Protein AF-0000000086883598 (afdb_homodimer)

Sequence (406 aa):
MYVNNWYSSRYKYVYFNNSIKTVIELMEKTKEVIIILREDNTIYNMINIDDYKFLIEKDEKTKLYEVYDPVEFFLYGDDMVEDAVHLMLENEIRVLPVVDTEMYPMGIFGFFEVLRAFKGILGMDEMGTKIMLILDDTPGKLEYILNVLSKENINILSLLTNKIDDKKRLITIKLNIKNVNLVSDILDDAKIDYETIFEEGLEMYVNNWYSSRYKYVYFNNSIKTVIELMEKTKEVIIILREDNTIYNMINIDDYKFLIEKDEKTKLYEVYDPVEFFLYGDDMVEDAVHLMLENEIRVLPVVDTEMYPMGIFGFFEVLRAFKGILGMDEMGTKIMLILDDTPGKLEYILNVLSKENINILSLLTNKIDDKKRLITIKLNIKNVNLVSDILDDAKIDYETIFEEGLE

Nearest PDB structures (foldseek):
  2ef7-assembly1_A-2  TM=8.259E-01  e=2.070E-09  Sulfurisphaera tokodaii str. 7
  2p9m-assembly1_A  TM=8.991E-01  e=1.235E-07  Methanocaldococcus jannaschii DSM 2661
  2nye-assembly1_A  TM=7.978E-01  e=1.210E-05  Saccharomyces cerevisiae
  2nyc-assembly1_A-2  TM=7.996E-01  e=1.649E-05  Saccharomyces cerevisiae
  4eag-assembly1_C  TM=7.803E-01  e=2.708E-05  Rattus norvegicus

InterPro domains:
  IPR000644 CBS domain [PF00571] (74-119)
  IPR002912 ACT domain [PS51671] (130-203)
  IPR045865 ACT-like domain [SSF55021] (130-190)
  IPR046342 CBS domain superfamily [G3DSA:3.10.580.10] (2-122)
  IPR046342 CBS domain superfamily [SSF54631] (1-119)

Solvent-accessible surface area (backbone atoms only — not comparable to full-atom values): 21712 Å² total; per-residue (Å²): 99,50,32,63,80,38,49,36,68,75,55,46,73,48,48,36,80,39,31,43,43,60,53,54,56,48,54,74,75,38,89,57,38,32,35,25,18,42,95,87,54,25,61,32,35,74,45,50,79,85,45,48,72,63,54,72,75,45,66,47,78,43,38,39,60,79,76,48,65,70,60,87,71,69,38,46,42,82,37,41,44,66,54,52,50,49,51,24,67,75,68,71,46,68,62,32,45,24,22,49,98,80,37,33,67,62,31,36,44,30,62,67,29,50,48,52,44,48,37,42,37,57,34,48,68,43,59,13,22,34,37,33,29,70,39,64,72,49,86,60,55,66,48,52,54,53,50,58,44,41,73,69,75,50,48,76,43,22,34,35,25,32,74,74,54,98,52,33,25,40,35,38,38,32,28,65,45,75,53,48,65,61,52,51,50,54,33,51,75,69,70,48,77,64,75,50,73,41,75,44,50,56,134,98,49,33,64,80,39,50,38,68,74,56,46,73,49,47,34,80,38,31,43,44,59,53,55,56,47,54,74,75,40,90,58,39,32,36,24,19,41,94,86,54,26,62,31,34,73,45,51,79,85,45,48,73,64,55,72,75,45,66,46,77,43,38,39,59,80,76,47,66,70,59,86,69,67,38,47,44,82,36,40,43,66,55,52,51,48,53,24,66,75,68,72,46,68,62,32,45,25,21,49,96,80,36,34,68,62,31,36,41,32,60,68,30,51,48,52,44,47,37,42,38,57,34,48,68,43,59,14,23,34,38,34,30,72,41,63,71,49,88,61,54,66,48,50,54,53,51,58,43,42,74,68,73,50,48,75,42,22,33,34,25,32,75,74,53,99,52,32,25,41,35,39,38,32,26,64,45,85,46,54,64,61,53,50,48,54,34,51,76,68,70,49,77,64,76,49,71,43,77,44,46,57,131

Foldseek 3Di:
DFQLVQFDQDAAEDEQQAFLLVVLVVVVVDQHKYFYAYPVQATFGIDHPVCNVVSVPDDRRHGNVVPDGGDDDAAERGDDLVVVVVVCVVVVNFKHFYAYPVRHTRGMQGDVSNVVVVCVQAVQAAKFKKFKAKDFPDPPPVVLVVVLCVVVVWDWRDWDWDDPDPTIIIIMITINHQDQPVVVVSCVVVPHDTDDMHIGHDD/DFQLVQFDQDAAEDEQQAFLLVVLVVVVVDQHKYFYAYPVQATFGIDHPVCNVVSVPDDRRHGNVVPDGGDDDAAERGDDLVVVVCVCVVVVNFKHFYAYPVRHTRGMQGDVSNVVVVCVQAVQAAKFKKFKAKDFPDPPPVVLVVVLCVVVVWDWRDWDWDDPDPTIIIIMITTRHQDQPVVVVSCVVVPHDTDDMDIGHDD

Organism: NCBI:txid2108365

Radius of gyration: 23.69 Å; Cα contacts (8 Å, |Δi|>4): 806; chains: 2; bounding box: 55×64×47 Å

pLDDT: mean 91.59, std 7.5, range [48.56, 98.88]

Structure (mmCIF, N/CA/C/O backbone):
data_AF-0000000086883598-model_v1
#
loop_
_entity.id
_entity.type
_entity.pdbx_description
1 polymer 'Signal transduction protein'
#
loop_
_atom_site.group_PDB
_atom_site.id
_atom_site.type_symbol
_atom_site.label_atom_id
_atom_site.label_alt_id
_atom_site.label_comp_id
_atom_site.label_asym_id
_atom_site.label_entity_id
_atom_site.label_seq_id
_atom_site.pdbx_PDB_ins_code
_atom_site.Cartn_x
_atom_site.Cartn_y
_atom_site.Cartn_z
_atom_site.occupancy
_atom_site.B_iso_or_equiv
_atom_site.auth_seq_id
_atom_site.auth_comp_id
_atom_site.auth_asym_id
_atom_site.auth_atom_id
_atom_site.pdbx_PDB_model_num
ATOM 1 N N . MET A 1 1 ? -9.922 8.953 0.922 1 79.31 1 MET A N 1
ATOM 2 C CA . MET A 1 1 ? -10.086 9.109 -0.521 1 79.31 1 MET A CA 1
ATOM 3 C C . MET A 1 1 ? -10.812 7.91 -1.118 1 79.31 1 MET A C 1
ATOM 5 O O . MET A 1 1 ? -10.656 6.785 -0.646 1 79.31 1 MET A O 1
ATOM 9 N N . TYR A 1 2 ? -11.578 8.336 -2.227 1 88.5 2 TYR A N 1
ATOM 10 C CA . TYR A 1 2 ? -12.484 7.336 -2.771 1 88.5 2 TYR A CA 1
ATOM 11 C C . TYR A 1 2 ? -11.734 6.32 -3.625 1 88.5 2 TYR A C 1
ATOM 13 O O . TYR A 1 2 ? -10.828 6.688 -4.375 1 88.5 2 TYR A O 1
ATOM 21 N N . VAL A 1 3 ? -12.18 5.078 -3.568 1 95.06 3 VAL A N 1
ATOM 22 C CA . VAL A 1 3 ? -11.641 3.977 -4.363 1 95.06 3 VAL A CA 1
ATOM 23 C C . VAL A 1 3 ? -11.781 4.293 -5.848 1 95.06 3 VAL A C 1
ATOM 25 O O . VAL A 1 3 ? -10.906 3.953 -6.648 1 95.06 3 VAL A O 1
ATOM 28 N N . ASN A 1 4 ? -12.758 5.059 -6.203 1 94.69 4 ASN A N 1
ATOM 29 C CA . ASN A 1 4 ? -13.047 5.43 -7.586 1 94.69 4 ASN A CA 1
ATOM 30 C C . ASN A 1 4 ? -11.859 6.121 -8.242 1 94.69 4 ASN A C 1
ATOM 32 O O . ASN A 1 4 ? -11.664 6.016 -9.453 1 94.69 4 ASN A O 1
ATOM 36 N N . ASN A 1 5 ? -11.094 6.746 -7.492 1 91.25 5 ASN A N 1
ATOM 37 C CA . ASN A 1 5 ? -9.992 7.543 -8.023 1 91.25 5 ASN A CA 1
ATOM 38 C C . ASN A 1 5 ? -8.773 6.68 -8.336 1 91.25 5 ASN A C 1
ATOM 40 O O . ASN A 1 5 ? -7.852 7.125 -9.023 1 91.25 5 ASN A O 1
ATOM 44 N N . TRP A 1 6 ? -8.859 5.352 -7.926 1 94.88 6 TRP A N 1
ATOM 45 C CA . TRP A 1 6 ? -7.566 4.668 -7.906 1 94.88 6 TRP A CA 1
ATOM 46 C C . TRP A 1 6 ? -7.691 3.254 -8.461 1 94.88 6 TRP A C 1
ATOM 48 O O . TRP A 1 6 ? -6.684 2.598 -8.734 1 94.88 6 TRP A O 1
ATOM 58 N N . TYR A 1 7 ? -8.906 2.66 -8.602 1 97.31 7 TYR A N 1
ATOM 59 C CA . TYR A 1 7 ? -9.016 1.273 -9.039 1 97.31 7 TYR A CA 1
ATOM 60 C C . TYR A 1 7 ? -8.555 1.12 -10.484 1 97.31 7 TYR A C 1
ATOM 62 O O . TYR A 1 7 ? -8.508 2.1 -11.234 1 97.31 7 TYR A O 1
ATOM 70 N N . SER A 1 8 ? -8.109 -0.031 -10.82 1 97.44 8 SER A N 1
ATOM 71 C CA . SER A 1 8 ? -7.715 -0.347 -12.188 1 97.44 8 SER A CA 1
ATOM 72 C C . SER A 1 8 ? -8.852 -1.021 -12.945 1 97.44 8 SER A C 1
ATOM 74 O O . SER A 1 8 ? -9.523 -1.906 -12.414 1 97.44 8 SER A O 1
ATOM 76 N N . SER A 1 9 ? -9.062 -0.66 -14.148 1 95.81 9 SER A N 1
ATOM 77 C CA . SER A 1 9 ? -10.086 -1.292 -14.977 1 95.81 9 SER A CA 1
ATOM 78 C C . SER A 1 9 ? -9.5 -2.441 -15.797 1 95.81 9 SER A C 1
ATOM 80 O O . SER A 1 9 ? -10.188 -3.006 -16.656 1 95.81 9 SER A O 1
ATOM 82 N N . ARG A 1 10 ? -8.258 -2.773 -15.523 1 94.31 10 ARG A N 1
ATOM 83 C CA . ARG A 1 10 ? -7.586 -3.84 -16.266 1 94.31 10 ARG A CA 1
ATOM 84 C C . ARG A 1 10 ? -7.867 -5.199 -15.641 1 94.31 10 ARG A C 1
ATOM 86 O O . ARG A 1 10 ? -7.223 -5.586 -14.664 1 94.31 10 ARG A O 1
ATOM 93 N N . TYR A 1 11 ? -8.75 -5.754 -16.203 1 97.31 11 TYR A N 1
ATOM 94 C CA . TYR A 1 11 ? -9.062 -7.125 -15.805 1 97.31 11 TYR A CA 1
ATOM 95 C C . TYR A 1 11 ? -9.664 -7.898 -16.984 1 97.31 11 TYR A C 1
ATOM 97 O O . TYR A 1 11 ? -10.133 -7.301 -17.953 1 97.31 11 TYR A O 1
ATOM 105 N N . LYS A 1 12 ? -9.539 -9.172 -16.953 1 97.94 12 LYS A N 1
ATOM 106 C CA . LYS A 1 12 ? -10.266 -10.07 -17.844 1 97.94 12 LYS A CA 1
ATOM 107 C C . LYS A 1 12 ? -11.445 -10.711 -17.125 1 97.94 12 LYS A C 1
ATOM 109 O O . LYS A 1 12 ? -11.586 -10.578 -15.906 1 97.94 12 LYS A O 1
ATOM 114 N N . TYR A 1 13 ? -12.344 -11.266 -17.938 1 98.31 13 TYR A N 1
ATOM 115 C CA . TYR A 1 13 ? -13.469 -11.906 -17.266 1 98.31 13 TYR A CA 1
ATOM 116 C C . TYR A 1 13 ? -13.82 -13.227 -17.938 1 98.31 13 TYR A C 1
ATOM 118 O O . TYR A 1 13 ? -13.469 -13.461 -19.094 1 98.31 13 TYR A O 1
ATOM 126 N N . VAL A 1 14 ? -14.352 -14.156 -17.219 1 98.56 14 VAL A N 1
ATOM 127 C CA . VAL A 1 14 ? -14.977 -15.406 -17.641 1 98.56 14 VAL A CA 1
ATOM 128 C C . VAL A 1 14 ? -16.312 -15.578 -16.938 1 98.56 14 VAL A C 1
ATOM 130 O O . VAL A 1 14 ? -16.625 -14.836 -15.992 1 98.56 14 VAL A O 1
ATOM 133 N N . TYR A 1 15 ? -17.094 -16.484 -17.422 1 98.75 15 TYR A N 1
ATOM 134 C CA . TYR A 1 15 ? -18.359 -16.766 -16.766 1 98.75 15 TYR A CA 1
ATOM 135 C C . TYR A 1 15 ? -18.234 -17.953 -15.82 1 98.75 15 TYR A C 1
ATOM 137 O O . TYR A 1 15 ? -17.359 -18.812 -16 1 98.75 15 TYR A O 1
ATOM 145 N N . PHE A 1 16 ? -19.125 -17.938 -14.773 1 98.62 16 PHE A N 1
ATOM 146 C CA . PHE A 1 16 ? -18.984 -18.922 -13.695 1 98.62 16 PHE A CA 1
ATOM 147 C C . PHE A 1 16 ? -19.219 -20.328 -14.219 1 98.62 16 PHE A C 1
ATOM 149 O O . PHE A 1 16 ? -18.859 -21.312 -13.57 1 98.62 16 PHE A O 1
ATOM 156 N N . ASN A 1 17 ? -19.797 -20.516 -15.469 1 98.56 17 ASN A N 1
ATOM 157 C CA . ASN A 1 17 ? -20.047 -21.828 -16.031 1 98.56 17 ASN A CA 1
ATOM 158 C C . ASN A 1 17 ? -18.891 -22.281 -16.938 1 98.56 17 ASN A C 1
ATOM 160 O O . ASN A 1 17 ? -18.906 -23.391 -17.469 1 98.56 17 ASN A O 1
ATOM 164 N N . ASN A 1 18 ? -17.875 -21.359 -17.047 1 98.56 18 ASN A N 1
ATOM 165 C CA . ASN A 1 18 ? -16.672 -21.781 -17.75 1 98.56 18 ASN A CA 1
ATOM 166 C C . ASN A 1 18 ? -15.867 -22.781 -16.938 1 98.56 18 ASN A C 1
ATOM 168 O O . ASN A 1 18 ? -16.078 -22.922 -15.734 1 98.56 18 ASN A O 1
ATOM 172 N N . SER A 1 19 ? -15.016 -23.469 -17.562 1 98.5 19 SER A N 1
ATOM 173 C CA . SER A 1 19 ? -14.234 -24.516 -16.906 1 98.5 19 SER A CA 1
ATOM 174 C C . SER A 1 19 ? -12.914 -23.969 -16.391 1 98.5 19 SER A C 1
ATOM 176 O O . SER A 1 19 ? -12.484 -22.875 -16.766 1 98.5 19 SER A O 1
ATOM 178 N N . ILE A 1 20 ? -12.281 -24.688 -15.609 1 98.31 20 ILE A N 1
ATOM 179 C CA . ILE A 1 20 ? -10.961 -24.375 -15.078 1 98.31 20 ILE A CA 1
ATOM 180 C C . ILE A 1 20 ? -9.961 -24.25 -16.234 1 98.31 20 ILE A C 1
ATOM 182 O O . ILE A 1 20 ? -9.062 -23.406 -16.188 1 98.31 20 ILE A O 1
ATOM 186 N N . LYS A 1 21 ? -10.141 -25.031 -17.25 1 98.06 21 LYS A N 1
ATOM 187 C CA . LYS A 1 21 ? -9.273 -25 -18.422 1 98.06 21 LYS A CA 1
ATOM 188 C C . LYS A 1 21 ? -9.234 -23.594 -19.031 1 98.06 21 LYS A C 1
ATOM 190 O O . LYS A 1 21 ? -8.164 -23.094 -19.344 1 98.06 21 LYS A O 1
ATOM 195 N N . THR A 1 22 ? -10.398 -23.062 -19.156 1 97.75 22 THR A N 1
ATOM 196 C CA . THR A 1 22 ? -10.508 -21.734 -19.75 1 97.75 22 THR A CA 1
ATOM 197 C C . THR A 1 22 ? -9.688 -20.719 -18.953 1 97.75 22 THR A C 1
ATOM 199 O O . THR A 1 22 ? -9 -19.875 -19.531 1 97.75 22 THR A O 1
ATOM 202 N N . VAL A 1 23 ? -9.75 -20.781 -17.656 1 97.69 23 VAL A N 1
ATOM 203 C CA . VAL A 1 23 ? -9.062 -19.859 -16.781 1 97.69 23 VAL A CA 1
ATOM 204 C C . VAL A 1 23 ? -7.551 -20.062 -16.875 1 97.69 23 VAL A C 1
ATOM 206 O O . VAL A 1 23 ? -6.789 -19.109 -16.984 1 97.69 23 VAL A O 1
ATOM 209 N N . ILE A 1 24 ? -7.133 -21.328 -16.875 1 95.19 24 ILE A N 1
ATOM 210 C CA . ILE A 1 24 ? -5.711 -21.641 -16.953 1 95.19 24 ILE A CA 1
ATOM 211 C C . ILE A 1 24 ? -5.137 -21.109 -18.266 1 95.19 24 ILE A C 1
ATOM 213 O O . ILE A 1 24 ? -4.059 -20.516 -18.281 1 95.19 24 ILE A O 1
ATOM 217 N N . GLU A 1 25 ? -5.836 -21.281 -19.359 1 95.69 25 GLU A N 1
ATOM 218 C CA . GLU A 1 25 ? -5.418 -20.766 -20.656 1 95.69 25 GLU A CA 1
ATOM 219 C C . GLU A 1 25 ? -5.316 -19.25 -20.656 1 95.69 25 GLU A C 1
ATOM 221 O O . GLU A 1 25 ? -4.383 -18.672 -21.234 1 95.69 25 GLU A O 1
ATOM 226 N N . LEU A 1 26 ? -6.273 -18.688 -20.031 1 95.75 26 LEU A N 1
ATOM 227 C CA . LEU A 1 26 ? -6.273 -17.234 -19.953 1 95.75 26 LEU A CA 1
ATOM 228 C C . LEU A 1 26 ? -5.094 -16.734 -19.125 1 95.75 26 LEU A C 1
ATOM 230 O O . LEU A 1 26 ? -4.461 -15.734 -19.469 1 95.75 26 LEU A O 1
ATOM 234 N N . MET A 1 27 ? -4.758 -17.422 -18.016 1 92.81 27 MET A N 1
ATOM 235 C CA . MET A 1 27 ? -3.656 -17.047 -17.141 1 92.81 27 MET A CA 1
ATOM 236 C C . MET A 1 27 ? -2.314 -17.203 -17.844 1 92.81 27 MET A C 1
ATOM 238 O O . MET A 1 27 ? -1.346 -16.516 -17.5 1 92.81 27 MET A O 1
ATOM 242 N N . GLU A 1 28 ? -2.246 -18.047 -18.812 1 89.38 28 GLU A N 1
ATOM 243 C CA . GLU A 1 28 ? -1.029 -18.234 -19.609 1 89.38 28 GLU A CA 1
ATOM 244 C C . GLU A 1 28 ? -0.817 -17.062 -20.578 1 89.38 28 GLU A C 1
ATOM 246 O O . GLU A 1 28 ? 0.315 -16.781 -20.969 1 89.38 28 GLU A O 1
ATOM 251 N N . LYS A 1 29 ? -1.882 -16.391 -20.906 1 91.94 29 LYS A N 1
ATOM 252 C CA . LYS A 1 29 ? -1.834 -15.344 -21.922 1 91.94 29 LYS A CA 1
ATOM 253 C C . LYS A 1 29 ? -1.732 -13.961 -21.297 1 91.94 29 LYS A C 1
ATOM 255 O O . LYS A 1 29 ? -1.349 -12.992 -21.969 1 91.94 29 LYS A O 1
ATOM 260 N N . THR A 1 30 ? -2.184 -13.914 -20.016 1 90.44 30 THR A N 1
ATOM 261 C CA . THR A 1 30 ? -2.209 -12.602 -19.391 1 90.44 30 THR A CA 1
ATOM 262 C C . THR A 1 30 ? -1.855 -12.695 -17.906 1 90.44 30 THR A C 1
ATOM 264 O O . THR A 1 30 ? -2.02 -13.758 -17.297 1 90.44 30 THR A O 1
ATOM 267 N N . LYS A 1 31 ? -1.378 -11.617 -17.359 1 86 31 LYS A N 1
ATOM 268 C CA . LYS A 1 31 ? -1.104 -11.523 -15.93 1 86 31 LYS A CA 1
ATOM 269 C C . LYS A 1 31 ? -2.215 -10.773 -15.203 1 86 31 LYS A C 1
ATOM 271 O O . LYS A 1 31 ? -2.123 -10.523 -14 1 86 31 LYS A O 1
ATOM 276 N N . GLU A 1 32 ? -3.236 -10.477 -15.922 1 92.62 32 GLU A N 1
ATOM 277 C CA . GLU A 1 32 ? -4.328 -9.688 -15.359 1 92.62 32 GLU A CA 1
ATOM 278 C C . GLU A 1 32 ? -5.215 -10.539 -14.453 1 92.62 32 GLU A C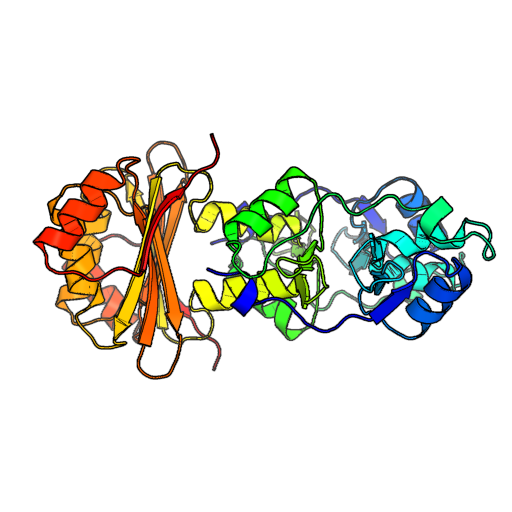 1
ATOM 280 O O . GLU A 1 32 ? -5.332 -11.75 -14.656 1 92.62 32 GLU A O 1
ATOM 285 N N . VAL A 1 33 ? -5.777 -9.898 -13.508 1 96.38 33 VAL A N 1
ATOM 286 C CA . VAL A 1 33 ? -6.797 -10.516 -12.672 1 96.38 33 VAL A CA 1
ATOM 287 C C . VAL A 1 33 ? -7.988 -10.938 -13.531 1 96.38 33 VAL A C 1
ATOM 289 O O . VAL A 1 33 ? -8.328 -10.25 -14.5 1 96.38 33 VAL A O 1
ATOM 292 N N . ILE A 1 34 ? -8.57 -12.023 -13.188 1 98 34 ILE A N 1
ATOM 293 C CA . ILE A 1 34 ? -9.734 -12.531 -13.914 1 98 34 ILE A CA 1
ATOM 294 C C . ILE A 1 34 ? -10.969 -12.477 -13.008 1 98 34 ILE A C 1
ATOM 296 O O . ILE A 1 34 ? -11 -13.102 -11.945 1 98 34 ILE A O 1
ATOM 300 N N . ILE A 1 35 ? -11.992 -11.758 -13.461 1 98.75 35 ILE A N 1
ATOM 301 C CA . ILE A 1 35 ? -13.258 -11.703 -12.742 1 98.75 35 ILE A CA 1
ATOM 302 C C . ILE A 1 35 ? -14.203 -12.773 -13.273 1 98.75 35 ILE A C 1
ATOM 304 O O . ILE A 1 35 ? -14.312 -12.977 -14.484 1 98.75 35 ILE A O 1
ATOM 308 N N . ILE A 1 36 ? -14.828 -13.516 -12.367 1 98.81 36 ILE A N 1
ATOM 309 C CA . ILE A 1 36 ? -15.852 -14.492 -12.727 1 98.81 36 ILE A CA 1
ATOM 310 C C . ILE A 1 36 ? -17.234 -13.828 -12.68 1 98.81 36 ILE A C 1
ATOM 312 O O . ILE A 1 36 ? -17.625 -13.289 -11.641 1 98.81 36 ILE A O 1
ATOM 316 N N . LEU A 1 37 ? -17.906 -13.938 -13.766 1 98.88 37 LEU A N 1
ATOM 317 C CA . LEU A 1 37 ? -19.203 -13.289 -13.867 1 98.88 37 LEU A CA 1
ATOM 318 C C . LEU A 1 37 ? -20.328 -14.32 -13.828 1 98.88 37 LEU A C 1
ATOM 320 O O . LEU A 1 37 ? -20.141 -15.461 -14.242 1 98.88 37 LEU A O 1
ATOM 324 N N . ARG A 1 38 ? -21.422 -13.875 -13.32 1 98.69 38 ARG A N 1
ATOM 325 C CA . ARG A 1 38 ? -22.672 -14.602 -13.531 1 98.69 38 ARG A CA 1
ATOM 326 C C . ARG A 1 38 ? -23.219 -14.367 -14.93 1 98.69 38 ARG A C 1
ATOM 328 O O . ARG A 1 38 ? -22.688 -13.547 -15.68 1 98.69 38 ARG A O 1
ATOM 335 N N . GLU A 1 39 ? -24.312 -14.984 -15.234 1 98 39 GLU A N 1
ATOM 336 C CA . GLU A 1 39 ? -24.922 -14.852 -16.547 1 98 39 GLU A CA 1
ATOM 337 C C . GLU A 1 39 ? -25.422 -13.43 -16.797 1 98 39 GLU A C 1
ATOM 339 O O . GLU A 1 39 ? -25.406 -12.953 -17.938 1 98 39 GLU A O 1
ATOM 344 N N . ASP A 1 40 ? -25.812 -12.773 -15.734 1 98.25 40 ASP A N 1
ATOM 345 C CA . ASP A 1 40 ? -26.359 -11.43 -15.883 1 98.25 40 ASP A CA 1
ATOM 346 C C . ASP A 1 40 ? -25.25 -10.375 -15.836 1 98.25 40 ASP A C 1
ATOM 348 O O . ASP A 1 40 ? -25.531 -9.18 -15.695 1 98.25 40 ASP A O 1
ATOM 352 N N . ASN A 1 41 ? -24.047 -10.758 -15.789 1 98.5 41 ASN A N 1
ATOM 353 C CA . ASN A 1 41 ? -22.844 -9.93 -15.867 1 98.5 41 ASN A CA 1
ATOM 354 C C . ASN A 1 41 ? -22.516 -9.297 -14.516 1 98.5 41 ASN A C 1
ATOM 356 O O . ASN A 1 41 ? -21.672 -8.398 -14.438 1 98.5 41 ASN A O 1
ATOM 360 N N . THR A 1 42 ? -23.141 -9.797 -13.492 1 98.75 42 THR A N 1
ATOM 361 C CA . THR A 1 42 ? -22.734 -9.391 -12.156 1 98.75 42 THR A CA 1
ATOM 362 C C . THR A 1 42 ? -21.562 -10.25 -11.664 1 98.75 42 THR A C 1
ATOM 364 O O . THR A 1 42 ? -21.359 -11.367 -12.148 1 98.75 42 THR A O 1
ATOM 367 N N . ILE A 1 43 ? -20.875 -9.727 -10.75 1 98.88 43 ILE A N 1
ATOM 368 C CA . ILE A 1 43 ? -19.672 -10.406 -10.289 1 98.88 43 ILE A CA 1
ATOM 369 C C . ILE A 1 43 ? -20.062 -11.664 -9.508 1 98.88 43 ILE A C 1
ATOM 371 O O . ILE A 1 43 ? -21.016 -11.648 -8.727 1 98.88 43 ILE A O 1
ATOM 375 N N . TYR A 1 44 ? -19.359 -12.688 -9.719 1 98.88 44 TYR A N 1
ATOM 376 C CA . TYR A 1 44 ? -19.484 -13.906 -8.938 1 98.88 44 TYR A CA 1
ATOM 377 C C . TYR A 1 44 ? -18.297 -14.094 -8.008 1 98.88 44 TYR A C 1
ATOM 379 O O . TYR A 1 44 ? -18.469 -14.289 -6.801 1 98.88 44 TYR A O 1
ATOM 387 N N . ASN A 1 45 ? -17.109 -14.008 -8.594 1 98.62 45 ASN A N 1
ATOM 388 C CA . ASN A 1 45 ? -15.852 -14.156 -7.867 1 98.62 45 ASN A CA 1
ATOM 389 C C . ASN A 1 45 ? -14.68 -13.562 -8.641 1 98.62 45 ASN A C 1
ATOM 391 O O . ASN A 1 45 ? -14.883 -12.789 -9.586 1 98.62 45 ASN A O 1
ATOM 395 N N . MET A 1 46 ? -13.5 -13.828 -8.156 1 98 46 MET A N 1
ATOM 396 C CA . MET A 1 46 ? -12.297 -13.328 -8.812 1 98 46 MET A CA 1
ATOM 397 C C . MET A 1 46 ? -11.141 -14.312 -8.656 1 98 46 MET A C 1
ATOM 399 O O . MET A 1 46 ? -11.055 -15.008 -7.645 1 98 46 MET A O 1
ATOM 403 N N . ILE A 1 47 ? -10.312 -14.32 -9.688 1 96.56 47 ILE A N 1
ATOM 404 C CA . ILE A 1 47 ? -9.148 -15.195 -9.711 1 96.56 47 ILE A CA 1
ATOM 405 C C . ILE A 1 47 ? -7.887 -14.367 -9.93 1 96.56 47 ILE A C 1
ATOM 407 O O . ILE A 1 47 ? -7.855 -13.484 -10.789 1 96.56 47 ILE A O 1
ATOM 411 N N . ASN A 1 48 ? -6.914 -14.562 -9.094 1 91.5 48 ASN A N 1
ATOM 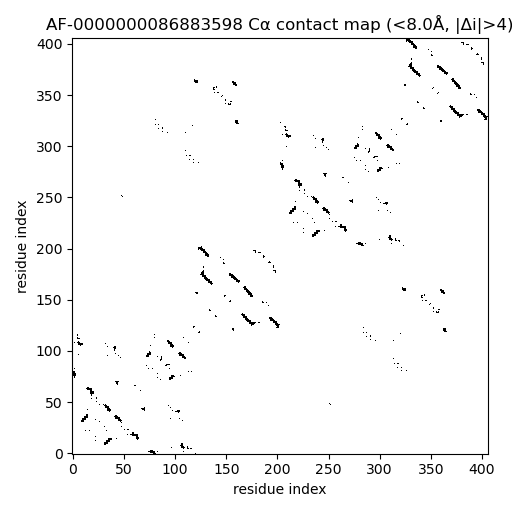412 C CA . ASN A 1 48 ? -5.605 -13.961 -9.305 1 91.5 48 ASN A CA 1
ATOM 413 C C . ASN A 1 48 ? -4.492 -15 -9.266 1 91.5 48 ASN A C 1
ATOM 415 O O . ASN A 1 48 ? -4.766 -16.203 -9.25 1 91.5 48 ASN A O 1
ATOM 419 N N . ILE A 1 49 ? -3.297 -14.633 -9.422 1 84.06 49 ILE A N 1
ATOM 420 C CA . ILE A 1 49 ? -2.143 -15.5 -9.641 1 84.06 49 ILE A CA 1
ATOM 421 C C . ILE A 1 49 ? -1.992 -16.469 -8.469 1 84.06 49 ILE A C 1
ATOM 423 O O . ILE A 1 49 ? -1.499 -17.594 -8.641 1 84.06 49 ILE A O 1
ATOM 427 N N . ASP A 1 50 ? -2.492 -16.094 -7.293 1 85.12 50 ASP A N 1
ATOM 428 C CA . ASP A 1 50 ? -2.393 -16.953 -6.125 1 85.12 50 ASP A CA 1
ATOM 429 C C . ASP A 1 50 ? -3.217 -18.234 -6.316 1 85.12 50 ASP A C 1
ATOM 431 O O . ASP A 1 50 ? -3.014 -19.219 -5.605 1 85.12 50 ASP A O 1
ATOM 435 N N . ASP A 1 51 ? -4.121 -18.203 -7.238 1 90.75 51 ASP A N 1
ATOM 436 C CA . ASP A 1 51 ? -5.039 -19.312 -7.441 1 90.75 51 ASP A CA 1
ATOM 437 C C . ASP A 1 51 ? -4.441 -20.344 -8.391 1 90.75 51 ASP A C 1
ATOM 439 O O . ASP A 1 51 ? -4.949 -21.469 -8.5 1 90.75 51 ASP A O 1
ATOM 443 N N . TYR A 1 52 ? -3.354 -20.016 -9.039 1 89.31 52 TYR A N 1
ATOM 444 C CA . TYR A 1 52 ? -2.846 -20.844 -10.117 1 89.31 52 TYR A CA 1
ATOM 445 C C . TYR A 1 52 ? -2.531 -22.25 -9.625 1 89.31 52 TYR A C 1
ATOM 447 O O . TYR A 1 52 ? -2.959 -23.234 -10.227 1 89.31 52 TYR A O 1
ATOM 455 N N . LYS A 1 53 ? -1.767 -22.312 -8.531 1 84.56 53 LYS A N 1
ATOM 456 C CA . LYS A 1 53 ? -1.394 -23.609 -7.996 1 84.56 53 LYS A CA 1
ATOM 457 C C . LYS A 1 53 ? -2.629 -24.453 -7.676 1 84.56 53 LYS A C 1
ATOM 459 O O . LYS A 1 53 ? -2.676 -25.641 -7.988 1 84.56 53 LYS A O 1
ATOM 464 N N . PHE A 1 54 ? -3.604 -23.828 -7.133 1 90.06 54 PHE A N 1
ATOM 465 C CA . PHE A 1 54 ? -4.859 -24.469 -6.766 1 90.06 54 PHE A CA 1
ATOM 466 C C . PHE A 1 54 ? -5.598 -24.969 -8 1 90.06 54 PHE A C 1
ATOM 468 O O . PHE A 1 54 ? -6.105 -26.094 -8.016 1 90.06 54 PHE A O 1
ATOM 475 N N . LEU A 1 55 ? -5.598 -24.25 -9.016 1 93.69 55 LEU A N 1
ATOM 476 C CA . LEU A 1 55 ? -6.395 -24.516 -10.211 1 93.69 55 LEU A CA 1
ATOM 477 C C . LEU A 1 55 ? -5.773 -25.641 -11.031 1 93.69 55 LEU A C 1
ATOM 479 O O . LEU A 1 55 ? -6.488 -26.484 -11.57 1 93.69 55 LEU A O 1
ATOM 483 N N . ILE A 1 56 ? -4.48 -25.672 -11.078 1 90.12 56 ILE A N 1
ATOM 484 C CA . ILE A 1 56 ? -3.826 -26.656 -11.938 1 90.12 56 ILE A CA 1
ATOM 485 C C . ILE A 1 56 ? -3.965 -28.047 -11.336 1 90.12 56 ILE A C 1
ATOM 487 O O . ILE A 1 56 ? -3.715 -29.047 -12.016 1 90.12 56 ILE A O 1
ATOM 491 N N . GLU A 1 57 ? -4.289 -28.156 -10.102 1 92.38 57 GLU A N 1
ATOM 492 C CA . GLU A 1 57 ? -4.434 -29.438 -9.422 1 92.38 57 GLU A CA 1
ATOM 493 C C . GLU A 1 57 ? -5.852 -29.984 -9.562 1 92.38 57 GLU A C 1
ATOM 495 O O . GLU A 1 57 ? -6.133 -31.109 -9.148 1 92.38 57 GLU A O 1
ATOM 500 N N . LYS A 1 58 ? -6.68 -29.266 -10.18 1 95.94 58 LYS A N 1
ATOM 501 C CA . LYS A 1 58 ? -8.07 -29.672 -10.336 1 95.94 58 LYS A CA 1
ATOM 502 C C . LYS A 1 58 ? -8.328 -30.234 -11.734 1 95.94 58 LYS A C 1
ATOM 504 O O . LYS A 1 58 ? -7.504 -30.062 -12.641 1 95.94 58 LYS A O 1
ATOM 509 N N . ASP A 1 59 ? -9.469 -30.938 -11.867 1 97.44 59 ASP A N 1
ATOM 510 C CA . ASP A 1 59 ? -9.906 -31.391 -13.18 1 97.44 59 ASP A CA 1
ATOM 511 C C . ASP A 1 59 ? -10.234 -30.203 -14.094 1 97.44 59 ASP A C 1
ATOM 513 O O . ASP A 1 59 ? -11.062 -29.359 -13.75 1 97.44 59 ASP A O 1
ATOM 517 N N . GLU A 1 60 ? -9.602 -30.141 -15.203 1 96.88 60 GLU A N 1
ATOM 518 C CA . GLU A 1 60 ? -9.711 -29.031 -16.141 1 96.88 60 GLU A CA 1
ATOM 519 C C . GLU A 1 60 ? -11.148 -28.844 -16.609 1 96.88 60 GLU A C 1
ATOM 521 O O . GLU A 1 60 ? -11.539 -27.766 -17.031 1 96.88 60 GLU A O 1
ATOM 526 N N . LYS A 1 61 ? -11.953 -29.844 -16.562 1 97.94 61 LYS A N 1
ATOM 527 C CA . LYS A 1 61 ? -13.32 -29.797 -17.078 1 97.94 61 LYS A CA 1
ATOM 528 C C . LYS A 1 61 ? -14.281 -29.25 -16.031 1 97.94 61 LYS A C 1
ATOM 530 O O . LYS A 1 61 ? -15.422 -28.891 -16.344 1 97.94 61 LYS A O 1
ATOM 535 N N . THR A 1 62 ? -13.797 -29.141 -14.773 1 98.25 62 THR A N 1
ATOM 536 C CA . THR A 1 62 ? -14.633 -28.672 -13.672 1 98.25 62 THR A CA 1
ATOM 537 C C . THR A 1 62 ? -15.086 -27.234 -13.914 1 98.25 62 THR A C 1
ATOM 539 O O . THR A 1 62 ? -14.297 -26.391 -14.352 1 98.25 62 THR A O 1
ATOM 542 N N . LYS A 1 63 ? -16.359 -27.016 -13.664 1 98.56 63 LYS A N 1
ATOM 543 C CA . LYS A 1 63 ? -16.906 -25.656 -13.797 1 98.56 63 LYS A CA 1
ATOM 544 C C . LYS A 1 63 ? -16.484 -24.781 -12.625 1 98.56 63 LYS A C 1
ATOM 546 O O . LYS A 1 63 ? -16.344 -25.266 -11.5 1 98.56 63 LYS A O 1
ATOM 551 N N . LEU A 1 64 ? -16.359 -23.469 -12.891 1 98.69 64 LEU A N 1
ATOM 552 C CA . LEU A 1 64 ? -15.852 -22.531 -11.875 1 98.69 64 LEU A CA 1
ATOM 553 C C . LEU A 1 64 ? -16.812 -22.438 -10.703 1 98.69 64 LEU A C 1
ATOM 555 O O . LEU A 1 64 ? -16.391 -22.312 -9.555 1 98.69 64 LEU A O 1
ATOM 559 N N . TYR A 1 65 ? -18.141 -22.531 -10.984 1 98.31 65 TYR A N 1
ATOM 560 C CA . TYR A 1 65 ? -19.109 -22.391 -9.914 1 98.31 65 TYR A CA 1
ATOM 561 C C . TYR A 1 65 ? -19.062 -23.594 -8.977 1 98.31 65 TYR A C 1
ATOM 563 O O . TYR A 1 65 ? -19.641 -23.578 -7.891 1 98.31 65 TYR A O 1
ATOM 571 N N . GLU A 1 66 ? -18.375 -24.703 -9.352 1 98.19 66 GLU A N 1
ATOM 572 C CA . GLU A 1 66 ? -18.219 -25.891 -8.523 1 98.19 66 GLU A CA 1
ATOM 573 C C . GLU A 1 66 ? -17.062 -25.75 -7.551 1 98.19 66 GLU A C 1
ATOM 575 O O . GLU A 1 66 ? -16.938 -26.5 -6.586 1 98.19 66 GLU A O 1
ATOM 580 N N . VAL A 1 67 ? -16.219 -24.781 -7.844 1 97 67 VAL A N 1
ATOM 581 C CA . VAL A 1 67 ? -14.977 -24.703 -7.078 1 97 67 VAL A CA 1
ATOM 582 C C . VAL A 1 67 ? -14.945 -23.391 -6.285 1 97 67 VAL A C 1
ATOM 584 O O . VAL A 1 67 ? -14.336 -23.312 -5.219 1 97 67 VAL A O 1
ATOM 587 N N . TYR A 1 68 ? -15.578 -22.391 -6.809 1 97.69 68 TYR A N 1
ATOM 588 C CA . TYR A 1 68 ? -15.586 -21.094 -6.16 1 97.69 68 TYR A CA 1
ATOM 589 C C . TYR A 1 68 ? -16.969 -20.75 -5.625 1 97.69 68 TYR A C 1
ATOM 591 O O . TYR A 1 68 ? -17.984 -21.047 -6.266 1 97.69 68 TYR A O 1
ATOM 599 N N . ASP A 1 69 ? -16.938 -20.094 -4.477 1 97.62 69 ASP A N 1
ATOM 600 C CA . ASP A 1 69 ? -18.141 -19.5 -3.932 1 97.62 69 ASP A CA 1
ATOM 601 C C . ASP A 1 69 ? -18.25 -18.016 -4.324 1 97.62 69 ASP A C 1
ATOM 603 O O . ASP A 1 69 ? -17.266 -17.422 -4.762 1 97.62 69 ASP A O 1
ATOM 607 N N . PRO A 1 70 ? -19.469 -17.453 -4.23 1 97.88 70 PRO A N 1
ATOM 608 C CA . PRO A 1 70 ? -19.562 -16.016 -4.484 1 97.88 70 PRO A CA 1
ATOM 609 C C . PRO A 1 70 ? -18.594 -15.203 -3.633 1 97.88 70 PRO A C 1
ATOM 611 O O . PRO A 1 70 ? -18.328 -15.555 -2.482 1 97.88 70 PRO A O 1
ATOM 614 N N . VAL A 1 71 ? -18.125 -14.156 -4.25 1 97.12 71 VAL A N 1
ATOM 615 C CA . VAL A 1 71 ? -17.109 -13.32 -3.602 1 97.12 71 VAL A CA 1
ATOM 616 C C . VAL A 1 71 ? -17.688 -12.734 -2.312 1 97.12 71 VAL A C 1
ATOM 618 O O . VAL A 1 71 ? -18.828 -12.258 -2.293 1 97.12 71 VAL A O 1
ATOM 621 N N . GLU A 1 72 ? -16.922 -12.758 -1.272 1 96.31 72 GLU A N 1
ATOM 622 C CA . GLU A 1 72 ? -17.344 -12.266 0.034 1 96.31 72 GLU A CA 1
ATOM 623 C C . GLU A 1 72 ? -16.953 -10.805 0.224 1 96.31 72 GLU A C 1
ATOM 625 O O . GLU A 1 72 ? -17.672 -10.039 0.875 1 96.31 72 GLU A O 1
ATOM 630 N N . PHE A 1 73 ? -15.812 -10.453 -0.31 1 97.81 73 PHE A N 1
ATOM 631 C CA . PHE A 1 73 ? -15.273 -9.117 -0.075 1 97.81 73 PHE A CA 1
ATOM 632 C C . PHE A 1 73 ? -15.133 -8.359 -1.386 1 97.81 73 PHE A C 1
ATOM 634 O O . PHE A 1 73 ? -14.617 -8.891 -2.371 1 97.81 73 PHE A O 1
ATOM 641 N N . PHE A 1 74 ? -15.617 -7.227 -1.463 1 98.44 74 PHE A N 1
ATOM 642 C CA . PHE A 1 74 ? -15.523 -6.309 -2.59 1 98.44 74 PHE A CA 1
ATOM 643 C C . PHE A 1 74 ? -15.633 -4.863 -2.121 1 98.44 74 PHE A C 1
ATOM 645 O O . PHE A 1 74 ? -15.891 -4.605 -0.943 1 98.44 74 PHE A O 1
ATOM 652 N N . LEU A 1 75 ? -15.367 -3.943 -3.057 1 98.56 75 LEU A N 1
ATOM 653 C CA . LEU A 1 75 ? -15.477 -2.516 -2.779 1 98.56 75 LEU A CA 1
ATOM 654 C C . LEU A 1 75 ? -16.469 -1.851 -3.73 1 98.56 75 LEU A C 1
ATOM 656 O O . LEU A 1 75 ? -16.547 -2.211 -4.906 1 98.56 75 LEU A O 1
ATOM 660 N N . TYR A 1 76 ? -17.188 -0.942 -3.162 1 97.94 76 TYR A N 1
ATOM 661 C CA . TYR A 1 76 ? -17.891 -0 -4.031 1 97.94 76 TYR A CA 1
ATOM 662 C C . TYR A 1 76 ? -16.969 1.155 -4.426 1 97.94 76 TYR A C 1
ATOM 664 O O . TYR A 1 76 ? -16 1.455 -3.729 1 97.94 76 TYR A O 1
ATOM 672 N N . GLY A 1 77 ? -17.281 1.738 -5.566 1 95.75 77 GLY A N 1
ATOM 673 C CA . GLY A 1 77 ? -16.484 2.857 -6.043 1 95.75 77 GLY A CA 1
ATOM 674 C C . GLY A 1 77 ? -16.391 3.988 -5.035 1 95.75 77 GLY A C 1
ATOM 675 O O . GLY A 1 77 ? -15.359 4.676 -4.965 1 95.75 77 GLY A O 1
ATOM 676 N N . ASP A 1 78 ? -17.406 4.172 -4.227 1 92.5 78 ASP A N 1
ATOM 677 C CA . ASP A 1 78 ? -17.453 5.312 -3.314 1 92.5 78 ASP A CA 1
ATOM 678 C C . ASP A 1 78 ? -16.953 4.922 -1.923 1 92.5 78 ASP A C 1
ATOM 680 O O . ASP A 1 78 ? -17.047 5.715 -0.983 1 92.5 78 ASP A O 1
ATOM 684 N N . ASP A 1 79 ? -16.453 3.66 -1.788 1 93.81 79 ASP A N 1
ATOM 685 C CA . ASP A 1 79 ? -15.766 3.316 -0.551 1 93.81 79 ASP A CA 1
ATOM 686 C C . ASP A 1 79 ? -14.477 4.121 -0.402 1 93.81 79 ASP A C 1
ATOM 688 O O . ASP A 1 79 ? -13.945 4.645 -1.385 1 93.81 79 ASP A O 1
ATOM 692 N N . MET A 1 80 ? -13.992 4.219 0.831 1 89.12 80 MET A N 1
ATOM 693 C CA . MET A 1 80 ? -12.734 4.902 1.104 1 89.12 80 MET A CA 1
ATOM 694 C C . MET A 1 80 ? -11.555 3.945 0.965 1 89.12 80 MET A C 1
ATOM 696 O O . MET A 1 80 ? -11.68 2.752 1.237 1 89.12 80 MET A O 1
ATOM 700 N N . VAL A 1 81 ? -10.422 4.469 0.555 1 92.44 81 VAL A N 1
ATOM 701 C CA . VAL A 1 81 ? -9.195 3.688 0.466 1 92.44 81 VAL A CA 1
ATOM 702 C C . VAL A 1 81 ? -8.891 3.055 1.821 1 92.44 81 VAL A C 1
ATOM 704 O O . VAL A 1 81 ? -8.453 1.902 1.892 1 92.44 81 VAL A O 1
ATOM 707 N N . GLU A 1 82 ? -9.156 3.771 2.906 1 89.56 82 GLU A N 1
ATOM 708 C CA . GLU A 1 82 ? -8.938 3.254 4.254 1 89.56 82 GLU A CA 1
ATOM 709 C C . GLU A 1 82 ? -9.758 1.993 4.504 1 89.56 82 GLU A C 1
ATOM 711 O O . GLU A 1 82 ? -9.305 1.073 5.188 1 89.56 82 GLU A O 1
ATOM 716 N N . ASP A 1 83 ? -10.945 1.977 3.922 1 91.38 83 ASP A N 1
ATOM 717 C CA . ASP A 1 83 ? -11.781 0.787 4.035 1 91.38 83 ASP A CA 1
ATOM 718 C C . ASP A 1 83 ? -11.148 -0.403 3.322 1 91.38 83 ASP A C 1
ATOM 720 O O . ASP A 1 83 ? -11.172 -1.525 3.832 1 91.38 83 ASP A O 1
ATOM 724 N N . ALA A 1 84 ? -10.672 -0.119 2.174 1 96 84 ALA A N 1
ATOM 725 C CA . ALA A 1 84 ? -9.992 -1.166 1.414 1 96 84 ALA A CA 1
ATOM 726 C C . ALA A 1 84 ? -8.812 -1.731 2.195 1 96 84 ALA A C 1
ATOM 728 O O . ALA A 1 84 ? -8.664 -2.949 2.314 1 96 84 ALA A O 1
ATOM 729 N N . VAL A 1 85 ? -7.945 -0.801 2.748 1 94.94 85 VAL A N 1
ATOM 730 C CA . VAL A 1 85 ? -6.77 -1.199 3.514 1 94.94 85 VAL A CA 1
ATOM 731 C C . VAL A 1 85 ? -7.191 -2.059 4.703 1 94.94 85 VAL A C 1
ATOM 733 O O . VAL A 1 85 ? -6.586 -3.1 4.973 1 94.94 85 VAL A O 1
ATOM 736 N N . HIS A 1 86 ? -8.227 -1.645 5.332 1 92.88 86 HIS A N 1
ATOM 737 C CA . HIS A 1 86 ? -8.742 -2.389 6.477 1 92.88 86 HIS A CA 1
ATOM 738 C C . HIS A 1 86 ? -9.18 -3.791 6.07 1 92.88 86 HIS A C 1
ATOM 740 O O . HIS A 1 86 ? -8.781 -4.777 6.695 1 92.88 86 HIS A O 1
ATOM 746 N N . LEU A 1 87 ? -9.961 -3.893 5.047 1 95.38 87 LEU A N 1
ATOM 747 C CA . LEU A 1 87 ? -10.469 -5.176 4.562 1 95.38 87 LEU A CA 1
ATOM 748 C C . LEU A 1 87 ? -9.32 -6.098 4.172 1 95.38 87 LEU A C 1
ATOM 750 O O . LEU A 1 87 ? -9.328 -7.285 4.5 1 95.38 87 LEU A O 1
ATOM 754 N N . MET A 1 88 ? -8.352 -5.547 3.521 1 97 88 MET A N 1
ATOM 755 C CA . MET A 1 88 ? -7.211 -6.316 3.031 1 97 88 MET A CA 1
ATOM 756 C C . MET A 1 88 ? -6.371 -6.844 4.191 1 97 88 MET A C 1
ATOM 758 O O . MET A 1 88 ? -5.977 -8.016 4.195 1 97 88 MET A O 1
ATOM 762 N N . LEU A 1 89 ? -6.102 -6 5.199 1 95.56 89 LEU A N 1
ATOM 763 C CA . LEU A 1 89 ? -5.309 -6.406 6.355 1 95.56 89 LEU A CA 1
ATOM 764 C C . LEU A 1 89 ? -6.07 -7.414 7.207 1 95.56 89 LEU A C 1
ATOM 766 O O . LEU A 1 89 ? -5.516 -8.445 7.605 1 95.56 89 LEU A O 1
ATOM 770 N N . GLU A 1 90 ? -7.336 -7.16 7.406 1 94.75 90 GLU A N 1
ATOM 771 C CA . GLU A 1 90 ? -8.148 -7.973 8.312 1 94.75 90 GLU A CA 1
ATOM 772 C C . GLU A 1 90 ? -8.367 -9.375 7.746 1 94.75 90 GLU A C 1
ATOM 774 O O . GLU A 1 90 ? -8.375 -10.352 8.492 1 94.75 90 GLU A O 1
ATOM 779 N N . ASN A 1 91 ? -8.531 -9.492 6.465 1 95.5 91 ASN A N 1
ATOM 780 C CA . ASN A 1 91 ? -8.883 -10.766 5.859 1 95.5 91 ASN A CA 1
ATOM 781 C C . ASN A 1 91 ? -7.738 -11.336 5.023 1 95.5 91 ASN A C 1
ATOM 783 O O . ASN A 1 91 ? -7.898 -12.359 4.355 1 95.5 91 ASN A O 1
ATOM 787 N N . GLU A 1 92 ? -6.609 -10.648 5.008 1 93.44 92 GLU A N 1
ATOM 788 C CA . GLU A 1 92 ? -5.41 -11.055 4.285 1 93.44 92 GLU A CA 1
ATOM 789 C C . GLU A 1 92 ? -5.691 -11.227 2.795 1 93.44 92 GLU A C 1
ATOM 791 O O . GLU A 1 92 ? -5.367 -12.258 2.209 1 93.44 92 GLU A O 1
ATOM 796 N N . ILE A 1 93 ? -6.328 -10.227 2.248 1 95 93 ILE A N 1
ATOM 797 C CA . ILE A 1 93 ? -6.68 -10.219 0.832 1 95 93 ILE A CA 1
ATOM 798 C C . ILE A 1 93 ? -5.758 -9.258 0.079 1 95 93 ILE A C 1
ATOM 800 O O . ILE A 1 93 ? -5.512 -8.141 0.533 1 95 93 ILE A O 1
ATOM 804 N N . ARG A 1 94 ? -5.332 -9.656 -1.103 1 94.19 94 ARG A N 1
ATOM 805 C CA . ARG A 1 94 ? -4.344 -8.852 -1.816 1 94.19 94 ARG A CA 1
ATOM 806 C C . ARG A 1 94 ? -4.992 -8.062 -2.945 1 94.19 94 ARG A C 1
ATOM 808 O O . ARG A 1 94 ? -4.395 -7.125 -3.477 1 94.19 94 ARG A O 1
ATOM 815 N N . VAL A 1 95 ? -6.102 -8.477 -3.361 1 96.81 95 VAL A N 1
ATOM 816 C CA . VAL A 1 95 ? -6.82 -7.789 -4.43 1 96.81 95 VAL A CA 1
ATOM 817 C C . VAL A 1 95 ? -8.32 -7.859 -4.176 1 96.81 95 VAL A C 1
ATOM 819 O O . VAL A 1 95 ? -8.844 -8.906 -3.777 1 96.81 95 VAL A O 1
ATOM 822 N N . LEU A 1 96 ? -8.984 -6.781 -4.324 1 98.31 96 LEU A N 1
ATOM 823 C CA . LEU A 1 96 ? -10.43 -6.703 -4.168 1 98.31 96 LEU A CA 1
ATOM 824 C C . LEU A 1 96 ? -11.094 -6.246 -5.465 1 98.31 96 LEU A C 1
ATOM 826 O O . LEU A 1 96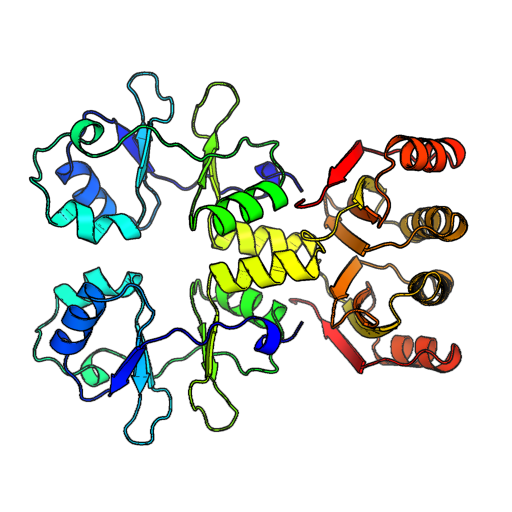 ? -10.602 -5.324 -6.121 1 98.31 96 LEU A O 1
ATOM 830 N N . PRO A 1 97 ? -12.18 -6.863 -5.848 1 98.69 97 PRO A N 1
ATOM 831 C CA . PRO A 1 97 ? -12.953 -6.293 -6.961 1 98.69 97 PRO A CA 1
ATOM 832 C C . PRO A 1 97 ? -13.703 -5.027 -6.57 1 98.69 97 PRO A C 1
ATOM 834 O O . PRO A 1 97 ? -14.094 -4.867 -5.41 1 98.69 97 PRO A O 1
ATOM 837 N N . VAL A 1 98 ? -13.805 -4.191 -7.492 1 98.75 98 VAL A N 1
ATOM 838 C CA . VAL A 1 98 ? -14.617 -2.986 -7.344 1 98.75 98 VAL A CA 1
ATOM 839 C C . VAL A 1 98 ? -15.891 -3.111 -8.18 1 98.75 98 VAL A C 1
ATOM 841 O O . VAL A 1 98 ? -15.828 -3.436 -9.367 1 98.75 98 VAL A O 1
ATOM 844 N N . VAL A 1 99 ? -17.062 -2.902 -7.551 1 98.75 99 VAL A N 1
ATOM 845 C CA . VAL A 1 99 ? -18.344 -3.082 -8.242 1 98.75 99 VAL A CA 1
ATOM 846 C C . VAL A 1 99 ? -19.203 -1.833 -8.062 1 98.75 99 VAL A C 1
ATOM 848 O O . VAL A 1 99 ? -18.938 -1.012 -7.18 1 98.75 99 VAL A O 1
ATOM 851 N N . ASP A 1 100 ? -20.125 -1.679 -8.969 1 98 100 ASP A N 1
ATOM 852 C CA . ASP A 1 100 ? -21.109 -0.621 -8.789 1 98 100 ASP A CA 1
ATOM 853 C C . ASP A 1 100 ? -22.266 -1.099 -7.91 1 98 100 ASP A C 1
ATOM 855 O O . ASP A 1 100 ? -22.219 -2.195 -7.352 1 98 100 ASP A O 1
ATOM 859 N N . THR A 1 101 ? -23.281 -0.283 -7.773 1 97 101 THR A N 1
ATOM 860 C CA . THR A 1 101 ? -24.391 -0.56 -6.859 1 97 101 THR A CA 1
ATOM 861 C C . THR A 1 101 ? -25.203 -1.75 -7.348 1 97 101 THR A C 1
ATOM 863 O O . THR A 1 101 ? -25.969 -2.344 -6.578 1 97 101 THR A O 1
ATOM 866 N N . GLU A 1 102 ? -25.094 -2.131 -8.602 1 98 102 GLU A N 1
ATOM 867 C CA . GLU A 1 102 ? -25.828 -3.266 -9.164 1 98 102 GLU A CA 1
ATOM 868 C C . GLU A 1 102 ? -24.938 -4.508 -9.234 1 98 102 GLU A C 1
ATOM 870 O O . GLU A 1 102 ? -25.312 -5.512 -9.844 1 98 102 GLU A O 1
ATOM 875 N N . MET A 1 103 ? -23.75 -4.426 -8.75 1 98.12 103 MET A N 1
ATOM 876 C CA . MET A 1 103 ? -22.797 -5.527 -8.617 1 98.12 103 MET A CA 1
ATOM 877 C C . MET A 1 103 ? -22.125 -5.836 -9.945 1 98.12 103 MET A C 1
ATOM 879 O O . MET A 1 103 ? -21.625 -6.945 -10.156 1 98.12 103 MET A O 1
ATOM 883 N N . TYR A 1 104 ? -22.203 -4.844 -10.836 1 98.56 104 TYR A N 1
ATOM 884 C CA . TYR A 1 104 ? -21.375 -4.957 -12.039 1 98.56 104 TYR A CA 1
ATOM 885 C C . TYR A 1 104 ? -19.938 -4.578 -11.758 1 98.56 104 TYR A C 1
ATOM 887 O O . TYR A 1 104 ? -19.672 -3.564 -11.102 1 98.56 104 TYR A O 1
ATOM 895 N N . PRO A 1 105 ? -19.047 -5.387 -12.266 1 98.56 105 PRO A N 1
ATOM 896 C CA . PRO A 1 105 ? -17.641 -5.082 -11.992 1 98.56 105 PRO A CA 1
ATOM 897 C C . PRO A 1 105 ? -17.156 -3.816 -12.703 1 98.56 105 PRO A C 1
ATOM 899 O O . PRO A 1 105 ? -17.469 -3.611 -13.875 1 98.56 105 PRO A O 1
ATOM 902 N N . MET A 1 106 ? -16.5 -3.012 -11.961 1 98.25 106 MET A N 1
ATOM 903 C CA . MET A 1 106 ? -15.906 -1.787 -12.484 1 98.25 106 MET A CA 1
ATOM 904 C C . MET A 1 106 ? -14.398 -1.936 -12.633 1 98.25 106 MET A C 1
ATOM 906 O O . MET A 1 106 ? -13.781 -1.274 -13.469 1 98.25 106 MET A O 1
ATOM 910 N N . GLY A 1 107 ? -13.789 -2.76 -11.805 1 98.38 107 GLY A N 1
ATOM 911 C CA . GLY A 1 107 ? -12.344 -2.9 -11.812 1 98.38 107 GLY A CA 1
ATOM 912 C C . GLY A 1 107 ? -11.805 -3.666 -10.617 1 98.38 107 GLY A C 1
ATOM 913 O O . GLY A 1 107 ? -12.508 -4.508 -10.047 1 98.38 107 GLY A O 1
ATOM 914 N N . ILE A 1 108 ? -10.523 -3.494 -10.352 1 98.5 108 ILE A N 1
ATOM 915 C CA . ILE A 1 108 ? -9.852 -4.18 -9.25 1 98.5 108 ILE A CA 1
ATOM 916 C C . ILE A 1 108 ? -9.047 -3.174 -8.43 1 98.5 108 ILE A C 1
ATOM 918 O O . ILE A 1 108 ? -8.641 -2.131 -8.945 1 98.5 108 ILE A O 1
ATOM 922 N N . PHE A 1 109 ? -8.867 -3.463 -7.223 1 98.25 109 PHE A N 1
ATOM 923 C CA . PHE A 1 109 ? -8.062 -2.697 -6.281 1 98.25 109 PHE A CA 1
ATOM 924 C C . PHE A 1 109 ? -7.066 -3.6 -5.562 1 98.25 109 PHE A C 1
ATOM 926 O O . PHE A 1 109 ? -7.434 -4.328 -4.637 1 98.25 109 PHE A O 1
ATOM 933 N N . GLY A 1 110 ? -5.84 -3.539 -6.035 1 96.81 110 GLY A N 1
ATOM 934 C CA . GLY A 1 110 ? -4.793 -4.383 -5.484 1 96.81 110 GLY A CA 1
ATOM 935 C C . GLY A 1 110 ? -3.549 -3.609 -5.094 1 96.81 110 GLY A C 1
ATOM 936 O O . GLY A 1 110 ? -3.635 -2.453 -4.676 1 96.81 110 GLY A O 1
ATOM 937 N N . PHE A 1 111 ? -2.486 -4.281 -5.137 1 94.12 111 PHE A N 1
ATOM 938 C CA . PHE A 1 111 ? -1.207 -3.793 -4.637 1 94.12 111 PHE A CA 1
ATOM 939 C C . PHE A 1 111 ? -0.834 -2.471 -5.297 1 94.12 111 PHE A C 1
ATOM 941 O O . PHE A 1 111 ? -0.625 -1.468 -4.609 1 94.12 111 PHE A O 1
ATOM 948 N N . PHE A 1 112 ? -0.829 -2.418 -6.598 1 96.25 112 PHE A N 1
ATOM 949 C CA . PHE A 1 112 ? -0.35 -1.229 -7.293 1 96.25 112 PHE A CA 1
ATOM 950 C C . PHE A 1 112 ? -1.344 -0.082 -7.152 1 96.25 112 PHE A C 1
ATOM 952 O O . PHE A 1 112 ? -0.95 1.086 -7.109 1 96.25 112 PHE A O 1
ATOM 959 N N . GLU A 1 113 ? -2.619 -0.447 -7.078 1 96.94 113 GLU A N 1
ATOM 960 C CA . GLU A 1 113 ? -3.615 0.589 -6.824 1 96.94 113 GLU A CA 1
ATOM 961 C C . GLU A 1 113 ? -3.404 1.234 -5.457 1 96.94 113 GLU A C 1
ATOM 963 O O . GLU A 1 113 ? -3.496 2.457 -5.324 1 96.94 113 GLU A O 1
ATOM 968 N N . VAL A 1 114 ? -3.109 0.398 -4.465 1 96.44 114 VAL A N 1
ATOM 969 C CA . VAL A 1 114 ? -2.809 0.908 -3.129 1 96.44 114 VAL A CA 1
ATOM 970 C C . VAL A 1 114 ? -1.601 1.84 -3.191 1 96.44 114 VAL A C 1
ATOM 972 O O . VAL A 1 114 ? -1.621 2.934 -2.621 1 96.44 114 VAL A O 1
ATOM 975 N N . LEU A 1 115 ? -0.591 1.417 -3.91 1 96.56 115 LEU A N 1
ATOM 976 C CA . LEU A 1 115 ? 0.626 2.215 -4 1 96.56 115 LEU A CA 1
ATOM 977 C C . LEU A 1 115 ? 0.346 3.561 -4.664 1 96.56 115 LEU A C 1
ATOM 979 O O . LEU A 1 115 ? 0.839 4.594 -4.211 1 96.56 115 LEU A O 1
ATOM 983 N N . ARG A 1 116 ? -0.443 3.533 -5.695 1 94.44 116 ARG A N 1
ATOM 984 C CA . ARG A 1 116 ? -0.764 4.773 -6.395 1 94.44 116 ARG A CA 1
ATOM 985 C C . ARG A 1 116 ? -1.589 5.703 -5.512 1 94.44 116 ARG A C 1
ATOM 987 O O . ARG A 1 116 ? -1.39 6.918 -5.523 1 94.44 116 ARG A O 1
ATOM 994 N N . ALA A 1 117 ? -2.531 5.078 -4.832 1 91.88 117 ALA A N 1
ATOM 995 C CA . ALA A 1 117 ? -3.324 5.879 -3.904 1 91.88 117 ALA A CA 1
ATOM 996 C C . ALA A 1 117 ? -2.434 6.555 -2.863 1 91.88 117 ALA A C 1
ATOM 998 O O . ALA A 1 117 ? -2.562 7.754 -2.613 1 91.88 117 ALA A O 1
ATOM 999 N N . PHE A 1 118 ? -1.532 5.801 -2.367 1 88.56 118 PHE A N 1
ATOM 1000 C CA . PHE A 1 118 ? -0.668 6.324 -1.317 1 88.56 118 PHE A CA 1
ATOM 1001 C C . PHE A 1 118 ? 0.298 7.363 -1.88 1 88.56 118 PHE A C 1
ATOM 1003 O O . PHE A 1 118 ? 0.579 8.375 -1.232 1 88.56 118 PHE A O 1
ATOM 1010 N N . LYS A 1 119 ? 0.833 7.109 -2.967 1 89.5 119 LYS A N 1
ATOM 1011 C CA . LYS A 1 119 ? 1.675 8.094 -3.639 1 89.5 119 LYS A CA 1
ATOM 1012 C C . LYS A 1 119 ? 0.939 9.422 -3.807 1 89.5 119 LYS A C 1
ATOM 1014 O O . LYS A 1 119 ? 1.505 10.492 -3.551 1 89.5 119 LYS A O 1
ATOM 1019 N N . GLY A 1 120 ? -0.294 9.352 -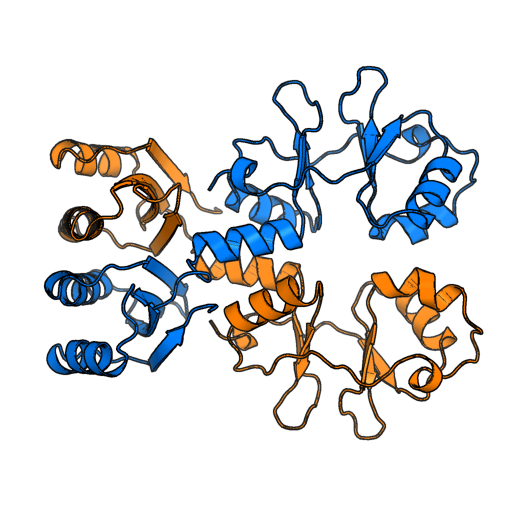4.215 1 84.25 120 GLY A N 1
ATOM 1020 C CA . GLY A 1 120 ? -1.107 10.547 -4.398 1 84.25 120 GLY A CA 1
ATOM 1021 C C . GLY A 1 120 ? -1.441 11.242 -3.092 1 84.25 120 GLY A C 1
ATOM 1022 O O . GLY A 1 120 ? -1.263 12.461 -2.969 1 84.25 120 GLY A O 1
ATOM 1023 N N . ILE A 1 121 ? -1.847 10.516 -2.117 1 80.69 121 ILE A N 1
ATOM 1024 C CA . ILE A 1 121 ? -2.355 11.055 -0.86 1 80.69 121 ILE A CA 1
ATOM 1025 C C . ILE A 1 121 ? -1.212 11.688 -0.07 1 80.69 121 ILE A C 1
ATOM 1027 O O . ILE A 1 121 ? -1.398 12.711 0.591 1 80.69 121 ILE A O 1
ATOM 1031 N N . LEU A 1 122 ? -0.059 11.125 -0.199 1 79.06 122 LEU A N 1
ATOM 1032 C CA . LEU A 1 122 ? 1.085 11.625 0.553 1 79.06 122 LEU A CA 1
ATOM 1033 C C . LEU A 1 122 ? 1.804 12.727 -0.221 1 79.06 122 LEU A C 1
ATOM 1035 O O . LEU A 1 122 ? 2.766 13.312 0.276 1 79.06 122 LEU A O 1
ATOM 1039 N N . GLY A 1 123 ? 1.32 12.984 -1.41 1 80.44 123 GLY A N 1
ATOM 1040 C CA . GLY A 1 123 ? 1.961 14.016 -2.217 1 80.44 123 GLY A CA 1
ATOM 1041 C C . GLY A 1 123 ? 3.354 13.625 -2.676 1 80.44 123 GLY A C 1
ATOM 1042 O O . GLY A 1 123 ? 4.246 14.477 -2.746 1 80.44 123 GLY A O 1
ATOM 1043 N N . MET A 1 124 ? 3.576 12.414 -2.932 1 82.38 124 MET A N 1
ATOM 1044 C CA . MET A 1 124 ? 4.91 11.93 -3.277 1 82.38 124 MET A CA 1
ATOM 1045 C C . MET A 1 124 ? 5.336 12.445 -4.648 1 82.38 124 MET A C 1
ATOM 1047 O O . MET A 1 124 ? 6.531 12.508 -4.949 1 82.38 124 MET A O 1
ATOM 1051 N N . ASP A 1 125 ? 4.41 12.867 -5.457 1 81.75 125 ASP A N 1
ATOM 1052 C CA . ASP A 1 125 ? 4.707 13.328 -6.809 1 81.75 125 ASP A CA 1
ATOM 1053 C C . ASP A 1 125 ? 5.039 14.82 -6.812 1 81.75 125 ASP A C 1
ATOM 1055 O O . ASP A 1 125 ? 5.398 15.375 -7.855 1 81.75 125 ASP A O 1
ATOM 1059 N N . GLU A 1 126 ? 4.871 15.398 -5.742 1 82.25 126 GLU A N 1
ATOM 1060 C CA . GLU A 1 126 ? 5.141 16.828 -5.676 1 82.25 126 GLU A CA 1
ATOM 1061 C C . GLU A 1 126 ? 6.484 17.109 -5.008 1 82.25 126 GLU A C 1
ATOM 1063 O O . GLU A 1 126 ? 6.801 16.531 -3.967 1 82.25 126 GLU A O 1
ATOM 1068 N N . MET A 1 127 ? 7.172 17.953 -5.707 1 85.94 127 MET A N 1
ATOM 1069 C CA . MET A 1 127 ? 8.453 18.344 -5.133 1 85.94 127 MET A CA 1
ATOM 1070 C C . MET A 1 127 ? 8.25 19.234 -3.91 1 85.94 127 MET A C 1
ATOM 1072 O O . MET A 1 127 ? 7.352 20.078 -3.895 1 85.94 127 MET A O 1
ATOM 1076 N N . GLY A 1 128 ? 9.094 18.969 -2.918 1 90.5 128 GLY A N 1
ATOM 1077 C CA . GLY A 1 128 ? 9.031 19.781 -1.712 1 90.5 128 GLY A CA 1
ATOM 1078 C C . GLY A 1 128 ? 10.062 19.375 -0.675 1 90.5 128 GLY A C 1
ATOM 1079 O O . GLY A 1 128 ? 11.039 18.688 -0.991 1 90.5 128 GLY A O 1
ATOM 1080 N N . THR A 1 129 ? 9.992 19.984 0.416 1 92.88 129 THR A N 1
ATOM 1081 C CA . THR A 1 129 ? 10.883 19.703 1.543 1 92.88 129 THR A CA 1
ATOM 1082 C C . THR A 1 129 ? 10.125 18.969 2.654 1 92.88 129 THR A C 1
ATOM 1084 O O . THR A 1 129 ? 9.031 19.391 3.043 1 92.88 129 THR A O 1
ATOM 1087 N N . LYS A 1 130 ? 10.711 17.891 3.102 1 92.25 130 LYS A N 1
ATOM 1088 C CA . LYS A 1 130 ? 10.141 17.109 4.199 1 92.25 130 LYS A CA 1
ATOM 1089 C C . LYS A 1 130 ? 10.852 17.422 5.516 1 92.25 130 LYS A C 1
ATOM 1091 O O . LYS A 1 130 ? 12.078 17.531 5.555 1 92.25 130 LYS A O 1
ATOM 1096 N N . ILE A 1 131 ? 9.984 17.562 6.512 1 94.56 131 ILE A N 1
ATOM 1097 C CA . ILE A 1 131 ? 10.492 17.719 7.871 1 94.56 131 ILE A CA 1
ATOM 1098 C C . ILE A 1 131 ? 10.055 16.531 8.727 1 94.56 131 ILE A C 1
ATOM 1100 O O . ILE A 1 131 ? 8.891 16.141 8.711 1 94.56 131 ILE A O 1
ATOM 1104 N N . MET A 1 132 ? 10.938 15.938 9.375 1 92.31 132 MET A N 1
ATOM 1105 C CA . MET A 1 132 ? 10.617 14.914 10.367 1 92.31 132 MET A CA 1
ATOM 1106 C C . MET A 1 132 ? 10.867 15.422 11.781 1 92.31 132 MET A C 1
ATOM 1108 O O . MET A 1 132 ? 11.961 15.906 12.086 1 92.31 132 MET A O 1
ATOM 1112 N N . LEU A 1 133 ? 9.812 15.289 12.586 1 93.31 133 LEU A N 1
ATOM 1113 C CA . LEU A 1 133 ? 9.852 15.797 13.953 1 93.31 133 LEU A CA 1
ATOM 1114 C C . LEU A 1 133 ? 9.406 14.727 14.945 1 93.31 133 LEU A C 1
ATOM 1116 O O . LEU A 1 133 ? 8.531 13.906 14.625 1 93.31 133 LEU A O 1
ATOM 1120 N N . ILE A 1 134 ? 10.039 14.773 16.031 1 91.81 134 ILE A N 1
ATOM 1121 C CA . ILE A 1 134 ? 9.539 14 17.156 1 91.81 134 ILE A CA 1
ATOM 1122 C C . ILE A 1 134 ? 8.953 14.945 18.203 1 91.81 134 ILE A C 1
ATOM 1124 O O . ILE A 1 134 ? 9.648 15.812 18.734 1 91.81 134 ILE A O 1
ATOM 1128 N N . LEU A 1 135 ? 7.691 14.781 18.438 1 89.81 135 LEU A N 1
ATOM 1129 C CA . LEU A 1 135 ? 6.996 15.68 19.359 1 89.81 135 LEU A CA 1
ATOM 1130 C C . LEU A 1 135 ? 6.367 14.891 20.5 1 89.81 135 LEU A C 1
ATOM 1132 O O . LEU A 1 135 ? 6.027 13.719 20.344 1 89.81 135 LEU A O 1
ATOM 1136 N N . ASP A 1 136 ? 6.25 15.578 21.625 1 87.81 136 ASP A N 1
ATOM 1137 C CA . ASP A 1 136 ? 5.395 15.039 22.672 1 87.81 136 ASP A CA 1
ATOM 1138 C C . ASP A 1 136 ? 3.934 15.008 22.219 1 87.81 136 ASP A C 1
ATOM 1140 O O . ASP A 1 136 ? 3.461 15.93 21.562 1 87.81 136 ASP A O 1
ATOM 1144 N N . ASP A 1 137 ? 3.318 13.898 22.516 1 79.5 137 ASP A N 1
ATOM 1145 C CA . ASP A 1 137 ? 1.914 13.734 22.156 1 79.5 137 ASP A CA 1
ATOM 1146 C C . ASP A 1 137 ? 1.011 14.531 23.094 1 79.5 137 ASP A C 1
ATOM 1148 O O . ASP A 1 137 ? 0.194 13.961 23.812 1 79.5 137 ASP A O 1
ATOM 1152 N N . THR A 1 138 ? 1.193 15.828 23.188 1 77.38 138 THR A N 1
ATOM 1153 C CA . THR A 1 138 ? 0.424 16.75 24.016 1 77.38 138 THR A CA 1
ATOM 1154 C C . THR A 1 138 ? -0.154 17.875 23.156 1 77.38 138 THR A C 1
ATOM 1156 O O . THR A 1 138 ? 0.435 18.266 22.141 1 77.38 138 THR A O 1
ATOM 1159 N N . PRO A 1 139 ? -1.354 18.234 23.578 1 73.19 139 PRO A N 1
ATOM 1160 C CA . PRO A 1 139 ? -1.986 19.312 22.812 1 73.19 139 PRO A CA 1
ATOM 1161 C C . PRO A 1 139 ? -1.091 20.531 22.672 1 73.19 139 PRO A C 1
ATOM 1163 O O . PRO A 1 139 ? -0.382 20.906 23.609 1 73.19 139 PRO A O 1
ATOM 1166 N N . GLY A 1 140 ? -1.028 21.172 21.484 1 74.5 140 GLY A N 1
ATOM 1167 C CA . GLY A 1 140 ? -0.414 22.469 21.281 1 74.5 140 GLY A CA 1
ATOM 1168 C C . GLY A 1 140 ? 0.897 22.406 20.516 1 74.5 140 GLY A C 1
ATOM 1169 O O . GLY A 1 140 ? 1.327 23.391 19.922 1 74.5 140 GLY A O 1
ATOM 1170 N N . LYS A 1 141 ? 1.549 21.281 20.625 1 80.12 141 LYS A N 1
ATOM 1171 C CA . LYS A 1 141 ? 2.883 21.219 20.031 1 80.12 141 LYS A CA 1
ATOM 1172 C C . LYS A 1 141 ? 2.812 21.25 18.516 1 80.12 141 LYS A C 1
ATOM 1174 O O . LYS A 1 141 ? 3.547 22 17.859 1 80.12 141 LYS A O 1
ATOM 1179 N N . LEU A 1 142 ? 1.985 20.469 17.953 1 82.62 142 LEU A N 1
ATOM 1180 C CA . LEU A 1 142 ? 1.841 20.469 16.5 1 82.62 142 LEU A CA 1
ATOM 1181 C C . LEU A 1 142 ? 1.28 21.797 16.016 1 82.62 142 LEU A C 1
ATOM 1183 O O . LEU A 1 142 ? 1.733 22.344 15.008 1 82.62 142 LEU A O 1
ATOM 1187 N N . GLU A 1 143 ? 0.451 22.359 16.828 1 80.44 143 GLU A N 1
ATOM 1188 C CA . GLU A 1 143 ? -0.145 23.641 16.5 1 80.44 143 GLU A CA 1
ATOM 1189 C C . GLU A 1 143 ? 0.921 24.719 16.359 1 80.44 143 GLU A C 1
ATOM 1191 O O . GLU A 1 143 ? 0.872 25.547 15.445 1 80.44 143 GLU A O 1
ATOM 1196 N N . TYR A 1 144 ? 1.766 24.688 17.266 1 84.69 144 TYR A N 1
ATOM 1197 C CA . TYR A 1 144 ? 2.832 25.688 17.25 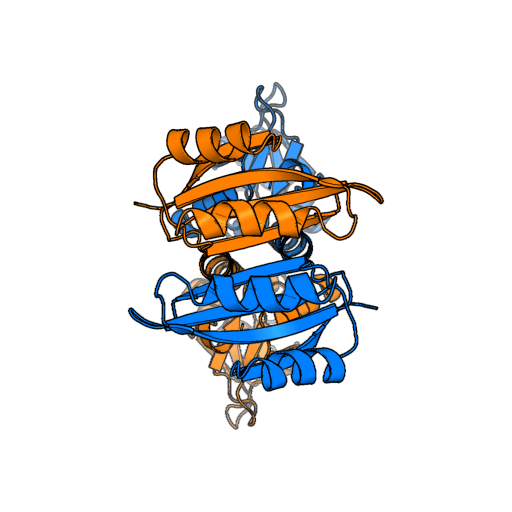1 84.69 144 TYR A CA 1
ATOM 1198 C C . TYR A 1 144 ? 3.639 25.594 15.953 1 84.69 144 TYR A C 1
ATOM 1200 O O . TYR A 1 144 ? 3.875 26.609 15.289 1 84.69 144 TYR A O 1
ATOM 1208 N N . ILE A 1 145 ? 3.996 24.453 15.562 1 87.62 145 ILE A N 1
ATOM 1209 C CA . ILE A 1 145 ? 4.816 24.234 14.375 1 87.62 145 ILE A CA 1
ATOM 1210 C C . ILE A 1 145 ? 4.047 24.656 13.133 1 87.62 145 ILE A C 1
ATOM 1212 O O . ILE A 1 145 ? 4.586 25.359 12.273 1 87.62 145 ILE A O 1
ATOM 1216 N N . LEU A 1 146 ? 2.797 24.266 13.062 1 83.88 146 LEU A N 1
ATOM 1217 C CA . LEU A 1 146 ? 1.972 24.625 11.906 1 83.88 146 LEU A CA 1
ATOM 1218 C C . LEU A 1 146 ? 1.816 26.141 11.789 1 83.88 146 LEU A C 1
ATOM 1220 O O . LEU A 1 146 ? 1.841 26.688 10.688 1 83.88 146 LEU A O 1
ATOM 1224 N N . ASN A 1 147 ? 1.73 26.781 12.914 1 82.56 147 ASN A N 1
ATOM 1225 C CA . ASN A 1 147 ? 1.615 28.234 12.93 1 82.56 147 ASN A CA 1
ATOM 1226 C C . ASN A 1 147 ? 2.891 28.906 12.422 1 82.56 147 ASN A C 1
ATOM 1228 O O . ASN A 1 147 ? 2.83 29.875 11.68 1 82.56 147 ASN A O 1
ATOM 1232 N N . VAL A 1 148 ? 3.967 28.375 12.852 1 87.88 148 VAL A N 1
ATOM 1233 C CA . VAL A 1 148 ? 5.258 28.906 12.43 1 87.88 148 VAL A CA 1
ATOM 1234 C C . VAL A 1 148 ? 5.395 28.797 10.914 1 87.88 148 VAL A C 1
ATOM 1236 O O . VAL A 1 148 ? 5.785 29.75 10.25 1 87.88 148 VAL A O 1
ATOM 1239 N N . LEU A 1 149 ? 5.023 27.656 10.359 1 86.19 149 LEU A N 1
ATOM 1240 C CA . LEU A 1 149 ? 5.164 27.406 8.93 1 86.19 149 LEU A CA 1
ATOM 1241 C C . LEU A 1 149 ? 4.168 28.234 8.125 1 86.19 149 LEU A C 1
ATOM 1243 O O . LEU A 1 149 ? 4.492 28.734 7.047 1 86.19 149 LEU A O 1
ATOM 1247 N N . SER A 1 150 ? 3.037 28.422 8.672 1 79.19 150 SER A N 1
ATOM 1248 C CA . SER A 1 150 ? 1.997 29.172 7.98 1 79.19 150 SER A CA 1
ATOM 1249 C C . SER A 1 150 ? 2.361 30.656 7.887 1 79.19 150 SER A C 1
ATOM 1251 O O . SER A 1 150 ? 2.043 31.312 6.895 1 79.19 150 SER A O 1
ATOM 1253 N N . LYS A 1 151 ? 2.947 31.125 8.836 1 80.62 151 LYS A N 1
ATOM 1254 C CA . LYS A 1 151 ? 3.332 32.531 8.875 1 80.62 151 LYS A CA 1
ATOM 1255 C C . LYS A 1 151 ? 4.34 32.844 7.777 1 80.62 151 LYS A C 1
ATOM 1257 O O . LYS A 1 151 ? 4.434 34 7.336 1 80.62 151 LYS A O 1
ATOM 1262 N N . GLU A 1 152 ? 5 31.906 7.336 1 83 152 GLU A N 1
ATOM 1263 C CA . GLU A 1 152 ? 6.008 32.094 6.297 1 83 152 GLU A CA 1
ATOM 1264 C C . GLU A 1 152 ? 5.406 31.906 4.906 1 83 152 GLU A C 1
ATOM 1266 O O . GLU A 1 152 ? 6.129 31.922 3.906 1 83 152 GLU A O 1
ATOM 1271 N N . ASN A 1 153 ? 4.105 31.75 4.762 1 79.38 153 ASN A N 1
ATOM 1272 C CA . ASN A 1 153 ? 3.387 31.578 3.508 1 79.38 153 ASN A CA 1
ATOM 1273 C C . ASN A 1 153 ? 3.865 30.328 2.764 1 79.38 153 ASN A C 1
ATOM 1275 O O . ASN A 1 153 ? 4.055 30.359 1.546 1 79.38 153 ASN A O 1
ATOM 1279 N N . ILE A 1 154 ? 4.27 29.359 3.539 1 80.06 154 ILE A N 1
ATOM 1280 C CA . ILE A 1 154 ? 4.672 28.094 2.963 1 80.06 154 ILE A CA 1
ATOM 1281 C C . ILE A 1 154 ? 3.5 27.109 3.016 1 80.06 154 ILE A C 1
ATOM 1283 O O . ILE A 1 154 ? 2.896 26.906 4.074 1 80.06 154 ILE A O 1
ATOM 1287 N N . ASN A 1 155 ? 3.197 26.516 1.846 1 78.56 155 ASN A N 1
ATOM 1288 C CA . ASN A 1 155 ? 2.084 25.578 1.787 1 78.56 155 ASN A CA 1
ATOM 1289 C C . ASN A 1 155 ? 2.484 24.203 2.309 1 78.56 155 ASN A C 1
ATOM 1291 O O . ASN A 1 155 ? 3.578 23.719 2.018 1 78.56 155 ASN A O 1
ATOM 1295 N N . ILE A 1 156 ? 1.613 23.672 3.166 1 82.69 156 ILE A N 1
ATOM 1296 C CA . ILE A 1 156 ? 1.784 22.312 3.656 1 82.69 156 ILE A CA 1
ATOM 1297 C C . ILE A 1 156 ? 1.104 21.328 2.703 1 82.69 156 ILE A C 1
ATOM 1299 O O . ILE A 1 156 ? -0.089 21.453 2.42 1 82.69 156 ILE A O 1
ATOM 1303 N N . LEU A 1 157 ? 1.823 20.375 2.217 1 80.25 157 LEU A N 1
ATOM 1304 C CA . LEU A 1 157 ? 1.302 19.391 1.274 1 80.25 157 LEU A CA 1
ATOM 1305 C C . LEU A 1 157 ? 0.752 18.172 2.01 1 80.25 157 LEU A C 1
ATOM 1307 O O . LEU A 1 157 ? -0.256 17.594 1.596 1 80.25 157 LEU A O 1
ATOM 1311 N N . SER A 1 158 ? 1.416 17.734 3.023 1 83.25 158 SER A N 1
ATOM 1312 C CA . SER A 1 158 ? 0.971 16.578 3.793 1 83.25 158 SER A CA 1
ATOM 1313 C C . SER A 1 158 ? 1.529 16.609 5.211 1 83.25 158 SER A C 1
ATOM 1315 O O . SER A 1 158 ? 2.545 17.266 5.469 1 83.25 158 SER A O 1
ATOM 1317 N N . LEU A 1 159 ? 0.8 16.078 6.078 1 85.88 159 LEU A N 1
ATOM 1318 C CA . LEU A 1 159 ? 1.182 15.875 7.473 1 85.88 159 LEU A CA 1
ATOM 1319 C C . LEU A 1 159 ? 0.808 14.477 7.945 1 85.88 159 LEU A C 1
ATOM 1321 O O . LEU A 1 159 ? -0.361 14.086 7.887 1 85.88 159 LEU A O 1
ATOM 1325 N N . LEU A 1 160 ? 1.813 13.766 8.312 1 83 160 LEU A N 1
ATOM 1326 C CA . LEU A 1 160 ? 1.619 12.398 8.781 1 83 160 LEU A CA 1
ATOM 1327 C C . LEU A 1 160 ? 2.041 12.258 10.242 1 83 160 LEU A C 1
ATOM 1329 O O . LEU A 1 160 ? 2.939 12.961 10.703 1 83 160 LEU A O 1
ATOM 1333 N N . THR A 1 161 ? 1.388 11.438 10.969 1 77.62 161 THR A N 1
ATOM 1334 C CA . THR A 1 161 ? 1.743 11.211 12.359 1 77.62 161 THR A CA 1
ATOM 1335 C C . THR A 1 161 ? 1.741 9.719 12.688 1 77.62 161 THR A C 1
ATOM 1337 O O . THR A 1 161 ? 0.916 8.969 12.172 1 77.62 161 THR A O 1
ATOM 1340 N N . ASN A 1 162 ? 2.674 9.32 13.391 1 76.81 162 ASN A N 1
ATOM 1341 C CA . ASN A 1 162 ? 2.729 7.965 13.922 1 76.81 162 ASN A CA 1
ATOM 1342 C C . ASN A 1 162 ? 3.174 7.953 15.375 1 76.81 162 ASN A C 1
ATOM 1344 O O . ASN A 1 162 ? 4.141 8.625 15.742 1 76.81 162 ASN A O 1
ATOM 1348 N N . LYS A 1 163 ? 2.426 7.184 16.094 1 79.38 163 LYS A N 1
ATOM 1349 C CA . LYS A 1 163 ? 2.852 7.059 17.484 1 79.38 163 LYS A CA 1
ATOM 1350 C C . LYS A 1 163 ? 4.148 6.262 17.594 1 79.38 163 LYS A C 1
ATOM 1352 O O . LYS A 1 163 ? 4.27 5.18 17.016 1 79.38 163 LYS A O 1
ATOM 1357 N N . ILE A 1 164 ? 5.09 6.82 18.172 1 81.38 164 ILE A N 1
ATOM 1358 C CA . ILE A 1 164 ? 6.32 6.105 18.5 1 81.38 164 ILE A CA 1
ATOM 1359 C C . ILE A 1 164 ? 6.133 5.312 19.781 1 81.38 164 ILE A C 1
ATOM 1361 O O . ILE A 1 164 ? 6.527 4.145 19.875 1 81.38 164 ILE A O 1
ATOM 1365 N N . ASP A 1 165 ? 5.59 5.953 20.734 1 84.94 165 ASP A N 1
ATOM 1366 C CA . ASP A 1 165 ? 5.172 5.379 22.016 1 84.94 165 ASP A CA 1
ATOM 1367 C C . ASP A 1 165 ? 4.016 6.168 22.625 1 84.94 165 ASP A C 1
ATOM 1369 O O . ASP A 1 165 ? 3.287 6.859 21.906 1 84.94 165 ASP A O 1
ATOM 1373 N N . ASP A 1 166 ? 3.73 5.945 23.953 1 82.38 166 ASP A N 1
ATOM 1374 C CA . ASP A 1 166 ? 2.562 6.559 24.578 1 82.38 166 ASP A CA 1
ATOM 1375 C C . ASP A 1 166 ? 2.762 8.062 24.75 1 82.38 166 ASP A C 1
ATOM 1377 O O . ASP A 1 166 ? 1.8 8.797 24.984 1 82.38 166 ASP A O 1
ATOM 1381 N N . LYS A 1 167 ? 3.963 8.586 24.562 1 87.5 167 LYS A N 1
ATOM 1382 C CA . LYS A 1 167 ? 4.223 9.977 24.906 1 87.5 167 LYS A CA 1
ATOM 1383 C C . LYS A 1 167 ? 4.703 10.758 23.672 1 87.5 167 LYS A C 1
ATOM 1385 O O . LYS A 1 167 ? 4.672 11.992 23.672 1 87.5 167 LYS A O 1
ATOM 1390 N N . LYS A 1 168 ? 5.203 9.984 22.75 1 90.38 168 LYS A N 1
ATOM 1391 C CA . LYS A 1 168 ? 5.852 10.688 21.641 1 90.38 168 LYS A CA 1
ATOM 1392 C C . LYS A 1 168 ? 5.27 10.258 20.297 1 90.38 168 LYS A C 1
ATOM 1394 O O . LYS A 1 168 ? 4.863 9.109 20.125 1 90.38 168 LYS A O 1
ATOM 1399 N N . ARG A 1 169 ? 5.281 11.25 19.422 1 86.25 169 ARG A N 1
ATOM 1400 C CA . ARG A 1 169 ? 4.828 11.008 18.047 1 86.25 169 ARG A CA 1
ATOM 1401 C C . ARG A 1 169 ? 5.887 11.453 17.047 1 86.25 169 ARG A C 1
ATOM 1403 O O . ARG A 1 169 ? 6.582 12.445 17.266 1 86.25 169 ARG A O 1
ATOM 1410 N N . LEU A 1 170 ? 6.027 10.688 16.078 1 87.5 170 LEU A N 1
ATOM 1411 C CA . LEU A 1 170 ? 6.773 11.086 14.891 1 87.5 170 LEU A CA 1
ATOM 1412 C C . LEU A 1 170 ? 5.871 11.82 13.898 1 87.5 170 LEU A C 1
ATOM 1414 O O . LEU A 1 170 ? 4.855 11.273 13.461 1 87.5 170 LEU A O 1
ATOM 1418 N N . ILE A 1 171 ? 6.242 13.047 13.641 1 87.38 171 ILE A N 1
ATOM 1419 C CA . ILE A 1 171 ? 5.477 13.867 12.711 1 87.38 171 ILE A CA 1
ATOM 1420 C C . ILE A 1 171 ? 6.309 14.133 11.453 1 87.38 171 ILE A C 1
ATOM 1422 O O . ILE A 1 171 ? 7.48 14.508 11.547 1 87.38 171 ILE A O 1
ATOM 1426 N N . THR A 1 172 ? 5.734 13.914 10.328 1 89.5 172 THR A N 1
ATOM 1427 C CA . THR A 1 172 ? 6.363 14.258 9.055 1 89.5 172 THR A CA 1
ATOM 1428 C C . THR A 1 172 ? 5.52 15.266 8.289 1 89.5 172 THR A C 1
ATOM 1430 O O . THR A 1 172 ? 4.336 15.031 8.039 1 89.5 172 THR A O 1
ATOM 1433 N N . ILE A 1 173 ? 6.113 16.375 7.996 1 89.44 173 ILE A N 1
ATOM 1434 C CA . ILE A 1 173 ? 5.426 17.422 7.246 1 89.44 173 ILE A CA 1
ATOM 1435 C C . ILE A 1 173 ? 6.117 17.641 5.902 1 89.44 173 ILE A C 1
ATOM 1437 O O . ILE A 1 173 ? 7.34 17.797 5.844 1 89.44 173 ILE A O 1
ATOM 1441 N N . LYS A 1 174 ? 5.371 17.641 4.879 1 89.62 174 LYS A N 1
ATOM 1442 C CA . LYS A 1 174 ? 5.891 18 3.561 1 89.62 174 LYS A CA 1
ATOM 1443 C C . LYS A 1 174 ? 5.43 19.391 3.145 1 89.62 174 LYS A C 1
ATOM 1445 O O . LYS A 1 174 ? 4.234 19.703 3.18 1 89.62 174 LYS A O 1
ATOM 1450 N N . LEU A 1 175 ? 6.422 20.156 2.82 1 89.31 175 LEU A N 1
ATOM 1451 C CA . LEU A 1 175 ? 6.16 21.531 2.4 1 89.31 175 LEU A CA 1
ATOM 1452 C C . LEU A 1 175 ? 6.344 21.688 0.894 1 89.31 175 LEU A C 1
ATOM 1454 O O . LEU A 1 175 ? 7.188 21 0.297 1 89.31 175 LEU A O 1
ATOM 1458 N N . ASN A 1 176 ? 5.598 22.641 0.322 1 85.69 176 ASN A N 1
ATOM 1459 C CA . ASN A 1 176 ? 5.66 22.859 -1.119 1 85.69 176 ASN A CA 1
ATOM 1460 C C . ASN A 1 176 ? 6.797 23.797 -1.496 1 85.69 176 ASN A C 1
ATOM 1462 O O . ASN A 1 176 ? 6.613 24.703 -2.312 1 85.69 176 ASN A O 1
ATOM 1466 N N . ILE A 1 177 ? 7.93 23.719 -0.826 1 88.5 177 ILE A N 1
ATOM 1467 C CA . ILE A 1 177 ? 9.117 24.516 -1.146 1 88.5 177 ILE A CA 1
ATOM 1468 C C . ILE A 1 177 ? 10.344 23.609 -1.198 1 88.5 177 ILE A C 1
ATOM 1470 O O . ILE A 1 177 ? 10.445 22.641 -0.437 1 88.5 177 ILE A O 1
ATOM 1474 N N . LYS A 1 178 ? 11.352 23.844 -2.127 1 90.25 178 LYS A N 1
ATOM 1475 C CA . LYS A 1 178 ? 12.547 23.016 -2.299 1 90.25 178 LYS A CA 1
ATOM 1476 C C . LYS A 1 178 ? 13.727 23.594 -1.519 1 90.25 178 LYS A C 1
ATOM 1478 O O . LYS A 1 178 ? 14.828 23.047 -1.554 1 90.25 178 LYS A O 1
ATOM 1483 N N . ASN A 1 179 ? 13.57 24.5 -0.651 1 91.44 179 ASN A N 1
ATOM 1484 C CA . ASN A 1 179 ? 14.664 25.172 0.039 1 91.44 179 ASN A CA 1
ATOM 1485 C C . ASN A 1 179 ? 14.828 24.656 1.463 1 91.44 179 ASN A C 1
ATOM 1487 O O . ASN A 1 179 ? 14.312 25.25 2.41 1 91.44 179 ASN A O 1
ATOM 1491 N N . VAL A 1 180 ? 15.672 23.641 1.578 1 94.5 180 VAL A N 1
ATOM 1492 C CA . VAL A 1 180 ? 15.883 22.953 2.85 1 94.5 180 VAL A CA 1
ATOM 1493 C C . VAL A 1 180 ? 16.469 23.938 3.867 1 94.5 180 VAL A C 1
ATOM 1495 O O . VAL A 1 180 ? 16.078 23.938 5.035 1 94.5 180 VAL A O 1
ATOM 1498 N N . ASN A 1 181 ? 17.359 24.75 3.428 1 95.88 181 ASN A N 1
ATOM 1499 C CA . ASN A 1 181 ? 18.016 25.688 4.324 1 95.88 181 ASN A CA 1
ATOM 1500 C C . ASN A 1 181 ? 17.031 26.688 4.902 1 95.88 181 ASN A C 1
ATOM 1502 O O . ASN A 1 181 ? 17.094 27.031 6.086 1 95.88 181 ASN A O 1
ATOM 1506 N N . LEU A 1 182 ? 16.203 27.203 4.027 1 95.12 182 LEU A N 1
ATOM 1507 C CA . LEU A 1 182 ? 15.164 28.125 4.496 1 95.12 182 LEU A CA 1
ATOM 1508 C C . LEU A 1 182 ? 14.305 27.469 5.57 1 95.12 182 LEU A C 1
ATOM 1510 O O . LEU A 1 182 ? 14.008 28.078 6.598 1 95.12 182 LEU A O 1
ATOM 1514 N N . VAL A 1 183 ? 13.938 26.219 5.363 1 95.5 183 VAL A N 1
ATOM 1515 C CA . VAL A 1 183 ? 13.078 25.5 6.297 1 95.5 183 VAL A CA 1
ATOM 1516 C C . VAL A 1 183 ? 13.805 25.281 7.617 1 95.5 183 VAL A C 1
ATOM 1518 O O . VAL A 1 183 ? 13.234 25.5 8.695 1 95.5 183 VAL A O 1
ATOM 1521 N N . SER A 1 184 ? 15.086 24.906 7.504 1 96.31 184 SER A N 1
ATOM 1522 C CA . SER A 1 184 ? 15.875 24.703 8.719 1 96.31 184 SER A CA 1
ATOM 1523 C C . SER A 1 184 ? 16 26.016 9.5 1 96.31 184 SER A C 1
ATOM 1525 O O . SER A 1 184 ? 15.914 26.016 10.734 1 96.31 184 SER A O 1
ATOM 1527 N N . ASP A 1 185 ? 16.188 27.109 8.805 1 96.75 185 ASP A N 1
ATOM 1528 C CA . ASP A 1 185 ? 16.312 28.406 9.445 1 96.75 185 ASP A CA 1
ATOM 1529 C C . ASP A 1 185 ? 15.023 28.781 10.172 1 96.75 185 ASP A C 1
ATOM 1531 O O . ASP A 1 185 ? 15.062 29.312 11.289 1 96.75 185 ASP A O 1
ATOM 1535 N N . ILE A 1 186 ? 13.938 28.531 9.531 1 95.31 186 ILE A N 1
ATOM 1536 C CA . ILE A 1 186 ? 12.633 28.844 10.109 1 95.31 186 ILE A CA 1
ATOM 1537 C C . ILE A 1 186 ? 12.445 28.062 11.414 1 95.31 186 ILE A C 1
ATOM 1539 O O . ILE A 1 186 ? 12.062 28.641 12.43 1 95.31 186 ILE A O 1
ATOM 1543 N N . LEU A 1 187 ? 12.742 26.781 11.406 1 95.69 187 LEU A N 1
ATOM 1544 C CA . LEU A 1 187 ? 12.562 25.938 12.586 1 95.69 187 LEU A CA 1
ATOM 1545 C C . LEU A 1 187 ? 13.547 26.328 13.688 1 95.69 187 LEU A C 1
ATOM 1547 O O . LEU A 1 187 ? 13.172 26.391 14.859 1 95.69 187 LEU A O 1
ATOM 1551 N N . ASP A 1 188 ? 14.742 26.641 13.312 1 96.56 188 ASP A N 1
ATOM 1552 C CA . ASP A 1 188 ? 15.758 27.031 14.281 1 96.56 188 ASP A CA 1
ATOM 1553 C C . ASP A 1 188 ? 15.383 28.344 14.961 1 96.56 188 ASP A C 1
ATOM 1555 O O . ASP A 1 188 ? 15.5 28.469 16.188 1 96.56 188 ASP A O 1
ATOM 1559 N N . ASP A 1 189 ? 14.977 29.281 14.219 1 96.5 189 ASP A N 1
ATOM 1560 C CA . ASP A 1 189 ? 14.57 30.578 14.75 1 96.5 189 ASP A CA 1
ATOM 1561 C C . ASP A 1 189 ? 13.414 30.422 15.734 1 96.5 189 ASP A C 1
ATOM 1563 O O . ASP A 1 189 ? 13.32 31.172 16.719 1 96.5 189 ASP A O 1
ATOM 1567 N N . ALA A 1 190 ? 12.594 29.5 15.461 1 95.06 190 ALA A N 1
ATOM 1568 C CA . ALA A 1 190 ? 11.438 29.266 16.328 1 95.06 190 ALA A CA 1
ATOM 1569 C C . ALA A 1 190 ? 11.781 28.281 17.438 1 95.06 190 ALA A C 1
ATOM 1571 O O . ALA A 1 190 ? 10.914 27.906 18.234 1 95.06 190 ALA A O 1
ATOM 1572 N N . LYS A 1 191 ? 13.055 27.75 17.5 1 95.88 191 LYS A N 1
ATOM 1573 C CA . LYS A 1 191 ? 13.562 26.828 18.5 1 95.88 191 LYS A CA 1
ATOM 1574 C C . LYS A 1 191 ? 12.812 25.5 18.453 1 95.88 191 LYS A C 1
ATOM 1576 O O . LYS A 1 191 ? 12.438 24.953 19.5 1 95.88 191 LYS A O 1
ATOM 1581 N N . ILE A 1 192 ? 12.516 25.094 17.281 1 94.69 192 ILE A N 1
ATOM 1582 C CA . ILE A 1 192 ? 11.883 23.797 17.047 1 94.69 192 ILE A CA 1
ATOM 1583 C C . ILE A 1 192 ? 12.938 22.766 16.672 1 94.69 192 ILE A C 1
ATOM 1585 O O . ILE A 1 192 ? 13.617 22.906 15.656 1 94.69 192 ILE A O 1
ATOM 1589 N N . ASP A 1 193 ? 13.008 21.75 17.516 1 94.5 193 ASP A N 1
ATOM 1590 C CA . ASP A 1 193 ? 13.914 20.656 17.203 1 94.5 193 ASP A CA 1
ATOM 1591 C C . ASP A 1 193 ? 13.328 19.75 16.125 1 94.5 193 ASP A C 1
ATOM 1593 O O . ASP A 1 193 ? 12.109 19.547 16.062 1 94.5 193 ASP A O 1
ATOM 1597 N N . TYR A 1 194 ? 14.227 19.266 15.234 1 95.44 194 TYR A N 1
ATOM 1598 C CA . TYR A 1 194 ? 13.797 18.344 14.195 1 95.44 194 TYR A CA 1
ATOM 1599 C C . TYR A 1 194 ? 14.789 17.188 14.047 1 95.44 194 TYR A C 1
ATOM 1601 O O . TYR A 1 194 ? 15.953 17.312 14.438 1 95.44 194 TYR A O 1
ATOM 1609 N N . GLU A 1 195 ? 14.32 16.078 13.609 1 92 195 GLU A N 1
ATOM 1610 C CA . GLU A 1 195 ? 15.18 14.93 13.352 1 92 195 GLU A CA 1
ATOM 1611 C C . GLU A 1 195 ? 15.961 15.109 12.047 1 92 195 GLU A C 1
ATOM 1613 O O . GLU A 1 195 ? 17.172 14.898 12.016 1 92 195 GLU A O 1
ATOM 1618 N N . THR A 1 196 ? 15.289 15.398 10.992 1 92.38 196 THR A N 1
ATOM 1619 C CA . THR A 1 196 ? 15.938 15.594 9.695 1 92.38 196 THR A CA 1
ATOM 1620 C C . THR A 1 196 ? 15.055 16.438 8.773 1 92.38 196 THR A C 1
ATOM 1622 O O . THR A 1 196 ? 13.852 16.562 9.008 1 92.38 196 THR A O 1
ATOM 1625 N N . ILE A 1 197 ? 15.695 17.141 7.902 1 94.31 197 ILE A N 1
ATOM 1626 C CA . ILE A 1 197 ? 15.062 17.891 6.812 1 94.31 197 ILE A CA 1
ATOM 1627 C C . ILE A 1 197 ? 15.711 17.5 5.484 1 94.31 197 ILE A C 1
ATOM 1629 O O . ILE A 1 197 ? 16.938 17.484 5.367 1 94.31 197 ILE A O 1
ATOM 1633 N N . PHE A 1 198 ? 14.828 17.188 4.543 1 91.19 198 PHE A N 1
ATOM 1634 C CA . PHE A 1 198 ? 15.406 16.828 3.256 1 91.19 198 PHE A CA 1
ATOM 1635 C C . PHE A 1 198 ? 14.422 17.094 2.125 1 91.19 198 PHE A C 1
ATOM 1637 O O . PHE A 1 198 ? 13.219 17.219 2.359 1 91.19 198 PHE A O 1
ATOM 1644 N N . GLU A 1 199 ? 15.008 17.219 0.961 1 89.38 199 GLU A N 1
ATOM 1645 C CA . GLU A 1 199 ? 14.164 17.422 -0.217 1 89.38 199 GLU A CA 1
ATOM 1646 C C . GLU A 1 199 ? 13.562 16.094 -0.693 1 89.38 199 GLU A C 1
ATOM 1648 O O . GLU A 1 199 ? 14.219 15.055 -0.644 1 89.38 199 GLU A O 1
ATOM 1653 N N . GLU A 1 200 ? 12.273 16.188 -0.992 1 81 200 GLU A N 1
ATOM 1654 C CA . GLU A 1 200 ? 11.594 15.023 -1.543 1 81 200 GLU A CA 1
ATOM 1655 C C . GLU A 1 200 ? 10.781 15.398 -2.781 1 81 200 GLU A C 1
ATOM 1657 O O . GLU A 1 200 ? 10.172 16.469 -2.836 1 81 200 GLU A O 1
ATOM 1662 N N . GLY A 1 201 ? 10.664 14.523 -3.703 1 72.56 201 GLY A N 1
ATOM 1663 C CA . GLY A 1 201 ? 9.805 14.672 -4.867 1 72.56 201 GLY A CA 1
ATOM 1664 C C . GLY A 1 201 ? 10.336 13.969 -6.102 1 72.56 201 GLY A C 1
ATOM 1665 O O . GLY A 1 201 ? 11.523 13.633 -6.164 1 72.56 201 GLY A O 1
ATOM 1666 N N . LEU A 1 202 ? 9.445 13.375 -6.84 1 61.47 202 LEU A N 1
ATOM 1667 C CA . LEU A 1 202 ? 9.828 12.727 -8.086 1 61.47 202 LEU A CA 1
ATOM 1668 C C . LEU A 1 202 ? 9.859 13.727 -9.234 1 61.47 202 LEU A C 1
ATOM 1670 O O . LEU A 1 202 ? 9 14.602 -9.328 1 61.47 202 LEU A O 1
ATOM 1674 N N . GLU A 1 203 ? 11.25 14.219 -9.82 1 48.56 203 GLU A N 1
ATOM 1675 C CA . GLU A 1 203 ? 11.312 14.992 -11.055 1 48.56 203 GLU A CA 1
ATOM 1676 C C . GLU A 1 203 ? 10.445 14.359 -12.141 1 48.56 203 GLU A C 1
ATOM 1678 O O . GLU A 1 203 ? 10.344 13.133 -12.234 1 48.56 203 GLU A O 1
ATOM 1683 N N . MET B 1 1 ? 8.789 7.715 6.598 1 79.38 1 MET B N 1
ATOM 1684 C CA . MET B 1 1 ? 9.039 6.777 7.688 1 79.38 1 MET B CA 1
ATOM 1685 C C . MET B 1 1 ? 9.953 5.645 7.23 1 79.38 1 MET B C 1
ATOM 1687 O O . MET B 1 1 ? 9.906 5.234 6.07 1 79.38 1 MET B O 1
ATOM 1691 N N . TYR B 1 2 ? 10.719 5.188 8.328 1 88.5 2 TYR B N 1
ATOM 1692 C CA . TYR B 1 2 ? 11.773 4.238 7.996 1 88.5 2 TYR B CA 1
ATOM 1693 C C . TYR B 1 2 ? 11.203 2.848 7.754 1 88.5 2 TYR B C 1
ATOM 1695 O O . TYR B 1 2 ? 10.305 2.406 8.469 1 88.5 2 TYR B O 1
ATOM 1703 N N . VAL B 1 3 ? 11.797 2.141 6.816 1 95.06 3 VAL B N 1
ATOM 1704 C CA . VAL B 1 3 ? 11.445 0.766 6.477 1 95.06 3 VAL B CA 1
ATOM 1705 C C . VAL B 1 3 ? 11.625 -0.13 7.699 1 95.06 3 VAL B C 1
ATOM 1707 O O . VAL B 1 3 ? 10.852 -1.062 7.918 1 95.06 3 VAL B O 1
ATOM 1710 N N . ASN B 1 4 ? 12.531 0.218 8.562 1 94.75 4 ASN B N 1
ATOM 1711 C CA . ASN B 1 4 ? 12.844 -0.547 9.766 1 94.75 4 ASN B CA 1
ATOM 1712 C C . ASN B 1 4 ? 11.609 -0.745 10.641 1 94.75 4 ASN B C 1
ATOM 1714 O O . ASN B 1 4 ? 11.5 -1.75 11.344 1 94.75 4 ASN B O 1
ATOM 1718 N N . ASN B 1 5 ? 10.719 0.131 10.562 1 91.31 5 ASN B N 1
ATOM 1719 C CA . ASN B 1 5 ? 9.562 0.103 11.453 1 91.31 5 ASN B CA 1
ATOM 1720 C C . ASN B 1 5 ? 8.477 -0.838 10.93 1 91.31 5 ASN B C 1
ATOM 1722 O O . ASN B 1 5 ? 7.547 -1.182 11.664 1 91.31 5 ASN B O 1
ATOM 1726 N N . TRP B 1 6 ? 8.711 -1.372 9.672 1 94.75 6 TRP B N 1
ATOM 1727 C CA . TRP B 1 6 ? 7.52 -1.958 9.07 1 94.75 6 TRP B CA 1
ATOM 1728 C C . TRP B 1 6 ? 7.848 -3.273 8.367 1 94.75 6 TRP B C 1
ATOM 1730 O O . TRP B 1 6 ? 6.949 -4.023 7.992 1 94.75 6 TRP B O 1
ATOM 1740 N N . TYR B 1 7 ? 9.133 -3.609 8.102 1 97.38 7 TYR B N 1
ATOM 1741 C CA . TYR B 1 7 ? 9.445 -4.82 7.352 1 97.38 7 TYR B CA 1
ATOM 1742 C C . TYR B 1 7 ? 9.086 -6.066 8.156 1 97.38 7 TYR B C 1
ATOM 1744 O O . TYR B 1 7 ? 8.961 -6.004 9.383 1 97.38 7 TYR B O 1
ATOM 1752 N N . SER B 1 8 ? 8.812 -7.121 7.477 1 97.44 8 SER B N 1
ATOM 1753 C CA . SER B 1 8 ? 8.539 -8.406 8.109 1 97.44 8 SER B CA 1
ATOM 1754 C C . SER B 1 8 ? 9.797 -9.273 8.172 1 97.44 8 SER B C 1
ATOM 1756 O O . SER B 1 8 ? 10.547 -9.352 7.199 1 97.44 8 SER B O 1
ATOM 1758 N N . SER B 1 9 ? 10.016 -9.93 9.258 1 95.81 9 SER B N 1
ATOM 1759 C CA . SER B 1 9 ? 11.164 -10.828 9.383 1 95.81 9 SER B CA 1
ATOM 1760 C C . SER B 1 9 ? 10.781 -12.266 9.023 1 95.81 9 SER B C 1
ATOM 1762 O O . SER B 1 9 ? 11.578 -13.188 9.195 1 95.81 9 SER B O 1
ATOM 1764 N N . ARG B 1 10 ? 9.57 -12.414 8.531 1 94.31 10 ARG B N 1
ATOM 1765 C CA . ARG B 1 10 ? 9.086 -13.75 8.18 1 94.31 10 ARG B CA 1
ATOM 1766 C C . ARG B 1 10 ? 9.5 -14.125 6.762 1 94.31 10 ARG B C 1
ATOM 1768 O O . ARG B 1 10 ? 8.867 -13.703 5.793 1 94.31 10 ARG B O 1
ATOM 1775 N N . TYR B 1 11 ? 10.477 -14.797 6.754 1 97.31 11 TYR B N 1
ATOM 1776 C CA . TYR B 1 11 ? 10.938 -15.352 5.488 1 97.31 11 TYR B CA 1
ATOM 1777 C C . TYR B 1 11 ? 11.688 -16.656 5.707 1 97.31 11 TYR B C 1
ATOM 1779 O O . TYR B 1 11 ? 12.133 -16.953 6.82 1 97.31 11 TYR B O 1
ATOM 1787 N N . LYS B 1 12 ? 11.719 -17.469 4.723 1 97.94 12 LYS B N 1
ATOM 1788 C CA . LYS B 1 12 ? 12.602 -18.641 4.664 1 97.94 12 LYS B CA 1
ATOM 1789 C C . LYS B 1 12 ? 13.82 -18.359 3.783 1 97.94 12 LYS B C 1
ATOM 1791 O O . LYS B 1 12 ? 13.875 -17.344 3.092 1 97.94 12 LYS B O 1
ATOM 1796 N N . TYR B 1 13 ? 14.82 -19.219 3.959 1 98.38 13 TYR B N 1
ATOM 1797 C CA . TYR B 1 13 ? 15.977 -18.984 3.105 1 98.38 13 TYR B CA 1
ATOM 1798 C C . TYR B 1 13 ? 16.531 -20.297 2.561 1 98.38 13 TYR B C 1
ATOM 1800 O O . TYR B 1 13 ? 16.266 -21.375 3.121 1 98.38 13 TYR B O 1
ATOM 1808 N N . VAL B 1 14 ? 17.125 -20.297 1.418 1 98.56 14 VAL B N 1
ATOM 1809 C CA . VAL B 1 14 ? 17.938 -21.344 0.795 1 98.56 14 VAL B CA 1
ATOM 1810 C C . VAL B 1 14 ? 19.25 -20.75 0.281 1 98.56 14 VAL B C 1
ATOM 1812 O O . VAL B 1 14 ? 19.406 -19.531 0.24 1 98.56 14 VAL B O 1
ATOM 1815 N N . TYR B 1 15 ? 20.156 -21.609 -0.029 1 98.75 15 TYR B N 1
ATOM 1816 C CA . TYR B 1 15 ? 21.406 -21.141 -0.599 1 98.75 15 TYR B CA 1
ATOM 1817 C C . TYR B 1 15 ? 21.375 -21.219 -2.121 1 98.75 15 TYR B C 1
ATOM 1819 O O . TYR B 1 15 ? 20.625 -22.01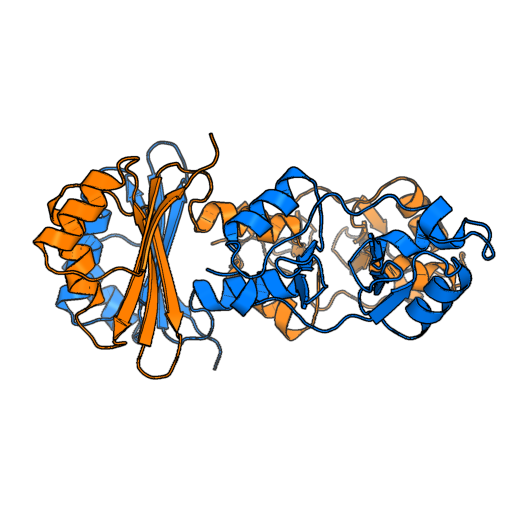6 -2.695 1 98.75 15 TYR B O 1
ATOM 1827 N N . PHE B 1 16 ? 22.203 -20.312 -2.748 1 98.62 16 PHE B N 1
ATOM 1828 C CA . PHE B 1 16 ? 22.125 -20.156 -4.195 1 98.62 16 PHE B CA 1
ATOM 1829 C C . PHE B 1 16 ? 22.578 -21.422 -4.898 1 98.62 16 PHE B C 1
ATOM 1831 O O . PHE B 1 16 ? 22.297 -21.625 -6.086 1 98.62 16 PHE B O 1
ATOM 1838 N N . ASN B 1 17 ? 23.25 -22.406 -4.18 1 98.56 17 ASN B N 1
ATOM 1839 C CA . ASN B 1 17 ? 23.688 -23.656 -4.785 1 98.56 17 ASN B CA 1
ATOM 1840 C C . ASN B 1 17 ? 22.656 -24.766 -4.594 1 98.56 17 ASN B C 1
ATOM 1842 O O . ASN B 1 17 ? 22.844 -25.891 -5.078 1 98.56 17 ASN B O 1
ATOM 1846 N N . ASN B 1 18 ? 21.531 -24.391 -3.904 1 98.56 18 ASN B N 1
ATOM 1847 C CA . ASN B 1 18 ? 20.422 -25.344 -3.82 1 98.56 18 ASN B CA 1
ATOM 1848 C C . ASN B 1 18 ? 19.703 -25.484 -5.16 1 98.56 18 ASN B C 1
ATOM 1850 O O . ASN B 1 18 ? 19.875 -24.641 -6.051 1 98.56 18 ASN B O 1
ATOM 1854 N N . SER B 1 19 ? 18.984 -26.5 -5.309 1 98.44 19 SER B N 1
ATOM 1855 C CA . SER B 1 19 ? 18.297 -26.797 -6.562 1 98.44 19 SER B CA 1
ATOM 1856 C C . SER B 1 19 ? 16.891 -26.203 -6.574 1 98.44 19 SER B C 1
ATOM 1858 O O . SER B 1 19 ? 16.359 -25.844 -5.523 1 98.44 19 SER B O 1
ATOM 1860 N N . ILE B 1 20 ? 16.328 -26.156 -7.664 1 98.31 20 ILE B N 1
ATOM 1861 C CA . ILE B 1 20 ? 14.945 -25.719 -7.855 1 98.31 20 ILE B CA 1
ATOM 1862 C C . ILE B 1 20 ? 14 -26.641 -7.07 1 98.31 20 ILE B C 1
ATOM 1864 O O . ILE B 1 20 ? 13 -26.172 -6.516 1 98.31 20 ILE B O 1
ATOM 1868 N N . LYS B 1 21 ? 14.344 -27.875 -6.988 1 98.06 21 LYS B N 1
ATOM 1869 C CA . LYS B 1 21 ? 13.539 -28.844 -6.238 1 98.06 21 LYS B CA 1
ATOM 1870 C C . LYS B 1 21 ? 13.359 -28.406 -4.789 1 98.06 21 LYS B C 1
ATOM 1872 O O . LYS B 1 21 ? 12.25 -28.453 -4.254 1 98.06 21 LYS B O 1
ATOM 1877 N N . THR B 1 22 ? 14.453 -28.016 -4.234 1 97.81 22 THR B N 1
ATOM 1878 C CA . THR B 1 22 ? 14.43 -27.578 -2.842 1 97.81 22 THR B CA 1
ATOM 1879 C C . THR B 1 22 ? 13.445 -26.422 -2.652 1 97.81 22 THR B C 1
ATOM 1881 O O . THR B 1 22 ? 12.695 -26.406 -1.676 1 97.81 22 THR B O 1
ATOM 1884 N N . VAL B 1 23 ? 13.453 -25.5 -3.535 1 97.69 23 VAL B N 1
ATOM 1885 C CA . VAL B 1 23 ? 12.602 -24.312 -3.459 1 97.69 23 VAL B CA 1
ATOM 1886 C C . VAL B 1 23 ? 11.141 -24.719 -3.637 1 97.69 23 VAL B C 1
ATOM 1888 O O . VAL B 1 23 ? 10.266 -24.266 -2.889 1 97.69 23 VAL B O 1
ATOM 1891 N N . ILE B 1 24 ? 10.867 -25.578 -4.609 1 95.19 24 ILE B N 1
ATOM 1892 C CA . ILE B 1 24 ? 9.508 -26.016 -4.879 1 95.19 24 ILE B CA 1
ATOM 1893 C C . ILE B 1 24 ? 8.945 -26.734 -3.65 1 95.19 24 ILE B C 1
ATOM 1895 O O . ILE B 1 24 ? 7.805 -26.5 -3.252 1 95.19 24 ILE B O 1
ATOM 1899 N N . GLU B 1 25 ? 9.719 -27.578 -3.02 1 95.81 25 GLU B N 1
ATOM 1900 C CA . GLU B 1 25 ? 9.312 -28.281 -1.808 1 95.81 25 GLU B CA 1
ATOM 1901 C C . GLU B 1 25 ? 9.023 -27.297 -0.673 1 95.81 25 GLU B C 1
ATOM 1903 O O . GLU B 1 25 ? 8.055 -27.484 0.074 1 95.81 25 GLU B O 1
ATOM 1908 N N . LEU B 1 26 ? 9.859 -26.359 -0.61 1 95.88 26 LEU B N 1
ATOM 1909 C CA . LEU B 1 26 ? 9.672 -25.344 0.429 1 95.88 26 LEU B CA 1
ATOM 1910 C C . LEU B 1 26 ? 8.398 -24.547 0.187 1 95.88 26 LEU B C 1
ATOM 1912 O O . LEU B 1 26 ? 7.668 -24.234 1.13 1 95.88 26 LEU B O 1
ATOM 1916 N N . MET B 1 27 ? 8.094 -24.203 -1.072 1 92.81 27 MET B N 1
ATOM 1917 C CA . MET B 1 27 ? 6.906 -23.438 -1.434 1 92.81 27 MET B CA 1
ATOM 1918 C C . MET B 1 27 ? 5.637 -24.234 -1.159 1 92.81 27 MET B C 1
ATOM 1920 O O . MET B 1 27 ? 4.574 -23.656 -0.926 1 92.81 27 MET B O 1
ATOM 1924 N N . GLU B 1 28 ? 5.727 -25.516 -1.16 1 89.44 28 GLU B N 1
ATOM 1925 C CA . GLU B 1 28 ? 4.59 -26.375 -0.854 1 89.44 28 GLU B CA 1
ATOM 1926 C C . GLU B 1 28 ? 4.285 -26.375 0.642 1 89.44 28 GLU B C 1
ATOM 1928 O O . GLU B 1 28 ? 3.145 -26.625 1.048 1 89.44 28 GLU B O 1
ATOM 1933 N N . LYS B 1 29 ? 5.285 -26.062 1.438 1 91.94 29 LYS B N 1
ATOM 1934 C CA . LYS B 1 29 ? 5.16 -26.172 2.889 1 91.94 29 LYS B CA 1
ATOM 1935 C C . LYS B 1 29 ? 4.855 -24.812 3.512 1 91.94 29 LYS B C 1
ATOM 1937 O O . LYS B 1 29 ? 4.402 -24.734 4.656 1 91.94 29 LYS B O 1
ATOM 1942 N N . THR B 1 30 ? 5.203 -23.766 2.725 1 90.62 30 THR B N 1
ATOM 1943 C CA . THR B 1 30 ? 5.031 -22.438 3.309 1 90.62 30 THR B CA 1
ATOM 1944 C C . THR B 1 30 ? 4.602 -21.438 2.244 1 90.62 30 THR B C 1
ATOM 1946 O O . THR B 1 30 ? 4.848 -21.641 1.054 1 90.62 30 THR B O 1
ATOM 1949 N N . LYS B 1 31 ? 3.969 -20.375 2.674 1 85.88 31 LYS B N 1
ATOM 1950 C CA . LYS B 1 31 ? 3.605 -19.266 1.789 1 85.88 31 LYS B CA 1
ATOM 1951 C C . LYS B 1 31 ? 4.57 -18.109 1.946 1 85.88 31 LYS B C 1
ATOM 1953 O O . LYS B 1 31 ? 4.383 -17.047 1.332 1 85.88 31 LYS B O 1
ATOM 1958 N N . GLU B 1 32 ? 5.59 -18.312 2.707 1 92.75 32 GLU B N 1
ATOM 1959 C CA . GLU B 1 32 ? 6.543 -17.25 2.988 1 92.75 32 GLU B CA 1
ATOM 1960 C C . GLU B 1 32 ? 7.477 -17.016 1.806 1 92.75 32 GLU B C 1
ATOM 1962 O O . GLU B 1 32 ? 7.754 -17.938 1.035 1 92.75 32 GLU B O 1
ATOM 1967 N N . VAL B 1 33 ? 7.898 -15.812 1.695 1 96.31 33 VAL B N 1
ATOM 1968 C CA . VAL B 1 33 ? 8.938 -15.461 0.737 1 96.31 33 VAL B CA 1
ATOM 1969 C C . VAL B 1 33 ? 10.219 -16.234 1.058 1 96.31 33 VAL B C 1
ATOM 1971 O O . VAL B 1 33 ? 10.531 -16.469 2.227 1 96.31 33 VAL B O 1
ATOM 1974 N N . ILE B 1 34 ? 10.914 -16.609 0.044 1 98 34 ILE B N 1
ATOM 1975 C CA . ILE B 1 34 ? 12.172 -17.328 0.203 1 98 34 ILE B CA 1
ATOM 1976 C C . ILE B 1 34 ? 13.336 -16.453 -0.271 1 98 34 ILE B C 1
ATOM 1978 O O . ILE B 1 34 ? 13.383 -16.062 -1.438 1 98 34 ILE B O 1
ATOM 1982 N N . ILE B 1 35 ? 14.281 -16.219 0.624 1 98.75 35 ILE B N 1
ATOM 1983 C CA . ILE B 1 35 ? 15.492 -15.477 0.274 1 98.75 35 ILE B CA 1
ATOM 1984 C C . ILE B 1 35 ? 16.594 -16.453 -0.137 1 98.75 35 ILE B C 1
ATOM 1986 O O . ILE B 1 35 ? 16.781 -17.484 0.508 1 98.75 35 ILE B O 1
ATOM 1990 N N . ILE B 1 36 ? 17.25 -16.188 -1.254 1 98.81 36 ILE B N 1
ATOM 1991 C CA . ILE B 1 36 ? 18.422 -16.953 -1.693 1 98.81 36 ILE B CA 1
ATOM 1992 C C . ILE B 1 36 ? 19.688 -16.312 -1.147 1 98.81 36 ILE B C 1
ATOM 1994 O O . ILE B 1 36 ? 19.969 -15.141 -1.401 1 98.81 36 ILE B O 1
ATOM 1998 N N . LEU B 1 37 ? 20.422 -17.125 -0.469 1 98.88 37 LEU B N 1
ATOM 1999 C CA . LEU B 1 37 ? 21.641 -16.609 0.165 1 98.88 37 LEU B CA 1
ATOM 2000 C C . LEU B 1 37 ? 22.891 -17.109 -0.567 1 98.88 37 LEU B C 1
ATOM 2002 O O . LEU B 1 37 ? 22.875 -18.188 -1.171 1 98.88 37 LEU B O 1
ATOM 2006 N N . ARG B 1 38 ? 23.891 -16.297 -0.496 1 98.69 38 ARG B N 1
ATOM 2007 C CA . ARG B 1 38 ? 25.234 -16.766 -0.829 1 98.69 38 ARG B CA 1
ATOM 2008 C C . ARG B 1 38 ? 25.812 -17.609 0.304 1 98.69 38 ARG B C 1
ATOM 2010 O O . ARG B 1 38 ? 25.219 -17.703 1.382 1 98.69 38 ARG B O 1
ATOM 2017 N N . GLU B 1 39 ? 27 -18.094 0.086 1 98 39 GLU B N 1
ATOM 2018 C CA . GLU B 1 39 ? 27.656 -18.922 1.086 1 98 39 GLU B CA 1
ATOM 2019 C C . GLU B 1 39 ? 27.984 -18.125 2.346 1 98 39 GLU B C 1
ATOM 2021 O O . GLU B 1 39 ? 27.969 -18.672 3.451 1 98 39 GLU B O 1
ATOM 2026 N N . ASP B 1 40 ? 28.219 -16.859 2.164 1 98.19 40 ASP B N 1
ATOM 2027 C CA . ASP B 1 40 ? 28.594 -16.031 3.303 1 98.19 40 ASP B CA 1
ATOM 2028 C C . ASP B 1 40 ? 27.375 -15.445 3.992 1 98.19 40 ASP B C 1
ATOM 2030 O O . ASP B 1 40 ? 27.484 -14.531 4.805 1 98.19 40 ASP B O 1
ATOM 2034 N N . ASN B 1 41 ? 26.219 -15.828 3.619 1 98.5 41 ASN B N 1
ATOM 2035 C CA . ASN B 1 41 ? 24.938 -15.492 4.219 1 98.5 41 ASN B CA 1
ATOM 2036 C C . ASN B 1 41 ? 24.453 -14.117 3.785 1 98.5 41 ASN B C 1
ATOM 2038 O O . ASN B 1 41 ? 23.5 -13.578 4.355 1 98.5 41 ASN B O 1
ATOM 2042 N N . THR B 1 42 ? 25.078 -13.594 2.771 1 98.75 42 THR B N 1
ATOM 2043 C CA . THR B 1 42 ? 24.547 -12.375 2.164 1 98.75 42 THR B CA 1
ATOM 2044 C C . THR B 1 42 ? 23.484 -12.711 1.129 1 98.75 42 THR B C 1
ATOM 2046 O O . THR B 1 42 ? 23.453 -13.828 0.6 1 98.75 42 THR B O 1
ATOM 2049 N N . ILE B 1 43 ? 22.672 -11.75 0.887 1 98.88 43 ILE B N 1
ATOM 2050 C CA . ILE B 1 43 ? 21.547 -12 0.001 1 98.88 43 ILE B CA 1
ATOM 2051 C C . ILE B 1 43 ? 22.031 -12.18 -1.433 1 98.88 43 ILE B C 1
ATOM 2053 O O . ILE B 1 43 ? 22.938 -11.461 -1.878 1 98.88 43 ILE B O 1
ATOM 2057 N N . TYR B 1 44 ? 21.484 -13.078 -2.105 1 98.88 44 TYR B N 1
ATOM 2058 C CA . TYR B 1 44 ? 21.719 -13.258 -3.533 1 98.88 44 TYR B CA 1
ATOM 2059 C C . TYR B 1 44 ? 20.516 -12.828 -4.348 1 98.88 44 TYR B C 1
ATOM 2061 O O . TYR B 1 44 ? 20.641 -12.023 -5.277 1 98.88 44 TYR B O 1
ATOM 2069 N N . ASN B 1 45 ? 19.359 -13.359 -3.973 1 98.56 45 ASN B N 1
ATOM 2070 C CA . ASN B 1 45 ? 18.094 -13.062 -4.633 1 98.56 45 ASN B CA 1
ATOM 2071 C C . ASN B 1 45 ? 16.906 -13.406 -3.738 1 98.56 45 ASN B C 1
ATOM 2073 O O . ASN B 1 45 ? 17.062 -13.586 -2.529 1 98.56 45 ASN B O 1
ATOM 2077 N N . MET B 1 46 ? 15.734 -13.375 -4.332 1 98 46 MET B N 1
ATOM 2078 C CA . MET B 1 46 ? 14.516 -13.695 -3.596 1 98 46 MET B CA 1
ATOM 2079 C C . MET B 1 46 ? 13.484 -14.359 -4.508 1 98 46 MET B C 1
ATOM 2081 O O . MET B 1 46 ? 13.438 -14.062 -5.703 1 98 46 MET B O 1
ATOM 2085 N N . ILE B 1 47 ? 12.734 -15.242 -3.883 1 96.5 47 ILE B N 1
ATOM 2086 C CA . ILE B 1 47 ? 11.695 -15.969 -4.598 1 96.5 47 ILE B CA 1
ATOM 2087 C C . ILE B 1 47 ? 10.344 -15.758 -3.906 1 96.5 47 ILE B C 1
ATOM 2089 O O . ILE B 1 47 ? 10.25 -15.852 -2.68 1 96.5 47 ILE B O 1
ATOM 2093 N N . ASN B 1 48 ? 9.367 -15.367 -4.664 1 91.5 48 ASN B N 1
ATOM 2094 C CA . ASN B 1 48 ? 8.008 -15.297 -4.148 1 91.5 48 ASN B CA 1
ATOM 2095 C C . ASN B 1 48 ? 7.035 -16.094 -5.02 1 91.5 48 ASN B C 1
ATOM 2097 O O . ASN B 1 48 ? 7.457 -16.828 -5.914 1 91.5 48 ASN B O 1
ATOM 2101 N N . ILE B 1 49 ? 5.809 -16.109 -4.715 1 84.31 49 ILE B N 1
ATOM 2102 C CA . ILE B 1 49 ? 4.785 -16.984 -5.289 1 84.31 49 ILE B CA 1
ATOM 2103 C C . ILE B 1 49 ? 4.699 -16.75 -6.793 1 84.31 49 ILE B C 1
ATOM 2105 O O . ILE B 1 49 ? 4.359 -17.672 -7.551 1 84.31 49 ILE B O 1
ATOM 2109 N N . ASP B 1 50 ? 5.086 -15.562 -7.254 1 84.94 50 ASP B N 1
ATOM 2110 C CA . ASP B 1 50 ? 5.039 -15.258 -8.68 1 84.94 50 ASP B CA 1
ATOM 2111 C C . ASP B 1 50 ? 6.027 -16.125 -9.461 1 84.94 50 ASP B C 1
ATOM 2113 O O . ASP B 1 50 ? 5.91 -16.25 -10.68 1 84.94 50 ASP B O 1
ATOM 2117 N N . ASP B 1 51 ? 6.965 -16.672 -8.773 1 90.69 51 ASP B N 1
ATOM 2118 C CA . ASP B 1 51 ? 8.023 -17.438 -9.422 1 90.69 51 ASP B CA 1
ATOM 2119 C C . ASP B 1 51 ? 7.617 -18.891 -9.617 1 90.69 51 ASP B C 1
ATOM 2121 O O . ASP B 1 51 ? 8.266 -19.625 -10.359 1 90.69 51 ASP B O 1
ATOM 2125 N N . TYR B 1 52 ? 6.527 -19.297 -9 1 89.5 52 TYR B N 1
ATOM 2126 C CA . TYR B 1 52 ? 6.191 -20.719 -8.945 1 89.5 52 TYR B CA 1
ATOM 2127 C C . TYR B 1 52 ? 6.027 -21.281 -10.352 1 89.5 52 TYR B C 1
ATOM 2129 O O . TYR B 1 52 ? 6.609 -22.328 -10.672 1 89.5 52 TYR B O 1
ATOM 2137 N N . LYS B 1 53 ? 5.219 -20.609 -11.164 1 84.56 53 LYS B N 1
ATOM 2138 C CA . LYS B 1 53 ? 4.984 -21.094 -12.516 1 84.56 53 LYS B CA 1
ATOM 2139 C C . LYS B 1 53 ? 6.293 -21.25 -13.289 1 84.56 53 LYS B C 1
ATOM 2141 O O . LYS B 1 53 ? 6.508 -22.25 -13.969 1 84.56 53 LYS B O 1
ATOM 2146 N N . PHE B 1 54 ? 7.152 -20.297 -13.117 1 89.81 54 PHE B N 1
ATOM 2147 C CA . PHE B 1 54 ? 8.461 -20.281 -13.766 1 89.81 54 PHE B CA 1
ATOM 2148 C C . PHE B 1 54 ? 9.32 -21.438 -13.281 1 89.81 54 PHE B C 1
ATOM 2150 O O . PHE B 1 54 ? 9.969 -22.125 -14.086 1 89.81 54 PHE B O 1
ATOM 2157 N N . LEU B 1 55 ? 9.289 -21.734 -12.07 1 93.69 55 LEU B N 1
ATOM 2158 C CA . LEU B 1 55 ? 10.18 -22.719 -11.445 1 93.69 55 LEU B CA 1
ATOM 2159 C C . LEU B 1 55 ? 9.75 -24.141 -11.789 1 93.69 55 LEU B C 1
ATOM 2161 O O . LEU B 1 55 ? 10.594 -25 -12.031 1 93.69 55 LEU B O 1
ATOM 2165 N N . ILE B 1 56 ? 8.477 -24.359 -11.867 1 90.06 56 ILE B N 1
ATOM 2166 C CA . ILE B 1 56 ? 7.996 -25.719 -12.07 1 90.06 56 ILE B CA 1
ATOM 2167 C C . ILE B 1 56 ? 8.273 -26.156 -13.508 1 90.06 56 ILE B C 1
ATOM 2169 O O . ILE B 1 56 ? 8.188 -27.344 -13.836 1 90.06 56 ILE B O 1
ATOM 2173 N N . GLU B 1 57 ? 8.531 -25.266 -14.383 1 92.31 57 GLU B N 1
ATOM 2174 C CA . GLU B 1 57 ? 8.797 -25.562 -15.789 1 92.31 57 GLU B CA 1
ATOM 2175 C C . GLU B 1 57 ? 10.273 -25.844 -16.016 1 92.31 57 GLU B C 1
ATOM 2177 O O . GLU B 1 57 ? 10.672 -26.219 -17.125 1 92.31 57 GLU B O 1
ATOM 2182 N N . LYS B 1 58 ? 11.055 -25.734 -15.016 1 95.94 58 LYS B N 1
ATOM 2183 C CA . LYS B 1 58 ? 12.492 -25.953 -15.133 1 95.94 58 LYS B CA 1
ATOM 2184 C C . LYS B 1 58 ? 12.891 -27.328 -14.625 1 95.94 58 LYS B C 1
ATOM 2186 O O . LYS B 1 58 ? 12.109 -28 -13.938 1 95.94 58 LYS B O 1
ATOM 2191 N N . ASP B 1 59 ? 14.117 -27.75 -14.992 1 97.44 59 ASP B N 1
ATOM 2192 C CA . ASP B 1 59 ? 14.68 -28.969 -14.445 1 97.44 59 ASP B CA 1
ATOM 2193 C C . ASP B 1 59 ? 14.906 -28.859 -12.945 1 97.44 59 ASP B C 1
ATOM 2195 O O . ASP B 1 59 ? 15.602 -27.938 -12.484 1 97.44 59 ASP B O 1
ATOM 2199 N N . GLU B 1 60 ? 14.328 -29.719 -12.195 1 96.88 60 GLU B N 1
ATOM 2200 C CA . GLU B 1 60 ? 14.352 -29.703 -10.734 1 96.88 60 GLU B CA 1
ATOM 2201 C C . GLU B 1 60 ? 15.781 -29.75 -10.211 1 96.88 60 GLU B C 1
ATOM 2203 O O . GLU B 1 60 ? 16.062 -29.312 -9.094 1 96.88 60 GLU B O 1
ATOM 2208 N N . LYS B 1 61 ? 16.688 -30.25 -10.93 1 97.94 61 LYS B N 1
ATOM 2209 C CA . LYS B 1 61 ? 18.078 -30.438 -10.484 1 97.94 61 LYS B CA 1
ATOM 2210 C C . LYS B 1 61 ? 18.891 -29.172 -10.711 1 97.94 61 LYS B C 1
ATOM 2212 O O . LYS B 1 61 ? 20 -29.047 -10.18 1 97.94 61 LYS B O 1
ATOM 2217 N N . THR B 1 62 ? 18.328 -28.234 -11.484 1 98.25 62 THR B N 1
ATOM 2218 C CA . THR B 1 62 ? 19.031 -26.984 -11.805 1 98.25 62 THR B CA 1
ATOM 2219 C C . THR B 1 62 ? 19.312 -26.188 -10.539 1 98.25 62 THR B C 1
ATOM 2221 O O . THR B 1 62 ? 18.453 -26.078 -9.664 1 98.25 62 THR B O 1
ATOM 2224 N N . LYS B 1 63 ? 20.531 -25.703 -10.461 1 98.56 63 LYS B N 1
ATOM 2225 C CA . LYS B 1 63 ? 20.906 -24.875 -9.32 1 98.56 63 LYS B CA 1
ATOM 2226 C C . LYS B 1 63 ? 20.312 -23.469 -9.461 1 98.56 63 LYS B C 1
ATOM 2228 O O . LYS B 1 63 ? 20.172 -22.953 -10.57 1 98.56 63 LYS B O 1
ATOM 2233 N N . LEU B 1 64 ? 20.047 -22.812 -8.297 1 98.69 64 LEU B N 1
ATOM 2234 C CA . LEU B 1 64 ? 19.375 -21.516 -8.297 1 98.69 64 LEU B CA 1
ATOM 2235 C C . LEU B 1 64 ? 20.266 -20.453 -8.938 1 98.69 64 LEU B C 1
ATOM 2237 O O . LEU B 1 64 ? 19.75 -19.562 -9.617 1 98.69 64 LEU B O 1
ATOM 2241 N N . TYR B 1 65 ? 21.594 -20.562 -8.75 1 98.31 65 TYR B N 1
ATOM 2242 C CA . TYR B 1 65 ? 22.484 -19.547 -9.297 1 98.31 65 TYR B CA 1
ATOM 2243 C C . TYR B 1 65 ? 22.547 -19.641 -10.82 1 98.31 65 TYR B C 1
ATOM 2245 O O . TYR B 1 65 ? 23.062 -18.734 -11.477 1 98.31 65 TYR B O 1
ATOM 2253 N N . GLU B 1 66 ? 22.016 -20.719 -11.438 1 98.19 66 GLU B N 1
ATOM 2254 C CA . GLU B 1 66 ? 21.969 -20.875 -12.883 1 98.19 66 GLU B CA 1
ATOM 2255 C C . GLU B 1 66 ? 20.75 -20.203 -13.484 1 98.19 66 GLU B C 1
ATOM 2257 O O . GLU B 1 66 ? 20.688 -19.984 -14.695 1 98.19 66 GLU B O 1
ATOM 2262 N N . VAL B 1 67 ? 19.812 -19.891 -12.609 1 97 67 VAL B N 1
ATOM 2263 C CA . VAL B 1 67 ? 18.531 -19.422 -13.117 1 97 67 VAL B CA 1
ATOM 2264 C C . VAL B 1 67 ? 18.297 -17.984 -12.664 1 97 67 VAL B C 1
ATOM 2266 O O . VAL B 1 67 ? 17.625 -17.203 -13.352 1 97 67 VAL B O 1
ATOM 2269 N N . TYR B 1 68 ? 18.828 -17.641 -11.539 1 97.69 68 TYR B N 1
ATOM 2270 C CA . TYR B 1 68 ? 18.625 -16.312 -10.984 1 97.69 68 TYR B CA 1
ATOM 2271 C C . TYR B 1 68 ? 19.922 -15.516 -11 1 97.69 68 TYR B C 1
ATOM 2273 O O . TYR B 1 68 ? 21 -16.062 -10.75 1 97.69 68 TYR B O 1
ATOM 2281 N N . ASP B 1 69 ? 19.734 -14.234 -11.25 1 97.62 69 ASP B N 1
ATOM 2282 C CA . ASP B 1 69 ? 20.828 -13.281 -11.078 1 97.62 69 ASP B CA 1
ATOM 2283 C C . ASP B 1 69 ? 20.766 -12.609 -9.711 1 97.62 69 ASP B C 1
ATOM 2285 O O . ASP B 1 69 ? 19.734 -12.688 -9.023 1 97.62 69 ASP B O 1
ATOM 2289 N N . PRO B 1 70 ? 21.891 -12.016 -9.281 1 97.88 70 PRO B N 1
ATOM 2290 C CA . PRO B 1 70 ? 21.812 -11.266 -8.023 1 97.88 70 PRO B CA 1
ATOM 2291 C C . PRO B 1 70 ? 20.703 -10.219 -8.023 1 97.88 70 PRO B C 1
ATOM 2293 O O . PRO B 1 70 ? 20.422 -9.617 -9.062 1 97.88 70 PRO B O 1
ATOM 2296 N N . VAL B 1 71 ? 20.141 -10.062 -6.871 1 97.06 71 VAL B N 1
ATOM 2297 C CA . VAL B 1 71 ? 19 -9.156 -6.727 1 97.06 71 VAL B CA 1
ATOM 2298 C C . VAL B 1 71 ? 19.422 -7.738 -7.094 1 97.06 71 VAL B C 1
ATOM 2300 O O . VAL B 1 71 ? 20.484 -7.27 -6.684 1 97.06 71 VAL B O 1
ATOM 2303 N N . GLU B 1 72 ? 18.609 -7.062 -7.832 1 96.25 72 GLU B N 1
ATOM 2304 C CA . GLU B 1 72 ? 18.891 -5.707 -8.289 1 96.25 72 GLU B CA 1
ATOM 2305 C C . GLU B 1 72 ? 18.297 -4.668 -7.344 1 96.25 72 GLU B C 1
ATOM 2307 O O . GLU B 1 72 ? 18.875 -3.592 -7.16 1 96.25 72 GLU B O 1
ATOM 2312 N N . PHE B 1 73 ? 17.172 -4.996 -6.797 1 97.75 73 PHE B N 1
ATOM 2313 C CA . PHE B 1 73 ? 16.453 -4.027 -5.98 1 97.75 73 PHE B CA 1
ATOM 2314 C C . PHE B 1 73 ? 16.281 -4.539 -4.555 1 97.75 73 PHE B C 1
ATOM 2316 O O . PHE B 1 73 ? 15.898 -5.688 -4.344 1 97.75 73 PHE B O 1
ATOM 2323 N N . PHE B 1 74 ? 16.625 -3.799 -3.635 1 98.44 74 PHE B N 1
ATOM 2324 C CA . PHE B 1 74 ? 16.484 -4.066 -2.209 1 98.44 74 PHE B CA 1
ATOM 2325 C C . PHE B 1 74 ? 16.391 -2.764 -1.422 1 98.44 74 PHE B C 1
ATOM 2327 O O . PHE B 1 74 ? 16.547 -1.679 -1.984 1 98.44 74 PHE B O 1
ATOM 2334 N N . LEU B 1 75 ? 16.062 -2.912 -0.138 1 98.56 75 LEU B N 1
ATOM 2335 C CA . LEU B 1 75 ? 15.984 -1.767 0.762 1 98.56 75 LEU B CA 1
ATOM 2336 C C . LEU B 1 75 ? 16.938 -1.932 1.942 1 98.56 75 LEU B C 1
ATOM 2338 O O . LEU B 1 75 ? 17.125 -3.043 2.445 1 98.56 75 LEU B O 1
ATOM 2342 N N . TYR B 1 76 ? 17.516 -0.83 2.318 1 97.94 76 TYR B N 1
ATOM 2343 C CA . TYR B 1 76 ? 18.125 -0.79 3.637 1 97.94 76 TYR B CA 1
ATOM 2344 C C . TYR B 1 76 ? 17.094 -0.458 4.711 1 97.94 76 TYR B C 1
ATOM 2346 O O . TYR B 1 76 ? 16.062 0.138 4.422 1 97.94 76 TYR B O 1
ATOM 2354 N N . GLY B 1 77 ? 17.391 -0.881 5.918 1 95.75 77 GLY B N 1
ATOM 2355 C CA . GLY B 1 77 ? 16.484 -0.616 7.023 1 95.75 77 GLY B CA 1
ATOM 2356 C C . GLY B 1 77 ? 16.188 0.859 7.207 1 95.75 77 GLY B C 1
ATOM 2357 O O . GLY B 1 77 ? 15.086 1.228 7.617 1 95.75 77 GLY B O 1
ATOM 2358 N N . ASP B 1 78 ? 17.125 1.71 6.867 1 92.62 78 ASP B N 1
ATOM 2359 C CA . ASP B 1 78 ? 16.969 3.137 7.129 1 92.62 78 ASP B CA 1
ATOM 2360 C C . ASP B 1 78 ? 16.453 3.871 5.895 1 92.62 78 ASP B C 1
ATOM 2362 O O . ASP B 1 78 ? 16.391 5.102 5.875 1 92.62 78 ASP B O 1
ATOM 2366 N N . ASP B 1 79 ? 16.109 3.098 4.828 1 93.81 79 ASP B N 1
ATOM 2367 C CA . ASP B 1 79 ? 15.398 3.721 3.715 1 93.81 79 ASP B CA 1
ATOM 2368 C C . ASP B 1 79 ? 14.016 4.195 4.145 1 93.81 79 ASP B C 1
ATOM 2370 O O . ASP B 1 79 ? 13.477 3.723 5.152 1 93.81 79 ASP B O 1
ATOM 2374 N N . MET B 1 80 ? 13.469 5.121 3.379 1 89.31 80 MET B N 1
ATOM 2375 C CA . MET B 1 80 ? 12.117 5.613 3.643 1 89.31 80 MET B CA 1
ATOM 2376 C C . MET B 1 80 ? 11.078 4.746 2.945 1 89.31 80 MET B C 1
ATOM 2378 O O . MET B 1 80 ? 11.336 4.203 1.87 1 89.31 80 MET B O 1
ATOM 2382 N N . VAL B 1 81 ? 9.906 4.633 3.557 1 92.5 81 VAL B N 1
ATOM 2383 C CA . VAL B 1 81 ? 8.797 3.908 2.953 1 92.5 81 VAL B CA 1
ATOM 2384 C C . VAL B 1 81 ? 8.492 4.484 1.571 1 92.5 81 VAL B C 1
ATOM 2386 O O . VAL B 1 81 ? 8.211 3.74 0.63 1 92.5 81 VAL B O 1
ATOM 2389 N N . GLU B 1 82 ? 8.602 5.797 1.422 1 89.56 82 GLU B N 1
ATOM 2390 C CA . GLU B 1 82 ? 8.375 6.453 0.138 1 89.56 82 GLU B CA 1
ATOM 2391 C C . GLU B 1 82 ? 9.336 5.934 -0.927 1 89.56 82 GLU B C 1
ATOM 2393 O O . GLU B 1 82 ? 8.961 5.793 -2.094 1 89.56 82 GLU B O 1
ATOM 2398 N N . ASP B 1 83 ? 10.547 5.629 -0.498 1 91.44 83 ASP B N 1
ATOM 2399 C CA . ASP B 1 83 ? 11.516 5.055 -1.421 1 91.44 83 ASP B CA 1
ATOM 2400 C C . ASP B 1 83 ? 11.078 3.668 -1.886 1 91.44 83 ASP B C 1
ATOM 2402 O O . ASP B 1 83 ? 11.211 3.33 -3.064 1 91.44 83 ASP B O 1
ATOM 2406 N N . ALA B 1 84 ? 10.641 2.924 -0.948 1 96 84 ALA B N 1
ATOM 2407 C CA . ALA B 1 84 ? 10.141 1.59 -1.276 1 96 84 ALA B CA 1
ATOM 2408 C C . ALA B 1 84 ? 8.992 1.664 -2.281 1 96 84 ALA B C 1
ATOM 2410 O O . ALA B 1 84 ? 8.992 0.948 -3.285 1 96 84 ALA B O 1
ATOM 2411 N N . VAL B 1 85 ? 7.996 2.568 -1.997 1 94.94 85 VAL B N 1
ATOM 2412 C CA . VAL B 1 85 ? 6.836 2.74 -2.865 1 94.94 85 VAL B CA 1
ATOM 2413 C C . VAL B 1 85 ? 7.293 3.135 -4.266 1 94.94 85 VAL B C 1
ATOM 2415 O O . VAL B 1 85 ? 6.809 2.592 -5.262 1 94.94 85 VAL B O 1
ATOM 2418 N N . HIS B 1 86 ? 8.219 4.012 -4.305 1 92.81 86 HIS B N 1
ATOM 2419 C CA . HIS B 1 86 ? 8.75 4.457 -5.586 1 92.81 86 HIS B CA 1
ATOM 2420 C C . HIS B 1 86 ? 9.383 3.303 -6.355 1 92.81 86 HIS B C 1
ATOM 2422 O O . HIS B 1 86 ? 9.07 3.088 -7.527 1 92.81 86 HIS B O 1
ATOM 2428 N N . LEU B 1 87 ? 10.234 2.557 -5.715 1 95.38 87 LEU B N 1
ATOM 2429 C CA . LEU B 1 87 ? 10.922 1.431 -6.34 1 95.38 87 LEU B CA 1
ATOM 2430 C C . LEU B 1 87 ? 9.922 0.397 -6.844 1 95.38 87 LEU B C 1
ATOM 2432 O O . LEU B 1 87 ? 10.062 -0.122 -7.953 1 95.38 87 LEU B O 1
ATOM 2436 N N . MET B 1 88 ? 8.93 0.141 -6.062 1 96.94 88 MET B N 1
ATOM 2437 C CA . MET B 1 88 ? 7.918 -0.866 -6.383 1 96.94 88 MET B CA 1
ATOM 2438 C C . MET B 1 88 ? 7.086 -0.437 -7.59 1 96.94 88 MET B C 1
ATOM 2440 O O . MET B 1 88 ? 6.844 -1.235 -8.492 1 96.94 88 MET B O 1
ATOM 2444 N N . LEU B 1 89 ? 6.652 0.827 -7.617 1 95.44 89 LEU B N 1
ATOM 2445 C CA . LEU B 1 89 ? 5.852 1.337 -8.719 1 95.44 89 LEU B CA 1
ATOM 2446 C C . LEU B 1 89 ? 6.68 1.424 -10 1 95.44 89 LEU B C 1
ATOM 2448 O O . LEU B 1 89 ? 6.234 0.991 -11.062 1 95.44 89 LEU B O 1
ATOM 2452 N N . GLU B 1 90 ? 7.883 1.898 -9.875 1 94.62 90 GLU B N 1
ATOM 2453 C CA . GLU B 1 90 ? 8.734 2.156 -11.031 1 94.62 90 GLU B CA 1
ATOM 2454 C C . GLU B 1 90 ? 9.156 0.855 -11.711 1 94.62 90 GLU B C 1
ATOM 2456 O O . GLU B 1 90 ? 9.234 0.785 -12.938 1 94.62 90 GLU B O 1
ATOM 2461 N N . ASN B 1 91 ? 9.414 -0.162 -10.945 1 95.44 91 ASN B N 1
ATOM 2462 C CA . ASN B 1 91 ? 9.961 -1.396 -11.5 1 95.44 91 ASN B CA 1
ATOM 2463 C C . ASN B 1 91 ? 8.945 -2.535 -11.445 1 95.44 91 ASN B C 1
ATOM 2465 O O . ASN B 1 91 ? 9.273 -3.676 -11.781 1 95.44 91 ASN B O 1
ATOM 2469 N N . GLU B 1 92 ? 7.75 -2.25 -10.969 1 93.31 92 GLU B N 1
ATOM 2470 C CA . GLU B 1 92 ? 6.652 -3.209 -10.875 1 93.31 92 GLU B CA 1
ATOM 2471 C C . GLU B 1 92 ? 7.039 -4.406 -10.008 1 93.31 92 GLU B C 1
ATOM 2473 O O . GLU B 1 92 ? 6.879 -5.555 -10.43 1 93.31 92 GLU B O 1
ATOM 2478 N N . ILE B 1 93 ? 7.578 -4.094 -8.867 1 94.94 93 ILE B N 1
ATOM 2479 C CA . ILE B 1 93 ? 8.008 -5.109 -7.914 1 94.94 93 ILE B CA 1
ATOM 2480 C C . ILE B 1 93 ? 7.016 -5.18 -6.754 1 94.94 93 ILE B C 1
ATOM 2482 O O . ILE B 1 93 ? 6.602 -4.148 -6.223 1 94.94 93 ILE B O 1
ATOM 2486 N N . ARG B 1 94 ? 6.723 -6.375 -6.301 1 94.06 94 ARG B N 1
ATOM 2487 C CA . ARG B 1 94 ? 5.68 -6.523 -5.289 1 94.06 94 ARG B CA 1
ATOM 2488 C C . ARG B 1 94 ? 6.285 -6.781 -3.914 1 94.06 94 ARG B C 1
ATOM 2490 O O . ARG B 1 94 ? 5.605 -6.652 -2.896 1 94.06 94 ARG B O 1
ATOM 2497 N N . VAL B 1 95 ? 7.473 -7.227 -3.887 1 96.81 95 VAL B N 1
ATOM 2498 C CA . VAL B 1 95 ? 8.156 -7.496 -2.625 1 96.81 95 VAL B CA 1
ATOM 2499 C C . VAL B 1 95 ? 9.641 -7.16 -2.762 1 96.81 95 VAL B C 1
ATOM 2501 O O . VAL B 1 95 ? 10.266 -7.473 -3.777 1 96.81 95 VAL B O 1
ATOM 2504 N N . LEU B 1 96 ? 10.156 -6.488 -1.814 1 98.31 96 LEU B N 1
ATOM 2505 C CA . LEU B 1 96 ? 11.578 -6.137 -1.773 1 98.31 96 LEU B CA 1
ATOM 2506 C C . LEU B 1 96 ? 12.25 -6.734 -0.542 1 98.31 96 LEU B C 1
ATOM 2508 O O . LEU B 1 96 ? 11.695 -6.688 0.558 1 98.31 96 LEU B O 1
ATOM 2512 N N . PRO B 1 97 ? 13.43 -7.297 -0.686 1 98.69 97 PRO B N 1
ATOM 2513 C CA . PRO B 1 97 ? 14.18 -7.672 0.515 1 98.69 97 PRO B CA 1
ATOM 2514 C C . PRO B 1 97 ? 14.75 -6.465 1.257 1 98.69 97 PRO B C 1
ATOM 2516 O O . PRO B 1 97 ? 15.047 -5.441 0.639 1 98.69 97 PRO B O 1
ATOM 2519 N N . VAL B 1 98 ? 14.805 -6.609 2.498 1 98.75 98 VAL B N 1
ATOM 2520 C CA . VAL B 1 98 ? 15.453 -5.617 3.355 1 98.75 98 VAL B CA 1
ATOM 2521 C C . VAL B 1 98 ? 16.766 -6.172 3.887 1 98.75 98 VAL B C 1
ATOM 2523 O O . VAL B 1 98 ? 16.812 -7.285 4.418 1 98.75 98 VAL B O 1
ATOM 2526 N N . VAL B 1 99 ? 17.875 -5.418 3.691 1 98.75 99 VAL B N 1
ATOM 2527 C CA . VAL B 1 99 ? 19.188 -5.895 4.086 1 98.75 99 VAL B CA 1
ATOM 2528 C C . VAL B 1 99 ? 19.875 -4.848 4.961 1 98.75 99 VAL B C 1
ATOM 2530 O O . VAL B 1 99 ? 19.469 -3.686 4.988 1 98.75 99 VAL B O 1
ATOM 2533 N N . ASP B 1 100 ? 20.812 -5.32 5.734 1 98 100 ASP B N 1
ATOM 2534 C CA . ASP B 1 100 ? 21.656 -4.371 6.465 1 98 100 ASP B CA 1
ATOM 2535 C C . ASP B 1 100 ? 22.812 -3.877 5.602 1 98 100 ASP B C 1
ATOM 2537 O O . ASP B 1 100 ? 22.875 -4.176 4.406 1 98 100 ASP B O 1
ATOM 2541 N N . THR B 1 101 ? 23.703 -3.129 6.18 1 97 101 THR B N 1
ATOM 2542 C CA . THR B 1 101 ? 24.781 -2.484 5.434 1 97 101 THR B CA 1
ATOM 2543 C C . THR B 1 101 ? 25.766 -3.52 4.906 1 97 101 THR B C 1
ATOM 2545 O O . THR B 1 101 ? 26.547 -3.23 3.998 1 97 101 THR B O 1
ATOM 2548 N N . GLU B 1 102 ? 25.781 -4.727 5.445 1 98 102 GLU B N 1
ATOM 2549 C CA . GLU B 1 102 ? 26.672 -5.789 5 1 98 102 GLU B CA 1
ATOM 2550 C C . GLU B 1 102 ? 25.953 -6.754 4.059 1 98 102 GLU B C 1
ATOM 2552 O O . GLU B 1 102 ? 26.484 -7.812 3.725 1 98 102 GLU B O 1
ATOM 2557 N N . MET B 1 103 ? 24.719 -6.48 3.738 1 98.12 103 MET B N 1
ATOM 2558 C CA . MET B 1 103 ? 23.906 -7.207 2.766 1 98.12 103 MET B CA 1
ATOM 2559 C C . MET B 1 103 ? 23.359 -8.492 3.367 1 98.12 103 MET B C 1
ATOM 2561 O O . MET B 1 103 ? 23.016 -9.43 2.639 1 98.12 103 MET B O 1
ATOM 2565 N N . TYR B 1 104 ? 23.359 -8.523 4.695 1 98.56 104 TYR B N 1
ATOM 2566 C CA . TYR B 1 104 ? 22.641 -9.602 5.352 1 98.56 104 TYR B CA 1
ATOM 2567 C C . TYR B 1 104 ? 21.141 -9.32 5.363 1 98.56 104 TYR B C 1
ATOM 2569 O O . TYR B 1 104 ? 20.703 -8.211 5.676 1 98.56 104 TYR B O 1
ATOM 2577 N N . PRO B 1 105 ? 20.375 -10.336 5.035 1 98.56 105 PRO B N 1
ATOM 2578 C CA . PRO B 1 105 ? 18.938 -10.109 5.004 1 98.56 105 PRO B CA 1
ATOM 2579 C C . PRO B 1 105 ? 18.344 -9.883 6.395 1 98.56 105 PRO B C 1
ATOM 2581 O O . PRO B 1 105 ? 18.688 -10.602 7.336 1 98.56 105 PRO B O 1
ATOM 2584 N N . MET B 1 106 ? 17.562 -8.875 6.461 1 98.25 106 MET B N 1
ATOM 2585 C CA . MET B 1 106 ? 16.844 -8.555 7.695 1 98.25 106 MET B CA 1
ATOM 2586 C C . MET B 1 106 ? 15.375 -8.953 7.59 1 98.25 106 MET B C 1
ATOM 2588 O O . MET B 1 106 ? 14.727 -9.227 8.602 1 98.25 106 MET B O 1
ATOM 2592 N N . GLY B 1 107 ? 14.828 -8.922 6.387 1 98.38 107 GLY B N 1
ATOM 2593 C CA . GLY B 1 107 ? 13.414 -9.203 6.203 1 98.38 107 GLY B CA 1
ATOM 2594 C C . GLY B 1 107 ? 12.914 -8.867 4.812 1 98.38 107 GLY B C 1
ATOM 2595 O O . GLY B 1 107 ? 13.68 -8.898 3.848 1 98.38 107 GLY B O 1
ATOM 2596 N N . ILE B 1 108 ? 11.609 -8.711 4.703 1 98.5 108 ILE B N 1
ATOM 2597 C CA . ILE B 1 108 ? 10.977 -8.414 3.426 1 98.5 108 ILE B CA 1
ATOM 2598 C C . ILE B 1 108 ? 10 -7.246 3.598 1 98.5 108 ILE B C 1
ATOM 2600 O O . ILE B 1 108 ? 9.484 -7.016 4.695 1 98.5 108 ILE B O 1
ATOM 2604 N N . PHE B 1 109 ? 9.797 -6.547 2.578 1 98.25 109 PHE B N 1
ATOM 2605 C CA . PHE B 1 109 ? 8.844 -5.441 2.49 1 98.25 109 PHE B CA 1
ATOM 2606 C C . PHE B 1 109 ? 7.93 -5.605 1.282 1 98.25 109 PHE B C 1
ATOM 2608 O O . PHE B 1 109 ? 8.336 -5.336 0.15 1 98.25 109 PHE B O 1
ATOM 2615 N N . GLY B 1 110 ? 6.73 -6.07 1.562 1 96.88 110 GLY B N 1
ATOM 2616 C CA . GLY B 1 110 ? 5.773 -6.332 0.5 1 96.88 110 GLY B CA 1
ATOM 2617 C C . GLY B 1 110 ? 4.418 -5.695 0.749 1 96.88 110 GLY B C 1
ATOM 2618 O O . GLY B 1 110 ? 4.332 -4.617 1.342 1 96.88 110 GLY B O 1
ATOM 2619 N N . PHE B 1 111 ? 3.467 -6.281 0.251 1 94.5 111 PHE B N 1
ATOM 2620 C CA . PHE B 1 111 ? 2.111 -5.742 0.212 1 94.5 111 PHE B CA 1
ATOM 2621 C C . PHE B 1 111 ? 1.607 -5.441 1.617 1 94.5 111 PHE B C 1
ATOM 2623 O O . PHE B 1 111 ? 1.228 -4.309 1.916 1 94.5 111 PHE B O 1
ATOM 2630 N N . PHE B 1 112 ? 1.651 -6.383 2.49 1 96.25 112 PHE B N 1
ATOM 2631 C CA . PHE B 1 112 ? 1.064 -6.199 3.812 1 96.25 112 PHE B CA 1
ATOM 2632 C C . PHE B 1 112 ? 1.898 -5.23 4.645 1 96.25 112 PHE B C 1
ATOM 2634 O O . PHE B 1 112 ? 1.362 -4.496 5.477 1 96.25 112 PHE B O 1
ATOM 2641 N N . GLU B 1 113 ? 3.217 -5.254 4.398 1 97 113 GLU B N 1
ATOM 2642 C CA . GLU B 1 113 ? 4.062 -4.27 5.07 1 97 113 GLU B CA 1
ATOM 2643 C C . GLU B 1 113 ? 3.695 -2.85 4.648 1 97 113 GLU B C 1
ATOM 2645 O O . GLU B 1 113 ? 3.621 -1.949 5.488 1 97 113 GLU B O 1
ATOM 2650 N N . VAL B 1 114 ? 3.447 -2.676 3.355 1 96.44 114 VAL B N 1
ATOM 2651 C CA . VAL B 1 114 ? 3.012 -1.379 2.85 1 96.44 114 VAL B CA 1
ATOM 2652 C C . VAL B 1 114 ? 1.702 -0.975 3.521 1 96.44 114 VAL B C 1
ATOM 2654 O O . VAL B 1 114 ? 1.553 0.163 3.971 1 96.44 114 VAL B O 1
ATOM 2657 N N . LEU B 1 115 ? 0.794 -1.916 3.617 1 96.5 115 LEU B N 1
ATOM 2658 C CA . LEU B 1 115 ? -0.507 -1.621 4.211 1 96.5 115 LEU B CA 1
ATOM 2659 C C . LEU B 1 115 ? -0.359 -1.219 5.672 1 96.5 115 LEU B C 1
ATOM 2661 O O . LEU B 1 115 ? -1.001 -0.27 6.129 1 96.5 115 LEU B O 1
ATOM 2665 N N . ARG B 1 116 ? 0.485 -1.924 6.371 1 94.44 116 ARG B N 1
ATOM 2666 C CA . ARG B 1 116 ? 0.689 -1.609 7.781 1 94.44 116 ARG B CA 1
ATOM 2667 C C . ARG B 1 116 ? 1.344 -0.243 7.949 1 94.44 116 ARG B C 1
ATOM 2669 O O . ARG B 1 116 ? 0.997 0.51 8.859 1 94.44 116 ARG B O 1
ATOM 2676 N N . ALA B 1 117 ? 2.309 -0.011 7.094 1 91.88 117 ALA B N 1
ATOM 2677 C CA . ALA B 1 117 ? 2.943 1.304 7.133 1 91.88 117 ALA B CA 1
ATOM 2678 C C . ALA B 1 117 ? 1.921 2.414 6.906 1 91.88 117 ALA B C 1
ATOM 2680 O O . ALA B 1 117 ? 1.887 3.395 7.652 1 91.88 117 ALA B O 1
ATOM 2681 N N . PHE B 1 118 ? 1.096 2.186 5.953 1 88.75 118 PHE B N 1
ATOM 2682 C CA . PHE B 1 118 ? 0.113 3.207 5.613 1 88.75 118 PHE B CA 1
ATOM 2683 C C . PHE B 1 118 ? -0.936 3.338 6.711 1 88.75 118 PHE B C 1
ATOM 2685 O O . PHE B 1 118 ? -1.372 4.445 7.027 1 88.75 118 PHE B O 1
ATOM 2692 N N . LYS B 1 119 ? -1.378 2.273 7.195 1 89.31 119 LYS B N 1
ATOM 2693 C CA . LYS B 1 119 ? -2.295 2.301 8.328 1 89.31 119 LYS B CA 1
ATOM 2694 C C . LYS B 1 119 ? -1.72 3.119 9.484 1 89.31 119 LYS B C 1
ATOM 2696 O O . LYS B 1 119 ? -2.424 3.936 10.078 1 89.31 119 LYS B O 1
ATOM 2701 N N . GLY B 1 120 ? -0.457 2.932 9.773 1 84.12 120 GLY B N 1
ATOM 2702 C CA . GLY B 1 120 ? 0.215 3.66 10.836 1 84.12 120 GLY B CA 1
ATOM 2703 C C . GLY B 1 120 ? 0.389 5.137 10.531 1 84.12 120 GLY B C 1
ATOM 2704 O O . GLY B 1 120 ? 0.055 5.992 11.352 1 84.12 120 GLY B O 1
ATOM 2705 N N . ILE B 1 121 ? 0.814 5.461 9.375 1 81 121 ILE B N 1
ATOM 2706 C CA . ILE B 1 121 ? 1.187 6.82 8.992 1 81 121 ILE B CA 1
ATOM 2707 C C . ILE B 1 121 ? -0.067 7.684 8.883 1 81 121 ILE B C 1
ATOM 2709 O O . ILE B 1 121 ? -0.044 8.867 9.227 1 81 121 ILE B O 1
ATOM 2713 N N . LEU B 1 122 ? -1.144 7.078 8.492 1 79.19 122 LEU B N 1
ATOM 2714 C CA . LEU B 1 122 ? -2.381 7.828 8.312 1 79.19 122 LEU B CA 1
ATOM 2715 C C . LEU B 1 122 ? -3.186 7.863 9.609 1 79.19 122 LEU B C 1
ATOM 2717 O O . LEU B 1 122 ? -4.242 8.5 9.672 1 79.19 122 LEU B O 1
ATOM 2721 N N . GLY B 1 123 ? -2.68 7.195 10.609 1 80.44 123 GLY B N 1
ATOM 2722 C CA . GLY B 1 123 ? -3.398 7.164 11.875 1 80.44 123 GLY B CA 1
ATOM 2723 C C . GLY B 1 123 ? -4.703 6.395 11.797 1 80.44 123 GLY B C 1
ATOM 2724 O O . GLY B 1 123 ? -5.695 6.777 12.422 1 80.44 123 GLY B O 1
ATOM 2725 N N . MET B 1 124 ? -4.75 5.395 11.031 1 82.31 124 MET B N 1
ATOM 2726 C CA . MET B 1 124 ? -5.992 4.656 10.812 1 82.31 124 MET B CA 1
ATOM 2727 C C . MET B 1 124 ? -6.402 3.898 12.062 1 82.31 124 MET B C 1
ATOM 2729 O O . MET B 1 124 ? -7.578 3.561 12.234 1 82.31 124 MET B O 1
ATOM 2733 N N . ASP B 1 125 ? -5.496 3.67 12.977 1 81.94 125 ASP B N 1
ATOM 2734 C CA . ASP B 1 125 ? -5.781 2.916 14.195 1 81.94 125 ASP B CA 1
ATOM 2735 C C . ASP B 1 125 ? -6.305 3.832 15.297 1 81.94 125 ASP B C 1
ATOM 2737 O O . ASP B 1 125 ? -6.676 3.365 16.375 1 81.94 125 ASP B O 1
ATOM 2741 N N . GLU B 1 126 ? -6.273 5.039 15.039 1 82.38 126 GLU B N 1
ATOM 2742 C CA . GLU B 1 126 ? -6.73 5.98 16.062 1 82.38 126 GLU B CA 1
ATOM 2743 C C . GLU B 1 126 ? -8.133 6.492 15.75 1 82.38 126 GLU B C 1
ATOM 2745 O O . GLU B 1 126 ? -8.43 6.855 14.609 1 82.38 126 GLU B O 1
ATOM 2750 N N . MET B 1 127 ? -8.875 6.426 16.797 1 86 127 MET B N 1
ATOM 2751 C CA . MET B 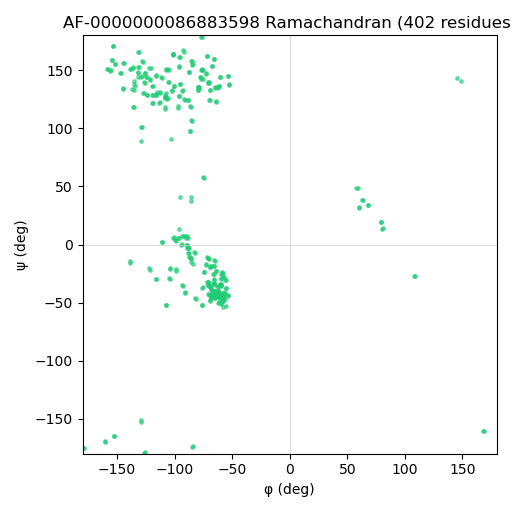1 127 ? -10.234 6.949 16.656 1 86 127 MET B CA 1
ATOM 2752 C C . MET B 1 127 ? -10.211 8.469 16.531 1 86 127 MET B C 1
ATOM 2754 O O . MET B 1 127 ? -9.438 9.148 17.203 1 86 127 MET B O 1
ATOM 2758 N N . GLY B 1 128 ? -11.078 8.938 15.633 1 90.38 128 GLY B N 1
ATOM 2759 C CA . GLY B 1 128 ? -11.203 10.375 15.461 1 90.38 128 GLY B CA 1
ATOM 2760 C C . GLY B 1 128 ? -12.242 10.766 14.422 1 90.38 128 GLY B C 1
ATOM 2761 O O . GLY B 1 128 ? -13.094 9.953 14.055 1 90.38 128 GLY B O 1
ATOM 2762 N N . THR B 1 129 ? -12.312 11.992 14.164 1 92.88 129 THR B N 1
ATOM 2763 C CA . THR B 1 129 ? -13.219 12.547 13.172 1 92.88 129 THR B CA 1
ATOM 2764 C C . THR B 1 129 ? -12.453 13.016 11.938 1 92.88 129 THR B C 1
ATOM 2766 O O . THR B 1 129 ? -11.453 13.719 12.047 1 92.88 129 THR B O 1
ATOM 2769 N N . LYS B 1 130 ? -12.914 12.57 10.797 1 92.31 130 LYS B N 1
ATOM 2770 C CA . LYS B 1 130 ? -12.32 12.969 9.523 1 92.31 130 LYS B CA 1
ATOM 2771 C C . LYS B 1 130 ? -13.141 14.062 8.852 1 92.31 130 LYS B C 1
ATOM 2773 O O . LYS B 1 130 ? -14.375 14.008 8.836 1 92.31 130 LYS B O 1
ATOM 2778 N N . ILE B 1 131 ? -12.375 15.008 8.352 1 94.62 131 ILE B N 1
ATOM 2779 C CA . ILE B 1 131 ? -12.977 16.062 7.551 1 94.62 131 ILE B CA 1
ATOM 2780 C C . ILE B 1 131 ? -12.453 16 6.121 1 94.62 131 ILE B C 1
ATOM 2782 O O . ILE B 1 131 ? -11.242 15.883 5.902 1 94.62 131 ILE B O 1
ATOM 2786 N N . MET B 1 132 ? -13.281 15.992 5.188 1 92.44 132 MET B N 1
ATOM 2787 C CA . MET B 1 132 ? -12.891 16.109 3.787 1 92.44 132 MET B CA 1
ATOM 2788 C C . MET B 1 132 ? -13.289 17.469 3.227 1 92.44 132 MET B C 1
ATOM 2790 O O . MET B 1 132 ? -14.453 17.875 3.332 1 92.44 132 MET B O 1
ATOM 2794 N N . LEU B 1 133 ? -12.273 18.141 2.666 1 93.31 133 LEU B N 1
ATOM 2795 C CA . LEU B 1 133 ? -12.461 19.484 2.143 1 93.31 133 LEU B CA 1
ATOM 2796 C C . LEU B 1 133 ? -11.945 19.594 0.712 1 93.31 133 LEU B C 1
ATOM 2798 O O . LEU B 1 133 ? -10.961 18.938 0.354 1 93.31 133 LEU B O 1
ATOM 2802 N N . ILE B 1 134 ? -12.633 20.359 0 1 91.69 134 ILE B N 1
ATOM 2803 C CA . ILE B 1 134 ? -12.109 20.781 -1.296 1 91.69 134 ILE B CA 1
ATOM 2804 C C . ILE B 1 134 ? -11.711 22.25 -1.24 1 91.69 134 ILE B C 1
ATOM 2806 O O . ILE B 1 134 ? -12.555 23.109 -0.975 1 91.69 134 ILE B O 1
ATOM 2810 N N . LEU B 1 135 ? -10.461 22.484 -1.426 1 89.81 135 LEU B N 1
ATOM 2811 C CA . LEU B 1 135 ? -9.938 23.844 -1.318 1 89.81 135 LEU B CA 1
ATOM 2812 C C . LEU B 1 135 ? -9.281 24.281 -2.623 1 89.81 135 LEU B C 1
ATOM 2814 O O . LEU B 1 135 ? -8.789 23.438 -3.387 1 89.81 135 LEU B O 1
ATOM 2818 N N . ASP B 1 136 ? -9.312 25.594 -2.846 1 87.81 136 ASP B N 1
ATOM 2819 C CA . ASP B 1 136 ? -8.453 26.141 -3.891 1 87.81 136 ASP B CA 1
ATOM 2820 C C . ASP B 1 136 ? -6.98 25.953 -3.537 1 87.81 136 ASP B C 1
ATOM 2822 O O . ASP B 1 136 ? -6.59 26.109 -2.379 1 87.81 136 ASP B O 1
ATOM 2826 N N . ASP B 1 137 ? -6.238 25.516 -4.523 1 79.5 137 ASP B N 1
ATOM 2827 C CA . ASP B 1 137 ? -4.805 25.312 -4.324 1 79.5 137 ASP B CA 1
ATOM 2828 C C . ASP B 1 137 ? -4.059 26.641 -4.285 1 79.5 137 ASP B C 1
ATOM 2830 O O . ASP B 1 137 ? -3.225 26.922 -5.148 1 79.5 137 ASP B O 1
ATOM 2834 N N . THR B 1 138 ? -4.406 27.531 -3.402 1 77.31 138 THR B N 1
ATOM 2835 C CA . THR B 1 138 ? -3.805 28.844 -3.195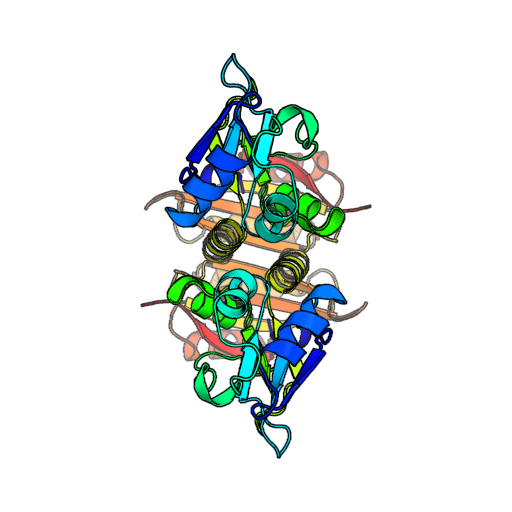 1 77.31 138 THR B CA 1
ATOM 2836 C C . THR B 1 138 ? -3.328 29 -1.754 1 77.31 138 THR B C 1
ATOM 2838 O O . THR B 1 138 ? -3.9 28.406 -0.837 1 77.31 138 THR B O 1
ATOM 2841 N N . PRO B 1 139 ? -2.199 29.703 -1.688 1 73.12 139 PRO B N 1
ATOM 2842 C CA . PRO B 1 139 ? -1.667 29.906 -0.338 1 73.12 139 PRO B CA 1
ATOM 2843 C C . PRO B 1 139 ? -2.701 30.484 0.625 1 73.12 139 PRO B C 1
ATOM 2845 O O . PRO B 1 139 ? -3.502 31.328 0.237 1 73.12 139 PRO B O 1
ATOM 2848 N N . GLY B 1 140 ? -2.779 29.984 1.88 1 74.75 140 GLY B N 1
ATOM 2849 C CA . GLY B 1 140 ? -3.543 30.609 2.953 1 74.75 140 GLY B CA 1
ATOM 2850 C C . GLY B 1 140 ? -4.789 29.828 3.326 1 74.75 140 GLY B C 1
ATOM 2851 O O . GLY B 1 140 ? -5.293 29.953 4.441 1 74.75 140 GLY B O 1
ATOM 2852 N N . LYS B 1 141 ? -5.309 29.094 2.389 1 79.94 141 LYS B N 1
ATOM 2853 C CA . LYS B 1 141 ? -6.586 28.438 2.648 1 79.94 141 LYS B CA 1
ATOM 2854 C C . LYS B 1 141 ? -6.434 27.328 3.68 1 79.94 141 LYS B C 1
ATOM 2856 O O . LYS B 1 141 ? -7.219 27.234 4.625 1 79.94 141 LYS B O 1
ATOM 2861 N N . LEU B 1 142 ? -5.484 26.516 3.498 1 82.56 142 LEU B N 1
ATOM 2862 C CA . LEU B 1 142 ? -5.258 25.438 4.465 1 82.56 142 LEU B CA 1
ATOM 2863 C C . LEU B 1 142 ? -4.844 26 5.816 1 82.56 142 LEU B C 1
ATOM 2865 O O . LEU B 1 142 ? -5.301 25.531 6.859 1 82.56 142 LEU B O 1
ATOM 2869 N N . GLU B 1 143 ? -4.137 27.078 5.727 1 80.5 143 GLU B N 1
ATOM 2870 C CA . GLU B 1 143 ? -3.688 27.719 6.953 1 80.5 143 GLU B CA 1
ATOM 2871 C C . GLU B 1 143 ? -4.871 28.188 7.793 1 80.5 143 GLU B C 1
ATOM 2873 O O . GLU B 1 143 ? -4.871 28.031 9.016 1 80.5 143 GLU B O 1
ATOM 2878 N N . TYR B 1 144 ? -5.754 28.75 7.133 1 84.75 144 TYR B N 1
ATOM 2879 C CA . TYR B 1 144 ? -6.934 29.25 7.832 1 84.75 144 TYR B CA 1
ATOM 2880 C C . TYR B 1 144 ? -7.652 28.109 8.562 1 84.75 144 TYR B C 1
ATOM 2882 O O . TYR B 1 144 ? -7.98 28.234 9.742 1 84.75 144 TYR B O 1
ATOM 2890 N N . ILE B 1 145 ? -7.852 27.031 7.938 1 87.81 145 ILE B N 1
ATOM 2891 C CA . ILE B 1 145 ? -8.57 25.891 8.5 1 87.81 145 ILE B CA 1
ATOM 2892 C C . ILE B 1 145 ? -7.789 25.328 9.688 1 87.81 145 ILE B C 1
ATOM 2894 O O . ILE B 1 145 ? -8.359 25.062 10.75 1 87.81 145 ILE B O 1
ATOM 2898 N N . LEU B 1 146 ? -6.492 25.188 9.508 1 83.94 146 LEU B N 1
ATOM 2899 C CA . LEU B 1 146 ? -5.656 24.656 10.57 1 83.94 146 LEU B CA 1
ATOM 2900 C C . LEU B 1 146 ? -5.688 25.562 11.797 1 83.94 146 LEU B C 1
ATOM 2902 O O . LEU B 1 146 ? -5.719 25.078 12.93 1 83.94 146 LEU B O 1
ATOM 2906 N N . ASN B 1 147 ? -5.746 26.844 11.539 1 82.69 147 ASN B N 1
ATOM 2907 C CA . ASN B 1 147 ? -5.816 27.797 12.633 1 82.69 147 ASN B CA 1
ATOM 2908 C C . ASN B 1 147 ? -7.133 27.688 13.398 1 82.69 147 ASN B C 1
ATOM 2910 O O . ASN B 1 147 ? -7.152 27.766 14.625 1 82.69 147 ASN B O 1
ATOM 2914 N N . VAL B 1 148 ? -8.156 27.547 12.656 1 87.88 148 VAL B N 1
ATOM 2915 C CA . VAL B 1 148 ? -9.477 27.406 13.266 1 87.88 148 VAL B CA 1
ATOM 2916 C C . VAL B 1 148 ? -9.508 26.172 14.164 1 87.88 148 VAL B C 1
ATOM 2918 O O . VAL B 1 148 ? -9.977 26.25 15.305 1 87.88 148 VAL B O 1
ATOM 2921 N N . LEU B 1 149 ? -8.977 25.062 13.703 1 86.31 149 LEU B N 1
ATOM 2922 C CA . LEU B 1 149 ? -9 23.812 14.445 1 86.31 149 LEU B CA 1
ATOM 2923 C C . LEU B 1 149 ? -8.07 23.875 15.648 1 86.31 149 LEU B C 1
ATOM 2925 O O . LEU B 1 149 ? -8.398 23.344 16.719 1 86.31 149 LEU B O 1
ATOM 2929 N N . SER B 1 150 ? -7.008 24.547 15.484 1 79.44 150 SER B N 1
ATOM 2930 C CA . SER B 1 150 ? -6.031 24.641 16.562 1 79.44 150 SER B CA 1
ATOM 2931 C C . SER B 1 150 ? -6.574 25.484 17.719 1 79.44 150 SER B C 1
ATOM 2933 O O . SER B 1 150 ? -6.285 25.203 18.891 1 79.44 150 SER B O 1
ATOM 2935 N N . LYS B 1 151 ? -7.281 26.422 17.406 1 80.69 151 LYS B N 1
ATOM 2936 C CA . LYS B 1 151 ? -7.844 27.312 18.422 1 80.69 151 LYS B CA 1
ATOM 2937 C C . LYS B 1 151 ? -8.812 26.578 19.328 1 80.69 151 LYS B C 1
ATOM 2939 O O . LYS B 1 151 ? -9.031 26.984 20.484 1 80.69 151 LYS B O 1
ATOM 2944 N N . GLU B 1 152 ? -9.328 25.547 18.875 1 83.06 152 GLU B N 1
ATOM 2945 C CA . GLU B 1 152 ? -10.281 24.75 19.641 1 83.06 152 GLU B CA 1
ATOM 2946 C C . GLU B 1 152 ? -9.578 23.672 20.453 1 83.06 152 GLU B C 1
ATOM 2948 O O . GLU B 1 152 ? -10.234 22.828 21.078 1 83.06 152 GLU B O 1
ATOM 2953 N N . ASN B 1 153 ? -8.258 23.609 20.5 1 79.56 153 ASN B N 1
ATOM 2954 C CA . ASN B 1 153 ? -7.445 22.641 21.219 1 79.56 153 ASN B CA 1
ATOM 2955 C C . ASN B 1 153 ? -7.719 21.219 20.75 1 79.56 153 ASN B C 1
ATOM 2957 O O . ASN B 1 153 ? -7.832 20.297 21.562 1 79.56 153 ASN B O 1
ATOM 2961 N N . ILE B 1 154 ? -8.039 21.141 19.5 1 80 154 ILE B N 1
ATOM 2962 C CA . ILE B 1 154 ? -8.234 19.828 18.891 1 80 154 ILE B CA 1
ATOM 2963 C C . ILE B 1 154 ? -6.957 19.375 18.188 1 80 154 ILE B C 1
ATOM 2965 O O . ILE B 1 154 ? -6.395 20.125 17.375 1 80 154 ILE B O 1
ATOM 2969 N N . ASN B 1 155 ? -6.52 18.156 18.531 1 78.75 155 ASN B N 1
ATOM 2970 C CA . ASN B 1 155 ? -5.293 17.641 17.938 1 78.75 155 ASN B CA 1
ATOM 2971 C C . ASN B 1 155 ? -5.539 17.109 16.531 1 78.75 155 ASN B C 1
ATOM 2973 O O . ASN B 1 155 ? -6.543 16.438 16.281 1 78.75 155 ASN B O 1
ATOM 2977 N N . ILE B 1 156 ? -4.664 17.516 15.617 1 82.62 156 ILE B N 1
ATOM 2978 C CA . ILE B 1 156 ? -4.684 16.984 14.258 1 82.62 156 ILE B CA 1
ATOM 2979 C C . ILE B 1 156 ? -3.822 15.719 14.188 1 82.62 156 ILE B C 1
ATOM 2981 O O . ILE B 1 156 ? -2.641 15.75 14.539 1 82.62 156 ILE B O 1
ATOM 2985 N N . LEU B 1 157 ? -4.383 14.656 13.75 1 80.5 157 LEU B N 1
ATOM 2986 C CA . LEU B 1 157 ? -3.68 13.383 13.656 1 80.5 157 LEU B CA 1
ATOM 2987 C C . LEU B 1 157 ? -3.023 13.227 12.289 1 80.5 157 LEU B C 1
ATOM 2989 O O . LEU B 1 157 ? -1.92 12.688 12.18 1 80.5 157 LEU B O 1
ATOM 2993 N N . SER B 1 158 ? -3.689 13.602 11.25 1 83.06 158 SER B N 1
ATOM 2994 C CA . SER B 1 158 ? -3.15 13.492 9.898 1 83.06 158 SER B CA 1
ATOM 2995 C C . SER B 1 158 ? -3.797 14.5 8.961 1 83.06 158 SER B C 1
ATOM 2997 O O . SER B 1 158 ? -4.898 14.984 9.227 1 83.06 158 SER B O 1
ATOM 2999 N N . LEU B 1 159 ? -3.066 14.891 8.023 1 85.75 159 LEU B N 1
ATOM 3000 C CA . LEU B 1 159 ? -3.504 15.766 6.941 1 85.75 159 LEU B CA 1
ATOM 3001 C C . LEU B 1 159 ? -2.988 15.266 5.598 1 85.75 159 LEU B C 1
ATOM 3003 O O . LEU B 1 159 ? -1.778 15.125 5.406 1 85.75 159 LEU B O 1
ATOM 3007 N N . LEU B 1 160 ? -3.922 14.953 4.773 1 82.94 160 LEU B N 1
ATOM 3008 C CA . LEU B 1 160 ? -3.584 14.453 3.447 1 82.94 160 LEU B CA 1
ATOM 3009 C C . LEU B 1 160 ? -4.074 15.398 2.361 1 82.94 160 LEU B C 1
ATOM 3011 O O . LEU B 1 160 ? -5.094 16.078 2.533 1 82.94 160 LEU B O 1
ATOM 3015 N N . THR B 1 161 ? -3.357 15.523 1.314 1 77.88 161 THR B N 1
ATOM 3016 C CA . THR B 1 161 ? -3.764 16.391 0.214 1 77.88 161 THR B CA 1
ATOM 3017 C C . THR B 1 161 ? -3.588 15.68 -1.126 1 77.88 161 THR B C 1
ATOM 3019 O O . THR B 1 161 ? -2.635 14.914 -1.312 1 77.88 161 THR B O 1
ATOM 3022 N N . ASN B 1 162 ? -4.512 15.805 -1.942 1 77.06 162 ASN B N 1
ATOM 3023 C CA . ASN B 1 162 ? -4.426 15.32 -3.316 1 77.06 162 ASN B CA 1
ATOM 3024 C C . ASN B 1 162 ? -4.953 16.359 -4.309 1 77.06 162 ASN B C 1
ATOM 3026 O O . ASN B 1 162 ? -6.023 16.938 -4.102 1 77.06 162 ASN B O 1
ATOM 3030 N N . LYS B 1 163 ? -4.133 16.5 -5.316 1 79.62 163 LYS B N 1
ATOM 3031 C CA . LYS B 1 163 ? -4.625 17.406 -6.352 1 79.62 163 LYS B CA 1
ATOM 3032 C C . LYS B 1 163 ? -5.812 16.797 -7.094 1 79.62 163 LYS B C 1
ATOM 3034 O O . LYS B 1 163 ? -5.758 15.648 -7.531 1 79.62 163 LYS B O 1
ATOM 3039 N N . ILE B 1 164 ? -6.867 17.469 -7.113 1 81.12 164 ILE B N 1
ATOM 3040 C CA . ILE B 1 164 ? -8.016 17.078 -7.926 1 81.12 164 ILE B CA 1
ATOM 3041 C C . ILE B 1 164 ? -7.812 17.562 -9.359 1 81.12 164 ILE B C 1
ATOM 3043 O O . ILE B 1 164 ? -8.07 16.828 -10.312 1 81.12 164 ILE B O 1
ATOM 3047 N N . ASP B 1 165 ? -7.414 18.766 -9.461 1 84.94 165 ASP B N 1
ATOM 3048 C CA . ASP B 1 165 ? -7.012 19.406 -10.711 1 84.94 165 ASP B CA 1
ATOM 3049 C C . ASP B 1 165 ? -6 20.516 -10.461 1 84.94 165 ASP B C 1
ATOM 3051 O O . ASP B 1 165 ? -5.316 20.531 -9.438 1 84.94 165 ASP B O 1
ATOM 3055 N N . ASP B 1 166 ? -5.777 21.422 -11.492 1 82.19 166 ASP B N 1
ATOM 3056 C CA . ASP B 1 166 ? -4.734 22.438 -11.383 1 82.19 166 ASP B CA 1
ATOM 3057 C C . ASP B 1 166 ? -5.121 23.516 -10.383 1 82.19 166 ASP B C 1
ATOM 3059 O O . ASP B 1 166 ? -4.273 24.297 -9.938 1 82.19 166 ASP B O 1
ATOM 3063 N N . LYS B 1 167 ? -6.363 23.562 -9.906 1 87.31 167 LYS B N 1
ATOM 3064 C CA . LYS B 1 167 ? -6.805 24.672 -9.086 1 87.31 167 LYS B CA 1
ATOM 3065 C C . LYS B 1 167 ? -7.312 24.203 -7.73 1 87.31 167 LYS B C 1
ATOM 3067 O O . LYS B 1 167 ? -7.43 25 -6.793 1 87.31 167 LYS B O 1
ATOM 3072 N N . LYS B 1 168 ? -7.652 22.938 -7.723 1 90.31 168 LYS B N 1
ATOM 3073 C CA . LYS B 1 168 ? -8.32 22.484 -6.508 1 90.31 168 LYS B CA 1
ATOM 3074 C C . LYS B 1 168 ? -7.605 21.266 -5.918 1 90.31 168 LYS B C 1
ATOM 3076 O O . LYS B 1 168 ? -7.047 20.453 -6.652 1 90.31 168 LYS B O 1
ATOM 3081 N N . ARG B 1 169 ? -7.68 21.25 -4.598 1 86.19 169 ARG B N 1
ATOM 3082 C CA . ARG B 1 169 ? -7.125 20.125 -3.855 1 86.19 169 ARG B CA 1
ATOM 3083 C C . ARG B 1 169 ? -8.164 19.516 -2.918 1 86.19 169 ARG B C 1
ATOM 3085 O O . ARG B 1 169 ? -8.984 20.234 -2.346 1 86.19 169 ARG B O 1
ATOM 3092 N N . LEU B 1 170 ? -8.164 18.266 -2.875 1 87.62 170 LEU B N 1
ATOM 3093 C CA . LEU B 1 170 ? -8.883 17.531 -1.835 1 87.62 170 LEU B CA 1
ATOM 3094 C C . LEU B 1 170 ? -8.023 17.375 -0.587 1 87.62 170 LEU B C 1
ATOM 3096 O O . LEU B 1 170 ? -6.922 16.828 -0.653 1 87.62 170 LEU B O 1
ATOM 3100 N N . ILE B 1 171 ? -8.523 17.938 0.486 1 87.31 171 ILE B N 1
ATOM 3101 C CA . ILE B 1 171 ? -7.809 17.844 1.756 1 87.31 171 ILE B CA 1
ATOM 3102 C C . ILE B 1 171 ? -8.594 16.984 2.734 1 87.31 171 ILE B C 1
ATOM 3104 O O . ILE B 1 171 ? -9.805 17.141 2.889 1 87.31 171 ILE B O 1
ATOM 3108 N N . THR B 1 172 ? -7.938 16.062 3.338 1 89.56 172 THR B N 1
ATOM 3109 C CA . THR B 1 172 ? -8.523 15.25 4.395 1 89.56 172 THR B CA 1
ATOM 3110 C C . THR B 1 172 ? -7.77 15.43 5.707 1 89.56 172 THR B C 1
ATOM 3112 O O . THR B 1 172 ? -6.555 15.25 5.762 1 89.56 172 THR B O 1
ATOM 3115 N N . ILE B 1 173 ? -8.484 15.852 6.703 1 89.38 173 ILE B N 1
ATOM 3116 C CA . ILE B 1 173 ? -7.891 16.047 8.023 1 89.38 173 ILE B CA 1
ATOM 3117 C C . ILE B 1 173 ? -8.516 15.086 9.023 1 89.38 173 ILE B C 1
ATOM 3119 O O . ILE B 1 173 ? -9.742 14.992 9.117 1 89.38 173 ILE B O 1
ATOM 3123 N N . LYS B 1 174 ? -7.707 14.422 9.758 1 89.5 174 LYS B N 1
ATOM 3124 C CA . LYS B 1 174 ? -8.188 13.594 10.859 1 89.5 174 LYS B CA 1
ATOM 3125 C C . LYS B 1 174 ? -7.883 14.242 12.211 1 89.5 174 LYS B C 1
ATOM 3127 O O . LYS B 1 174 ? -6.738 14.609 12.477 1 89.5 174 LYS B O 1
ATOM 3132 N N . LEU B 1 175 ? -8.945 14.367 12.922 1 89.19 175 LEU B N 1
ATOM 3133 C CA . LEU B 1 175 ? -8.836 14.969 14.25 1 89.19 175 LEU B CA 1
ATOM 3134 C C . LEU B 1 175 ? -8.945 13.914 15.344 1 89.19 175 LEU B C 1
ATOM 3136 O O . LEU B 1 175 ? -9.672 12.93 15.188 1 89.19 175 LEU B O 1
ATOM 3140 N N . ASN B 1 176 ? -8.281 14.188 16.469 1 85.81 176 ASN B N 1
ATOM 3141 C CA . ASN B 1 176 ? -8.297 13.242 17.578 1 85.81 176 ASN B CA 1
ATOM 3142 C C . ASN B 1 176 ? -9.508 13.445 18.484 1 85.81 176 ASN B C 1
ATOM 3144 O O . ASN B 1 176 ? -9.383 13.484 19.703 1 85.81 176 ASN B O 1
ATOM 3148 N N . ILE B 1 177 ? -10.68 13.695 17.938 1 88.25 177 ILE B N 1
ATOM 3149 C CA . ILE B 1 177 ? -11.93 13.828 18.688 1 88.25 177 ILE B CA 1
ATOM 3150 C C . ILE B 1 177 ? -13.039 13.047 17.984 1 88.25 177 ILE B C 1
ATOM 3152 O O . ILE B 1 177 ? -13.07 12.977 16.75 1 88.25 177 ILE B O 1
ATOM 3156 N N . LYS B 1 178 ? -13.945 12.344 18.812 1 90.25 178 LYS B N 1
ATOM 3157 C CA . LYS B 1 178 ? -15.055 11.562 18.281 1 90.25 178 LYS B CA 1
ATOM 3158 C C . LYS B 1 178 ? -16.344 12.375 18.266 1 90.25 178 LYS B C 1
ATOM 3160 O O . LYS B 1 178 ? -17.406 11.875 18.672 1 90.25 178 LYS B O 1
ATOM 3165 N N . ASN B 1 179 ? -16.406 13.609 17.922 1 91.69 179 ASN B N 1
ATOM 3166 C CA . ASN B 1 179 ? -17.594 14.445 17.938 1 91.69 179 ASN B CA 1
ATOM 3167 C C . ASN B 1 179 ? -17.797 15.172 16.609 1 91.69 179 ASN B C 1
ATOM 3169 O O . ASN B 1 179 ? -17.406 16.328 16.453 1 91.69 179 ASN B O 1
ATOM 3173 N N . VAL B 1 180 ? -18.484 14.5 15.773 1 94.56 180 VAL B N 1
ATOM 3174 C CA . VAL B 1 180 ? -18.688 15 14.414 1 94.56 180 VAL B CA 1
ATOM 3175 C C . VAL B 1 180 ? -19.453 16.312 14.453 1 94.56 180 VAL B C 1
ATOM 3177 O O . VAL B 1 180 ? -19.141 17.25 13.719 1 94.56 180 VAL B O 1
ATOM 3180 N N . ASN B 1 181 ? -20.406 16.391 15.32 1 95.94 181 ASN B N 1
ATOM 3181 C CA . ASN B 1 181 ? -21.234 17.594 15.414 1 95.94 181 ASN B CA 1
ATOM 3182 C C . ASN B 1 181 ? -20.406 18.812 15.852 1 95.94 181 ASN B C 1
ATOM 3184 O O . ASN B 1 181 ? -20.578 19.906 15.312 1 95.94 181 ASN B O 1
ATOM 3188 N N . LEU B 1 182 ? -19.594 18.578 16.844 1 95.12 182 LEU B N 1
ATOM 3189 C CA . LEU B 1 182 ? -18.719 19.656 17.281 1 95.12 182 LEU B CA 1
ATOM 3190 C C . LEU B 1 182 ? -17.844 20.156 16.141 1 95.12 182 LEU B C 1
ATOM 3192 O O . LEU B 1 182 ? -17.688 21.359 15.945 1 95.12 182 LEU B O 1
ATOM 3196 N N . VAL B 1 183 ? -17.312 19.25 15.367 1 95.56 183 VAL B N 1
ATOM 3197 C CA . VAL B 1 183 ? -16.422 19.594 14.266 1 95.56 183 VAL B CA 1
ATOM 3198 C C . VAL B 1 183 ? -17.203 20.359 13.188 1 95.56 183 VAL B C 1
ATOM 3200 O O . VAL B 1 183 ? -16.734 21.375 12.68 1 95.56 183 VAL B O 1
ATOM 3203 N N . SER B 1 184 ? -18.422 19.844 12.906 1 96.31 184 SER B N 1
ATOM 3204 C CA . SER B 1 184 ? -19.25 20.531 11.922 1 96.31 184 SER B CA 1
ATOM 3205 C C . SER B 1 184 ? -19.594 21.953 12.375 1 96.31 184 SER B C 1
ATOM 3207 O O . SER B 1 184 ? -19.578 22.891 11.578 1 96.31 184 SER B O 1
ATOM 3209 N N . ASP B 1 185 ? -19.875 22.125 13.641 1 96.75 185 ASP B N 1
ATOM 3210 C CA . ASP B 1 185 ? -20.188 23.438 14.195 1 96.75 185 ASP B CA 1
ATOM 3211 C C . ASP B 1 185 ? -19.016 24.391 14.07 1 96.75 185 ASP B C 1
ATOM 3213 O O . ASP B 1 185 ? -19.188 25.562 13.727 1 96.75 185 ASP B O 1
ATOM 3217 N N . ILE B 1 186 ? -17.859 23.875 14.375 1 95.31 186 ILE B N 1
ATOM 3218 C CA . ILE B 1 186 ? -16.641 24.672 14.305 1 95.31 186 ILE B CA 1
ATOM 3219 C C . ILE B 1 186 ? -16.438 25.172 12.875 1 95.31 186 ILE B C 1
ATOM 3221 O O . ILE B 1 186 ? -16.188 26.359 12.656 1 95.31 186 ILE B O 1
ATOM 3225 N N . LEU B 1 187 ? -16.562 24.297 11.883 1 95.69 187 LEU B N 1
ATOM 3226 C CA . LEU B 1 187 ? -16.344 24.656 10.492 1 95.69 187 LEU B CA 1
ATOM 3227 C C . LEU B 1 187 ? -17.422 25.625 10 1 95.69 187 LEU B C 1
ATOM 3229 O O . LEU B 1 187 ? -17.141 26.594 9.297 1 95.69 187 LEU B O 1
ATOM 3233 N N . ASP B 1 188 ? -18.641 25.391 10.422 1 96.62 188 ASP B N 1
ATOM 3234 C CA . ASP B 1 188 ? -19.75 26.25 10.031 1 96.62 188 ASP B CA 1
ATOM 3235 C C . ASP B 1 188 ? -19.578 27.656 10.594 1 96.62 188 ASP B C 1
ATOM 3237 O O . ASP B 1 188 ? -19.781 28.641 9.875 1 96.62 188 ASP B O 1
ATOM 3241 N N . ASP B 1 189 ? -19.25 27.75 11.797 1 96.5 189 ASP B N 1
ATOM 3242 C CA . ASP B 1 189 ? -19.047 29.031 12.453 1 96.5 189 ASP B CA 1
ATOM 3243 C C . ASP B 1 189 ? -17.938 29.828 11.758 1 96.5 189 ASP B C 1
ATOM 3245 O O . ASP B 1 189 ? -18 31.062 11.688 1 96.5 189 ASP B O 1
ATOM 3249 N N . ALA B 1 190 ? -17 29.125 11.281 1 95.12 190 ALA B N 1
ATOM 3250 C CA . ALA B 1 190 ? -15.875 29.766 10.602 1 95.12 190 ALA B CA 1
ATOM 3251 C C . ALA B 1 190 ? -16.156 29.922 9.117 1 95.12 190 ALA B C 1
ATOM 3253 O O . ALA B 1 190 ? -15.297 30.391 8.359 1 95.12 190 ALA B O 1
ATOM 3254 N N . LYS B 1 191 ? -17.359 29.469 8.602 1 95.88 191 LYS B N 1
ATOM 3255 C CA . LYS B 1 191 ? -17.797 29.547 7.219 1 95.88 191 LYS B CA 1
ATOM 3256 C C . LYS B 1 191 ? -16.891 28.75 6.293 1 95.88 191 LYS B C 1
ATOM 3258 O O . LYS B 1 191 ? -16.5 29.234 5.227 1 95.88 191 LYS B O 1
ATOM 3263 N N . ILE B 1 192 ? -16.469 27.641 6.793 1 94.75 192 ILE B N 1
ATOM 3264 C CA . ILE B 1 192 ? -15.656 26.719 6.012 1 94.75 192 ILE B CA 1
ATOM 3265 C C . ILE B 1 192 ? -16.547 25.625 5.422 1 94.75 192 ILE B C 1
ATOM 3267 O O . ILE B 1 192 ? -17.188 24.875 6.156 1 94.75 192 ILE B O 1
ATOM 3271 N N . ASP B 1 193 ? -16.562 25.609 4.098 1 94.56 193 ASP B N 1
ATOM 3272 C CA . ASP B 1 193 ? -17.297 24.531 3.428 1 94.56 193 ASP B CA 1
ATOM 3273 C C . ASP B 1 193 ? -16.531 23.219 3.498 1 94.56 193 ASP B C 1
ATOM 3275 O O . ASP B 1 193 ? -15.305 23.203 3.443 1 94.56 193 ASP B O 1
ATOM 3279 N N . TYR B 1 194 ? -17.328 22.125 3.672 1 95.44 194 TYR B N 1
ATOM 3280 C CA . TYR B 1 194 ? -16.719 20.797 3.68 1 95.44 194 TYR B CA 1
ATOM 3281 C C . TYR B 1 194 ? -17.547 19.812 2.859 1 95.44 194 TYR B C 1
ATOM 3283 O O . TYR B 1 194 ? -18.734 20.047 2.627 1 95.44 194 TYR B O 1
ATOM 3291 N N . GLU B 1 195 ? -16.906 18.828 2.328 1 92 195 GLU B N 1
ATOM 3292 C CA . GLU B 1 195 ? -17.594 17.781 1.584 1 92 195 GLU B CA 1
ATOM 3293 C C . GLU B 1 195 ? -18.297 16.812 2.525 1 92 195 GLU B C 1
ATOM 3295 O O . GLU B 1 195 ? -19.484 16.5 2.32 1 92 195 GLU B O 1
ATOM 3300 N N . THR B 1 196 ? -17.609 16.297 3.477 1 92.5 196 THR B N 1
ATOM 3301 C CA . THR B 1 196 ? -18.203 15.367 4.438 1 92.5 196 THR B CA 1
ATOM 3302 C C . THR B 1 196 ? -17.375 15.328 5.723 1 92.5 196 THR B C 1
ATOM 3304 O O . THR B 1 196 ? -16.219 15.742 5.738 1 92.5 196 THR B O 1
ATOM 3307 N N . ILE B 1 197 ? -18.047 15.047 6.797 1 94.44 197 ILE B N 1
ATOM 3308 C CA . ILE B 1 197 ? -17.453 14.789 8.102 1 94.44 197 ILE B CA 1
ATOM 3309 C C . ILE B 1 197 ? -17.953 13.461 8.648 1 94.44 197 ILE B C 1
ATOM 3311 O O . ILE B 1 197 ? -19.156 13.195 8.641 1 94.44 197 ILE B O 1
ATOM 3315 N N . PHE B 1 198 ? -16.984 12.648 9.078 1 91.38 198 PHE B N 1
ATOM 3316 C CA . PHE B 1 198 ? -17.438 11.375 9.617 1 91.38 198 PHE B CA 1
ATOM 3317 C C . PHE B 1 198 ? -16.422 10.828 10.617 1 91.38 198 PHE B C 1
ATOM 3319 O O . PHE B 1 198 ? -15.266 11.25 10.633 1 91.38 198 PHE B O 1
ATOM 3326 N N . GLU B 1 199 ? -16.938 9.953 11.445 1 89.44 199 GLU B N 1
ATOM 3327 C CA . GLU B 1 199 ? -16.062 9.305 12.406 1 89.44 199 GLU B CA 1
ATOM 3328 C C . GLU B 1 199 ? -15.266 8.172 11.758 1 89.44 199 GLU B C 1
ATOM 3330 O O . GLU B 1 199 ? -15.781 7.457 10.898 1 89.44 199 GLU B O 1
ATOM 3335 N N . GLU B 1 200 ? -13.984 8.156 12.102 1 80.88 200 GLU B N 1
ATOM 3336 C CA . GLU B 1 200 ? -13.117 7.086 11.617 1 80.88 200 GLU B CA 1
ATOM 3337 C C . GLU B 1 200 ? -12.289 6.496 12.758 1 80.88 200 GLU B C 1
ATOM 3339 O O . GLU B 1 200 ? -11.82 7.223 13.633 1 80.88 200 GLU B O 1
ATOM 3344 N N . GLY B 1 201 ? -11.984 5.254 12.695 1 72.62 201 GLY B N 1
ATOM 3345 C CA . GLY B 1 201 ? -11.086 4.586 13.625 1 72.62 201 GLY B CA 1
ATOM 3346 C C . GLY B 1 201 ? -11.484 3.152 13.914 1 72.62 201 GLY B C 1
ATOM 3347 O O . GLY B 1 201 ? -12.617 2.752 13.641 1 72.62 201 GLY B O 1
ATOM 3348 N N . LEU B 1 202 ? -10.5 2.309 14.055 1 61.81 202 LEU B N 1
ATOM 3349 C CA . LEU B 1 202 ? -10.75 0.913 14.398 1 61.81 202 LEU B CA 1
ATOM 3350 C C . LEU B 1 202 ? -10.875 0.733 15.906 1 61.81 202 LEU B C 1
ATOM 3352 O O . LEU B 1 202 ? -10.133 1.354 16.672 1 61.81 202 LEU B O 1
ATOM 3356 N N . GLU B 1 203 ? -12.281 0.447 16.547 1 49.16 203 GLU B N 1
ATOM 3357 C CA . GLU B 1 203 ? -12.414 0.03 17.938 1 49.16 203 GLU B CA 1
ATOM 3358 C C . GLU B 1 203 ? -11.438 -1.092 18.281 1 49.16 203 GLU B C 1
ATOM 3360 O O . GLU B 1 203 ? -11.164 -1.954 17.438 1 49.16 203 GLU B O 1
#

Secondary structure (DSSP, 8-state):
-BGGGT-B--EEEEETTSBHHHHHHHHHH--SEEEEE-TTS-EEEEE-GGGHHHHHTS-TT-BGGGT-PPP---EETTSBHHHHHHHHHHHT-S-EEEE-TT--EEEEE-HHHHHHHHHHHTTTTS-EEEEEEEEESSTTHHHHHHHHHHHTTPPEEEEEEEESSSSEEEEEEEES---HHHHHHHHHHTT---SEEEEE---/-BGGGT-B--EEEEETTSBHHHHHHHHHH--SEEEEE-TTS-EEEEE-GGGHHHHHTS-TT-BGGGT-PPP---EETTSBHHHHHHHHHHHT-S-EEEE-TT--EEEEE-HHHHHHHHHHHTTTTS-EEEEEEEEESSTTHHHHHHHHHHHTTPPEEEEEEEESSSSEEEEEEEES---HHHHHHHHHHTT---SEEEEE---